Protein 4MV3 (pdb70)

Sequence (439 aa):
MLEKVVIANRGEIALRILRACKELGIKTVAVHSTADRDLKHVLLADETICIGPAPSAKSYLNIPAIIAAAEVTGADAIHPGYGFLSENADFAEQVERSGFTFIGPTADVIRRLMGDKVSAIKAMKKAGVPCVPGSDGPVSNDIAKNKEIAKRIGYPIIIKASGMRVVRSEDALEESIAMTKAEAKAAFNNDMVYMEKYLENPRHVEIQVLADTHGNAVYLAERDCSMQRRHQKVVEEAPAPGITEEVRRDIGSRCANACVEIGYRGAGTFEFLYENGEFYFIEMNTRIQVEHPVTEMITGVDLVKEQLRIAAGLPISFKQEDIKVKGHAMECRINAEDPKTFLPSPGKVNHLHSPGGLGVRWDSHVYGGYTVPPHYDSMIAKLITYGDDTREVAIRRMQNALSETIIDDGIKTNIPLHELILEDENFQKGGTNIHYLEKKLG

B-factor: mean 42.62, std 22.11, range [14.44, 156.37]

InterPro domains:
  IPR004549 Acetyl-CoA carboxylase, biotin carboxylase [TIGR00514] (1-447)
  IPR005479 Carbamoyl phosphate synthase, ATP-binding domain [PF02786] (115-321)
  IPR005479 Carbamoyl phosphate synthase, ATP-binding domain [PS00866] (154-168)
  IPR005479 Carbamoyl phosphate synthase, ATP-binding domain [PS00867] (286-293)
  IPR005481 Biotin carboxylase-like, N-terminal domain [PF00289] (1-110)
  IPR005482 Biotin carboxylase, C-terminal [PF02785] (336-441)
  IPR005482 Biotin carboxylase, C-terminal [SM00878] (336-441)
  IPR011054 Rudiment single hybrid motif [SSF51246] (331-444)
  IPR011761 ATP-grasp fold [PS50975] (120-317)
  IPR011764 Biotin carboxylation domain [PS50979] (1-445)
  IPR013815 ATP-grasp fold, subdomain 1 [G3DSA:3.30.1490.20] (131-203)
  IPR016185 Pre-ATP-grasp domain superfamily [SSF52440] (1-113)
  IPR051602 Acetyl-CoA Carboxylase Biotin Carboxylase Component [PTHR48095] (3-444)

Organism: Haemophilus influenzae (strain ATCC 51907 / DSM 11121 / KW20 / Rd) (NCBI:txid71421)

Structure (mmCIF, N/CA/C/O backbone):
data_4MV3
#
_entry.id   4MV3
#
_cell.length_a   85.434
_cell.length_b   85.434
_cell.length_c   103.890
_cell.angle_alpha   90.00
_cell.angle_beta   90.00
_cell.angle_gamma   120.00
#
_symmetry.space_group_name_H-M   'P 64'
#
loop_
_entity.id
_entity.type
_entity.pdbx_description
1 polymer 'Biotin carboxylase'
2 non-polymer 'PHOSPHOMETHYLPHOSPHONIC ACID ADENYLATE ESTER'
3 non-polymer 1,2-ETHANEDIOL
4 non-polymer 'BICARBONATE ION'
5 water water
#
loop_
_atom_site.group_PDB
_atom_site.id
_atom_site.type_symbol
_atom_site.label_atom_id
_atom_site.label_alt_id
_atom_site.label_comp_id
_atom_site.label_asym_id
_atom_site.label_entity_id
_atom_site.label_seq_id
_atom_site.pdbx_PDB_ins_code
_atom_site.Cartn_x
_atom_site.Cartn_y
_atom_site.Cartn_z
_atom_site.occupancy
_atom_site.B_iso_or_equiv
_atom_site.auth_seq_id
_atom_site.auth_comp_id
_atom_site.auth_asym_id
_atom_site.auth_atom_id
_atom_site.pdbx_PDB_model_num
ATOM 1 N N . MET A 1 21 ? 35.930 -99.110 16.413 1.00 63.56 1 MET A N 1
ATOM 2 C CA . MET A 1 21 ? 37.345 -98.628 16.477 1.00 64.48 1 MET A CA 1
ATOM 3 C C . MET A 1 21 ? 37.883 -98.281 15.084 1.00 63.33 1 MET A C 1
ATOM 4 O O . MET A 1 21 ? 37.184 -97.644 14.290 1.00 66.53 1 MET A O 1
ATOM 18 N N . LEU A 1 22 ? 39.122 -98.675 14.796 1.00 56.29 2 LEU A N 1
ATOM 19 C CA . LEU A 1 22 ? 39.728 -98.421 13.490 1.00 48.60 2 LEU A CA 1
ATOM 20 C C . LEU A 1 22 ? 39.414 -99.565 12.549 1.00 40.19 2 LEU A C 1
ATOM 21 O O . LEU A 1 22 ? 40.002 -100.640 12.646 1.00 40.98 2 LEU A O 1
ATOM 37 N N . GLU A 1 23 ? 38.500 -99.341 11.623 1.00 32.16 3 GLU A N 1
ATOM 38 C CA . GLU A 1 23 ? 38.167 -100.383 10.677 1.00 33.49 3 GLU A CA 1
ATOM 39 C C . GLU A 1 23 ? 38.864 -100.221 9.331 1.00 31.85 3 GLU A C 1
ATOM 40 O O . GLU A 1 23 ? 39.159 -101.221 8.666 1.00 32.22 3 GLU A O 1
ATOM 52 N N . LYS A 1 24 ? 39.162 -98.980 8.946 1.00 30.13 4 LYS A N 1
ATOM 53 C CA . LYS A 1 24 ? 39.699 -98.714 7.621 1.00 27.47 4 LYS A CA 1
ATOM 54 C C . LYS A 1 24 ? 40.594 -97.489 7.685 1.00 26.22 4 LYS A C 1
ATOM 55 O O . LYS A 1 24 ? 40.180 -96.438 8.174 1.00 28.05 4 LYS A O 1
ATOM 74 N N . VAL A 1 25 ? 41.826 -97.641 7.193 1.00 22.94 5 VAL A N 1
ATOM 75 C CA . VAL A 1 25 ? 42.859 -96.615 7.249 1.00 21.64 5 VAL A CA 1
ATOM 76 C C . VAL A 1 25 ? 43.315 -96.207 5.871 1.00 22.77 5 VAL A C 1
ATOM 77 O O . VAL A 1 25 ? 43.671 -97.048 5.042 1.00 23.83 5 VAL A O 1
ATOM 90 N N . VAL A 1 26 ? 43.349 -94.900 5.646 1.00 22.15 6 VAL A N 1
ATOM 91 C CA . VAL A 1 26 ? 43.999 -94.342 4.463 1.00 22.26 6 VAL A CA 1
ATOM 92 C C . VAL A 1 26 ? 45.486 -94.181 4.743 1.00 21.75 6 VAL A C 1
ATOM 93 O O . VAL A 1 26 ? 45.902 -93.531 5.706 1.00 21.32 6 VAL A O 1
ATOM 106 N N . ILE A 1 27 ? 46.283 -94.831 3.911 1.00 20.10 7 ILE A N 1
ATOM 107 C CA . ILE A 1 27 ? 47.729 -94.734 3.988 1.00 19.31 7 ILE A CA 1
ATOM 108 C C . ILE A 1 27 ? 48.187 -93.573 3.132 1.00 21.00 7 ILE A C 1
ATOM 109 O O . ILE A 1 27 ? 48.358 -93.704 1.910 1.00 21.18 7 ILE A O 1
ATOM 125 N N . ALA A 1 28 ? 48.387 -92.423 3.772 1.00 21.91 8 ALA A N 1
ATOM 126 C CA . ALA A 1 28 ? 48.674 -91.191 3.043 1.00 21.95 8 ALA A CA 1
ATOM 127 C C . ALA A 1 28 ? 50.176 -91.040 2.862 1.00 21.18 8 ALA A C 1
ATOM 128 O O . ALA A 1 28 ? 50.828 -90.097 3.334 1.00 21.68 8 ALA A O 1
ATOM 135 N N . ASN A 1 29 ? 50.737 -91.999 2.153 1.00 20.35 9 ASN A N 1
ATOM 136 C CA . ASN A 1 29 ? 52.154 -92.004 1.897 1.00 19.04 9 ASN A CA 1
ATOM 137 C C . ASN A 1 29 ? 52.453 -93.002 0.799 1.00 19.71 9 ASN A C 1
ATOM 138 O O . ASN A 1 29 ? 51.532 -93.453 0.099 1.00 21.29 9 ASN A O 1
ATOM 149 N N . ARG A 1 30 ? 53.730 -93.335 0.634 1.00 19.59 10 ARG A N 1
ATOM 150 C CA . ARG A 1 30 ? 54.168 -94.153 -0.496 1.00 19.63 10 ARG A CA 1
ATOM 151 C C . ARG A 1 30 ? 55.395 -94.968 -0.103 1.00 19.94 10 ARG A C 1
ATOM 152 O O . ARG A 1 30 ? 55.856 -94.923 1.037 1.00 18.66 10 ARG A O 1
ATOM 173 N N . GLY A 1 31 ? 55.928 -95.724 -1.060 1.00 20.75 11 GLY A N 1
ATOM 174 C CA . GLY A 1 31 ? 57.191 -96.395 -0.859 1.00 19.07 11 GLY A CA 1
ATOM 175 C C . GLY A 1 31 ? 57.212 -97.349 0.323 1.00 17.90 11 GLY A C 1
ATOM 176 O O . GLY A 1 31 ? 56.213 -98.040 0.671 1.00 18.10 11 GLY A O 1
ATOM 180 N N . GLU A 1 32 ? 58.380 -97.410 0.952 1.00 17.62 12 GLU A N 1
ATOM 181 C CA . GLU A 1 32 ? 58.573 -98.420 1.969 1.00 17.76 12 GLU A CA 1
ATOM 182 C C . GLU A 1 32 ? 57.678 -98.183 3.171 1.00 16.84 12 GLU A C 1
ATOM 183 O O . GLU A 1 32 ? 57.148 -99.136 3.735 1.00 17.75 12 GLU A O 1
ATOM 195 N N . ILE A 1 33 ? 57.488 -96.942 3.591 1.00 17.26 13 ILE A N 1
ATOM 196 C CA . ILE A 1 33 ? 56.738 -96.730 4.815 1.00 16.40 13 ILE A CA 1
ATOM 197 C C . ILE A 1 33 ? 55.260 -97.068 4.581 1.00 15.50 13 ILE A C 1
ATOM 198 O O . ILE A 1 33 ? 54.568 -97.514 5.501 1.00 16.68 13 ILE A O 1
ATOM 214 N N . ALA A 1 34 ? 54.775 -96.853 3.369 1.00 14.44 14 ALA A N 1
ATOM 215 C CA . ALA A 1 34 ? 53.387 -97.203 3.044 1.00 16.00 14 ALA A CA 1
ATOM 216 C C . ALA A 1 34 ? 53.210 -98.709 3.170 1.00 17.30 14 ALA A C 1
ATOM 217 O O . ALA A 1 34 ? 52.202 -99.194 3.712 1.00 17.67 14 ALA A O 1
ATOM 224 N N . LEU A 1 35 ? 54.191 -99.459 2.686 1.00 17.34 15 LEU A N 1
ATOM 225 C CA . LEU A 1 35 ? 54.158 -100.920 2.847 1.00 16.76 15 LEU A CA 1
ATOM 226 C C . LEU A 1 35 ? 54.243 -101.368 4.316 1.00 16.78 15 LEU A C 1
ATOM 227 O O . LEU A 1 35 ? 53.539 -102.279 4.732 1.00 16.94 15 LEU A O 1
ATOM 243 N N . ARG A 1 36 ? 55.091 -100.709 5.107 1.00 17.68 16 ARG A N 1
ATOM 244 C CA . ARG A 1 36 ? 55.216 -100.983 6.532 1.00 17.64 16 ARG A CA 1
ATOM 245 C C . ARG A 1 36 ? 53.865 -100.778 7.247 1.00 16.87 16 ARG A C 1
ATOM 246 O O . ARG A 1 36 ? 53.449 -101.606 8.078 1.00 17.88 16 ARG A O 1
ATOM 267 N N . ILE A 1 37 ? 53.169 -99.693 6.896 1.00 16.62 17 ILE A N 1
ATOM 268 C CA . ILE A 1 37 ? 51.872 -99.385 7.487 1.00 16.07 17 ILE A CA 1
ATOM 269 C C . ILE A 1 37 ? 50.839 -100.397 7.038 1.00 17.57 17 ILE A C 1
ATOM 270 O O . ILE A 1 37 ? 50.035 -100.858 7.835 1.00 19.46 17 ILE A O 1
ATOM 286 N N . LEU A 1 38 ? 50.872 -100.782 5.767 1.00 17.34 18 LEU A N 1
ATOM 287 C CA . LEU A 1 38 ? 49.948 -101.779 5.251 1.00 18.54 18 LEU A CA 1
ATOM 288 C C . LEU A 1 38 ? 50.116 -103.107 5.983 1.00 19.29 18 LEU A C 1
ATOM 289 O O . LEU A 1 38 ? 49.136 -103.761 6.334 1.00 19.83 18 LEU A O 1
ATOM 305 N N . ARG A 1 39 ? 51.350 -103.508 6.233 1.00 18.40 19 ARG A N 1
ATOM 306 C CA . ARG A 1 39 ? 51.623 -104.760 6.929 1.00 19.56 19 ARG A CA 1
ATOM 307 C C . ARG A 1 39 ? 51.035 -104.707 8.347 1.00 19.63 19 ARG A C 1
ATOM 308 O O . ARG A 1 39 ? 50.388 -105.653 8.774 1.00 20.59 19 ARG A O 1
ATOM 329 N N . ALA A 1 40 ? 51.266 -103.616 9.073 1.00 18.91 20 ALA A N 1
ATOM 330 C CA . ALA A 1 40 ? 50.682 -103.464 10.413 1.00 19.46 20 ALA A CA 1
ATOM 331 C C . ALA A 1 40 ? 49.140 -103.540 10.379 1.00 20.85 20 ALA A C 1
ATOM 332 O O . ALA A 1 40 ? 48.513 -104.244 11.202 1.00 21.08 20 ALA A O 1
ATOM 339 N N . CYS A 1 41 ? 48.534 -102.859 9.405 1.00 20.19 21 CYS A N 1
ATOM 340 C CA . CYS A 1 41 ? 47.083 -102.833 9.284 1.00 20.20 21 CYS A CA 1
ATOM 341 C C . CYS A 1 41 ? 46.553 -104.257 9.077 1.00 21.21 21 CYS A C 1
ATOM 342 O O . CYS A 1 41 ? 45.605 -104.724 9.725 1.00 22.29 21 CYS A O 1
ATOM 350 N N . LYS A 1 42 ? 47.183 -104.967 8.158 1.00 24.23 22 LYS A N 1
ATOM 351 C CA . LYS A 1 42 ? 46.721 -106.297 7.788 1.00 26.85 22 LYS A CA 1
ATOM 352 C C . LYS A 1 42 ? 46.845 -107.240 8.981 1.00 25.71 22 LYS A C 1
ATOM 353 O O . LYS A 1 42 ? 45.982 -108.102 9.193 1.00 26.76 22 LYS A O 1
ATOM 372 N N . GLU A 1 43 ? 47.912 -107.106 9.767 1.00 24.21 23 GLU A N 1
ATOM 373 C CA . GLU A 1 43 ? 48.045 -107.902 10.986 1.00 26.05 23 GLU A CA 1
ATOM 374 C C . GLU A 1 43 ? 46.940 -107.651 11.994 1.00 25.14 23 GLU A C 1
ATOM 375 O O . GLU A 1 43 ? 46.516 -108.585 12.695 1.00 26.51 23 GLU A O 1
ATOM 387 N N . LEU A 1 44 ? 46.498 -106.400 12.084 1.00 24.82 24 LEU A N 1
ATOM 388 C CA . LEU A 1 44 ? 45.400 -106.022 12.975 1.00 25.89 24 LEU A CA 1
ATOM 389 C C . LEU A 1 44 ? 44.000 -106.209 12.376 1.00 27.11 24 LEU A C 1
ATOM 390 O O . LEU A 1 44 ? 43.001 -105.965 13.056 1.00 27.74 24 LEU A O 1
ATOM 406 N N . GLY A 1 45 ? 43.906 -106.639 11.130 1.00 26.88 25 GLY A N 1
ATOM 407 C CA . GLY A 1 45 ? 42.607 -106.831 10.505 1.00 29.94 25 GLY A CA 1
ATOM 408 C C . GLY A 1 45 ? 41.955 -105.525 10.059 1.00 29.97 25 GLY A C 1
ATOM 409 O O . GLY A 1 45 ? 40.734 -105.464 9.852 1.00 31.76 25 GLY A O 1
ATOM 413 N N . ILE A 1 46 ? 42.773 -104.487 9.924 1.00 25.96 26 ILE A N 1
ATOM 414 C CA . ILE A 1 46 ? 42.335 -103.169 9.475 1.00 24.63 26 ILE A CA 1
ATOM 415 C C . ILE A 1 46 ? 42.373 -103.074 7.954 1.00 24.97 26 ILE A C 1
ATOM 416 O O . ILE A 1 46 ? 43.405 -103.337 7.333 1.00 24.55 26 ILE A O 1
ATOM 432 N N . LYS A 1 47 ? 41.241 -102.704 7.349 1.00 26.38 27 LYS A N 1
ATOM 433 C CA . LYS A 1 47 ? 41.161 -102.533 5.900 1.00 26.66 27 LYS A CA 1
ATOM 434 C C . LYS A 1 47 ? 42.029 -101.358 5.457 1.00 25.74 27 LYS A C 1
ATOM 435 O O . LYS A 1 47 ? 42.169 -100.365 6.177 1.00 24.51 27 LYS A O 1
ATOM 454 N N . THR A 1 48 ? 42.630 -101.461 4.275 1.00 25.79 28 THR A N 1
ATOM 455 C CA . THR A 1 48 ? 43.527 -100.429 3.802 1.00 23.95 28 THR A CA 1
ATOM 456 C C . THR A 1 48 ? 43.044 -99.739 2.533 1.00 25.08 28 THR A C 1
ATOM 457 O O . THR A 1 48 ? 42.473 -100.360 1.650 1.00 27.79 28 THR A O 1
ATOM 468 N N . VAL A 1 49 ? 43.310 -98.445 2.467 1.00 24.34 29 VAL A N 1
ATOM 469 C CA . VAL A 1 49 ? 43.066 -97.630 1.283 1.00 23.55 29 VAL A CA 1
ATOM 470 C C . VAL A 1 49 ? 44.411 -97.027 0.881 1.00 23.61 29 VAL A C 1
ATOM 471 O O . VAL A 1 49 ? 44.991 -96.241 1.612 1.00 23.92 29 VAL A O 1
ATOM 484 N N . ALA A 1 50 ? 44.921 -97.409 -0.273 1.00 24.93 30 ALA A N 1
ATOM 485 C CA . ALA A 1 50 ? 46.151 -96.840 -0.782 1.00 24.15 30 ALA A CA 1
ATOM 486 C C . ALA A 1 50 ? 45.848 -95.690 -1.703 1.00 25.70 30 ALA A C 1
ATOM 487 O O . ALA A 1 50 ? 45.317 -95.886 -2.800 1.00 28.45 30 ALA A O 1
ATOM 494 N N . VAL A 1 51 ? 46.171 -94.482 -1.255 1.00 24.76 31 VAL A N 1
ATOM 495 C CA . VAL A 1 51 ? 46.108 -93.327 -2.131 1.00 25.03 31 VAL A CA 1
ATOM 496 C C . VAL A 1 51 ? 47.474 -93.181 -2.805 1.00 25.35 31 VAL A C 1
ATOM 497 O O . VAL A 1 51 ? 48.525 -93.354 -2.182 1.00 25.45 31 VAL A O 1
ATOM 510 N N . HIS A 1 52 ? 47.456 -92.888 -4.095 1.00 26.01 32 HIS A N 1
ATOM 511 C CA . HIS A 1 52 ? 48.692 -92.875 -4.844 1.00 26.33 32 HIS A CA 1
ATOM 512 C C . HIS A 1 52 ? 48.638 -91.916 -6.015 1.00 28.16 32 HIS A C 1
ATOM 513 O O . HIS A 1 52 ? 47.561 -91.580 -6.505 1.00 28.61 32 HIS A O 1
ATOM 528 N N . SER A 1 53 ? 49.807 -91.490 -6.481 1.00 27.92 33 SER A N 1
ATOM 529 C CA . SER A 1 53 ? 49.891 -90.663 -7.676 1.00 28.25 33 SER A CA 1
ATOM 530 C C . SER A 1 53 ? 49.835 -91.560 -8.900 1.00 28.45 33 SER A C 1
ATOM 531 O O . SER A 1 53 ? 49.918 -92.774 -8.779 1.00 27.87 33 SER A O 1
ATOM 539 N N . THR A 1 54 ? 49.725 -90.964 -10.085 1.00 32.53 34 THR A N 1
ATOM 540 C CA . THR A 1 54 ? 49.723 -91.750 -11.312 1.00 38.84 34 THR A CA 1
ATOM 541 C C . THR A 1 54 ? 51.023 -92.541 -11.515 1.00 38.19 34 THR A C 1
ATOM 542 O O . THR A 1 54 ? 51.011 -93.620 -12.108 1.00 41.13 34 THR A O 1
ATOM 553 N N . ALA A 1 55 ? 52.134 -92.041 -10.984 1.00 33.73 35 ALA A N 1
ATOM 554 C CA . ALA A 1 55 ? 53.416 -92.703 -11.177 1.00 32.64 35 ALA A CA 1
ATOM 555 C C . ALA A 1 55 ? 53.626 -93.891 -10.242 1.00 32.14 35 ALA A C 1
ATOM 556 O O . ALA A 1 55 ? 54.578 -94.654 -10.403 1.00 33.92 35 ALA A O 1
ATOM 563 N N . ASP A 1 56 ? 52.738 -94.044 -9.262 1.00 29.99 36 ASP A N 1
ATOM 564 C CA . ASP A 1 56 ? 52.894 -95.041 -8.205 1.00 29.02 36 ASP A CA 1
ATOM 565 C C . ASP A 1 56 ? 51.851 -96.171 -8.257 1.00 29.84 36 ASP A C 1
ATOM 566 O O . ASP A 1 56 ? 51.628 -96.865 -7.261 1.00 28.37 36 ASP A O 1
ATOM 575 N N . ARG A 1 57 ? 51.234 -96.360 -9.423 1.00 35.01 37 ARG A N 1
ATOM 576 C CA . ARG A 1 57 ? 50.242 -97.421 -9.593 1.00 35.40 37 ARG A CA 1
ATOM 577 C C . ARG A 1 57 ? 50.872 -98.789 -9.377 1.00 37.33 37 ARG A C 1
ATOM 578 O O . ARG A 1 57 ? 50.182 -99.760 -9.045 1.00 40.20 37 ARG A O 1
ATOM 599 N N . ASP A 1 58 ? 52.188 -98.846 -9.549 1.00 36.50 38 ASP A N 1
ATOM 600 C CA . ASP A 1 58 ? 52.923 -100.107 -9.513 1.00 40.13 38 ASP A CA 1
ATOM 601 C C . ASP A 1 58 ? 53.619 -100.370 -8.165 1.00 35.66 38 ASP A C 1
ATOM 602 O O . ASP A 1 58 ? 54.359 -101.352 -8.002 1.00 36.13 38 ASP A O 1
ATOM 611 N N . LEU A 1 59 ? 53.382 -99.500 -7.194 1.00 29.69 39 LEU A N 1
ATOM 612 C CA . LEU A 1 59 ? 53.957 -99.701 -5.873 1.00 26.41 39 LEU A CA 1
ATOM 613 C C . LEU A 1 59 ? 53.465 -100.995 -5.244 1.00 26.80 39 LEU A C 1
ATOM 614 O O . LEU A 1 59 ? 52.277 -101.341 -5.320 1.00 26.91 39 LEU A O 1
ATOM 630 N N . LYS A 1 60 ? 54.370 -101.701 -4.576 1.00 25.63 40 LYS A N 1
ATOM 631 C CA . LYS A 1 60 ? 53.991 -102.963 -3.943 1.00 26.52 40 LYS A CA 1
ATOM 632 C C . LYS A 1 60 ? 52.770 -102.793 -2.995 1.00 26.94 40 LYS A C 1
ATOM 633 O O . LYS A 1 60 ? 51.831 -103.570 -3.059 1.00 28.75 40 LYS A O 1
ATOM 652 N N . HIS A 1 61 ? 52.746 -101.795 -2.126 1.00 24.38 41 HIS A N 1
ATOM 653 C CA . HIS A 1 61 ? 51.604 -101.715 -1.191 1.00 22.37 41 HIS A CA 1
ATOM 654 C C . HIS A 1 61 ? 50.293 -101.376 -1.896 1.00 24.55 41 HIS A C 1
ATOM 655 O O . HIS A 1 61 ? 49.221 -101.763 -1.438 1.00 24.67 41 HIS A O 1
ATOM 670 N N . VAL A 1 62 ? 50.381 -100.668 -3.014 1.00 24.66 42 VAL A N 1
ATOM 671 C CA . VAL A 1 62 ? 49.176 -100.341 -3.779 1.00 27.63 42 VAL A CA 1
ATOM 672 C C . VAL A 1 62 ? 48.592 -101.636 -4.318 1.00 31.35 42 VAL A C 1
ATOM 673 O O . VAL A 1 62 ? 47.374 -101.850 -4.311 1.00 30.78 42 VAL A O 1
ATOM 686 N N . LEU A 1 63 ? 49.480 -102.517 -4.766 1.00 33.82 43 LEU A N 1
ATOM 687 C CA . LEU A 1 63 ? 49.058 -103.784 -5.350 1.00 36.76 43 LEU A CA 1
ATOM 688 C C . LEU A 1 63 ? 48.446 -104.715 -4.297 1.00 35.66 43 LEU A C 1
ATOM 689 O O . LEU A 1 63 ? 47.625 -105.578 -4.623 1.00 37.50 43 LEU A O 1
ATOM 705 N N . LEU A 1 64 ? 48.817 -104.508 -3.038 1.00 32.30 44 LEU A N 1
ATOM 706 C CA . LEU A 1 64 ? 48.340 -105.334 -1.936 1.00 31.68 44 LEU A CA 1
ATOM 707 C C . LEU A 1 64 ? 47.158 -104.726 -1.184 1.00 30.53 44 LEU A C 1
ATOM 708 O O . LEU A 1 64 ? 46.547 -105.397 -0.367 1.00 31.45 44 LEU A O 1
ATOM 724 N N . ALA A 1 65 ? 46.871 -103.450 -1.420 1.00 28.64 45 ALA A N 1
ATOM 725 C CA . ALA A 1 65 ? 45.829 -102.752 -0.681 1.00 28.50 45 ALA A CA 1
ATOM 726 C C . ALA A 1 65 ? 44.417 -103.238 -1.024 1.00 30.16 45 ALA A C 1
ATOM 727 O O . ALA A 1 65 ? 44.148 -103.717 -2.119 1.00 33.70 45 ALA A O 1
ATOM 734 N N . ASP A 1 66 ? 43.519 -103.100 -0.062 1.00 29.17 46 ASP A N 1
ATOM 735 C CA . ASP A 1 66 ? 42.139 -103.496 -0.240 1.00 31.69 46 ASP A CA 1
ATOM 736 C C . ASP A 1 66 ? 41.414 -102.608 -1.243 1.00 31.92 46 ASP A C 1
ATOM 737 O O . ASP A 1 66 ? 40.605 -103.095 -2.041 1.00 34.63 46 ASP A O 1
ATOM 746 N N . GLU A 1 67 ? 41.699 -101.312 -1.182 1.00 29.07 47 GLU A N 1
ATOM 747 C CA . GLU A 1 67 ? 41.116 -100.315 -2.072 1.00 29.68 47 GLU A CA 1
ATOM 748 C C . GLU A 1 67 ? 42.211 -99.374 -2.504 1.00 29.88 47 GLU A C 1
ATOM 749 O O . GLU A 1 67 ? 43.168 -99.180 -1.761 1.00 30.18 47 GLU A O 1
ATOM 761 N N . THR A 1 68 ? 42.098 -98.824 -3.708 1.00 32.34 48 THR A N 1
ATOM 762 C CA . THR A 1 68 ? 43.077 -97.849 -4.198 1.00 33.09 48 THR A CA 1
ATOM 763 C C . THR A 1 68 ? 42.375 -96.626 -4.788 1.00 33.69 48 THR A C 1
ATOM 764 O O . THR A 1 68 ? 41.315 -96.735 -5.424 1.00 35.18 48 THR A O 1
ATOM 775 N N . ILE A 1 69 ? 42.983 -95.463 -4.584 1.00 31.58 49 ILE A N 1
ATOM 776 C CA . ILE A 1 69 ? 42.475 -94.228 -5.149 1.00 32.90 49 ILE A CA 1
ATOM 777 C C . ILE A 1 69 ? 43.612 -93.363 -5.675 1.00 31.84 49 ILE A C 1
ATOM 778 O O . ILE A 1 69 ? 44.562 -93.067 -4.944 1.00 29.70 49 ILE A O 1
ATOM 794 N N . CYS A 1 70 ? 43.507 -92.963 -6.941 1.00 34.01 50 CYS A N 1
ATOM 795 C CA . CYS A 1 70 ? 44.487 -92.051 -7.523 1.00 34.53 50 CYS A CA 1
ATOM 796 C C . CYS A 1 70 ? 44.203 -90.632 -7.057 1.00 33.56 50 CYS A C 1
ATOM 797 O O . CYS A 1 70 ? 43.138 -90.101 -7.321 1.00 37.04 50 CYS A O 1
ATOM 805 N N . ILE A 1 71 ? 45.146 -90.014 -6.357 1.00 31.38 51 ILE A N 1
ATOM 806 C CA . ILE A 1 71 ? 44.943 -88.678 -5.828 1.00 33.25 51 ILE A CA 1
ATOM 807 C C . ILE A 1 71 ? 45.634 -87.554 -6.621 1.00 34.28 51 ILE A C 1
ATOM 808 O O . ILE A 1 71 ? 45.556 -86.382 -6.239 1.00 35.76 51 ILE A O 1
ATOM 824 N N . GLY A 1 72 ? 46.282 -87.884 -7.728 1.00 32.10 52 GLY A N 1
ATOM 825 C CA . GLY A 1 72 ? 46.833 -86.841 -8.570 1.00 32.62 52 GLY A CA 1
ATOM 826 C C . GLY A 1 72 ? 47.958 -87.333 -9.442 1.00 32.83 52 GLY A C 1
ATOM 827 O O . GLY A 1 72 ? 48.332 -88.509 -9.348 1.00 32.68 52 GLY A O 1
ATOM 831 N N . PRO A 1 73 ? 48.502 -86.432 -10.275 1.00 35.68 53 PRO A N 1
ATOM 832 C CA . PRO A 1 73 ? 49.642 -86.714 -11.151 1.00 36.96 53 PRO A CA 1
ATOM 833 C C . PRO A 1 73 ? 50.929 -86.862 -10.355 1.00 34.80 53 PRO A C 1
ATOM 834 O O . PRO A 1 73 ? 50.942 -86.717 -9.132 1.00 33.35 53 PRO A O 1
ATOM 845 N N . ALA A 1 74 ? 52.017 -87.140 -11.056 1.00 34.57 54 ALA A N 1
ATOM 846 C CA . ALA A 1 74 ? 53.265 -87.539 -10.403 1.00 33.73 54 ALA A CA 1
ATOM 847 C C . ALA A 1 74 ? 53.813 -86.568 -9.345 1.00 31.42 54 ALA A C 1
ATOM 848 O O . ALA A 1 74 ? 54.210 -87.009 -8.271 1.00 29.30 54 ALA A O 1
ATOM 855 N N . PRO A 1 75 ? 53.877 -85.264 -9.642 1.00 32.71 55 PRO A N 1
ATOM 856 C CA . PRO A 1 75 ? 54.580 -84.395 -8.690 1.00 32.97 55 PRO A CA 1
ATOM 857 C C . PRO A 1 75 ? 53.956 -84.391 -7.305 1.00 32.04 55 PRO A C 1
ATOM 858 O O . PRO A 1 75 ? 52.729 -84.294 -7.176 1.00 32.08 55 PRO A O 1
ATOM 869 N N . SER A 1 76 ? 54.795 -84.459 -6.280 1.00 30.79 56 SER A N 1
ATOM 870 C CA . SER A 1 76 ? 54.322 -84.500 -4.908 1.00 32.18 56 SER A CA 1
ATOM 871 C C . SER A 1 76 ? 53.310 -83.419 -4.597 1.00 30.57 56 SER A C 1
ATOM 872 O O . SER A 1 76 ? 52.299 -83.685 -3.920 1.00 29.81 56 SER A O 1
ATOM 880 N N . ALA A 1 77 ? 53.551 -82.206 -5.087 1.00 31.64 57 ALA A N 1
ATOM 881 C CA . ALA A 1 77 ? 52.649 -81.090 -4.764 1.00 33.59 57 ALA A CA 1
ATOM 882 C C . ALA A 1 77 ? 51.216 -81.362 -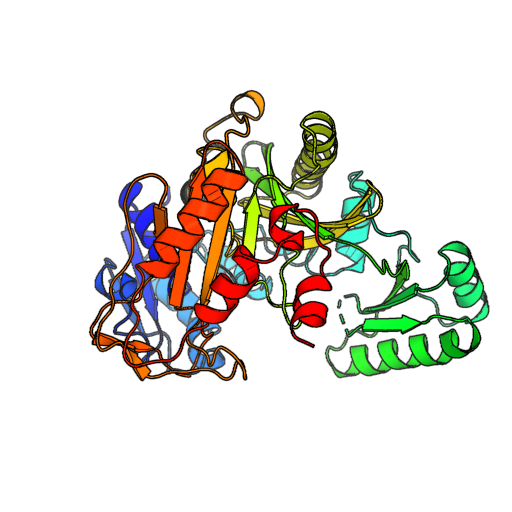5.196 1.00 34.43 57 ALA A C 1
ATOM 883 O O . ALA A 1 77 ? 50.249 -80.821 -4.615 1.00 35.93 57 ALA A O 1
ATOM 890 N N . LYS A 1 78 ? 51.076 -82.163 -6.241 1.00 33.95 58 LYS A N 1
ATOM 891 C CA . LYS A 1 78 ? 49.781 -82.387 -6.867 1.00 37.22 58 LYS A CA 1
ATOM 892 C C . LYS A 1 78 ? 49.126 -83.672 -6.377 1.00 36.47 58 LYS A C 1
ATOM 893 O O . LYS A 1 78 ? 47.992 -83.990 -6.760 1.00 37.65 58 LYS A O 1
ATOM 912 N N . SER A 1 79 ? 49.839 -84.418 -5.542 1.00 33.17 59 SER A N 1
ATOM 913 C CA . SER A 1 79 ? 49.363 -85.722 -5.133 1.00 31.25 59 SER A CA 1
ATOM 914 C C . SER A 1 79 ? 49.529 -85.939 -3.622 1.00 28.76 59 SER A C 1
ATOM 915 O O . SER A 1 79 ? 48.572 -85.752 -2.848 1.00 28.45 59 SER A O 1
ATOM 923 N N . TYR A 1 80 ? 50.722 -86.323 -3.189 1.00 26.73 60 TYR A N 1
ATOM 924 C CA . TYR A 1 80 ? 50.925 -86.701 -1.797 1.00 25.55 60 TYR A CA 1
ATOM 925 C C . TYR A 1 80 ? 50.819 -85.518 -0.823 1.00 26.47 60 TYR A C 1
ATOM 926 O O . TYR A 1 80 ? 50.642 -85.732 0.391 1.00 26.32 60 TYR A O 1
ATOM 944 N N . LEU A 1 81 ? 50.878 -84.298 -1.369 1.00 27.97 61 LEU A N 1
ATOM 945 C CA . LEU A 1 81 ? 50.708 -83.069 -0.581 1.00 29.34 61 LEU A CA 1
ATOM 946 C C . LEU A 1 81 ? 49.361 -82.424 -0.857 1.00 31.05 61 LEU A C 1
ATOM 947 O O . LEU A 1 81 ? 49.101 -81.302 -0.395 1.00 33.94 61 LEU A O 1
ATOM 963 N N . ASN A 1 82 ? 48.501 -83.119 -1.607 1.00 30.68 62 ASN A N 1
ATOM 964 C CA . ASN A 1 82 ? 47.172 -82.606 -1.988 1.00 32.09 62 ASN A CA 1
ATOM 965 C C . ASN A 1 82 ? 46.162 -82.890 -0.874 1.00 31.83 62 ASN A C 1
ATOM 966 O O . ASN A 1 82 ? 45.529 -83.950 -0.839 1.00 30.59 62 ASN A O 1
ATOM 977 N N . ILE A 1 83 ? 46.016 -81.943 0.048 1.00 33.16 63 ILE A N 1
ATOM 978 C CA . ILE A 1 83 ? 45.196 -82.156 1.243 1.00 32.66 63 ILE A CA 1
ATOM 979 C C . ILE A 1 83 ? 43.731 -82.468 0.925 1.00 32.21 63 ILE A C 1
ATOM 980 O O . ILE A 1 83 ? 43.162 -83.409 1.497 1.00 30.88 63 ILE A O 1
ATOM 996 N N . PRO A 1 84 ? 43.107 -81.683 0.027 1.00 33.96 64 PRO A N 1
ATOM 997 C CA . PRO A 1 84 ? 41.711 -81.958 -0.330 1.00 35.53 64 PRO A CA 1
ATOM 998 C C . PRO A 1 84 ? 41.524 -83.332 -0.966 1.00 34.51 64 PRO A C 1
ATOM 999 O O . PRO A 1 84 ? 40.527 -83.995 -0.681 1.00 34.50 64 PRO A O 1
ATOM 1010 N N . ALA A 1 85 ? 42.457 -83.761 -1.806 1.00 32.85 65 ALA A N 1
ATOM 1011 C CA . ALA A 1 85 ? 42.303 -85.060 -2.465 1.00 34.35 65 ALA A CA 1
ATOM 1012 C C . ALA A 1 85 ? 42.400 -86.229 -1.471 1.00 32.81 65 ALA A C 1
ATOM 1013 O O . ALA A 1 85 ? 41.674 -87.216 -1.575 1.00 32.74 65 ALA A O 1
ATOM 1020 N N . ILE A 1 86 ? 43.293 -86.109 -0.501 1.00 29.75 66 ILE A N 1
ATOM 1021 C CA . ILE A 1 86 ? 43.492 -87.166 0.474 1.00 29.29 66 ILE A CA 1
ATOM 1022 C C . ILE A 1 86 ? 42.283 -87.275 1.410 1.00 30.80 66 ILE A C 1
ATOM 1023 O O . ILE A 1 86 ? 41.809 -88.378 1.727 1.00 32.01 66 ILE A O 1
ATOM 1039 N N . ILE A 1 87 ? 41.763 -86.123 1.826 1.00 29.44 67 ILE A N 1
ATOM 1040 C CA . ILE A 1 87 ? 40.613 -86.122 2.699 1.00 29.63 67 ILE A CA 1
ATOM 1041 C C . ILE A 1 87 ? 39.403 -86.658 1.934 1.00 31.47 67 ILE A C 1
ATOM 1042 O O . ILE A 1 87 ? 38.617 -87.411 2.480 1.00 32.69 67 ILE A O 1
ATOM 1058 N N . ALA A 1 88 ? 39.319 -86.323 0.653 1.00 32.51 68 ALA A N 1
ATOM 1059 C CA . ALA A 1 88 ? 38.217 -86.787 -0.183 1.00 35.57 68 ALA A CA 1
ATOM 1060 C C . ALA A 1 88 ? 38.308 -88.294 -0.349 1.00 34.65 68 ALA A C 1
ATOM 1061 O O . ALA A 1 88 ? 37.285 -88.967 -0.438 1.00 36.60 68 ALA A O 1
ATOM 1068 N N . ALA A 1 89 ? 39.531 -88.827 -0.387 1.00 30.50 69 ALA A N 1
ATOM 1069 C CA . ALA A 1 89 ? 39.699 -90.279 -0.442 1.00 30.58 69 ALA A CA 1
ATOM 1070 C C . ALA A 1 89 ? 39.171 -90.949 0.825 1.00 32.31 69 ALA A C 1
ATOM 1071 O O . ALA A 1 89 ? 38.520 -91.990 0.750 1.00 33.12 69 ALA A O 1
ATOM 1078 N N . ALA A 1 90 ? 39.467 -90.375 1.991 1.00 32.66 70 ALA A N 1
ATOM 1079 C CA . ALA A 1 90 ? 38.897 -90.906 3.230 1.00 33.01 70 ALA A CA 1
ATOM 1080 C C . ALA A 1 90 ? 37.368 -90.843 3.239 1.00 34.40 70 ALA A C 1
ATOM 1081 O O . ALA A 1 90 ? 36.699 -91.769 3.706 1.00 34.49 70 ALA A O 1
ATOM 1088 N N . GLU A 1 91 ? 36.818 -89.751 2.716 1.00 33.99 71 GLU A N 1
ATOM 1089 C CA . GLU A 1 91 ? 35.371 -89.560 2.688 1.00 34.89 71 GLU A CA 1
ATOM 1090 C C . GLU A 1 91 ? 34.679 -90.605 1.820 1.00 35.36 71 GLU A C 1
ATOM 1091 O O . GLU A 1 91 ? 33.707 -91.219 2.250 1.00 37.87 71 GLU A O 1
ATOM 1103 N N . VAL A 1 92 ? 35.172 -90.810 0.606 1.00 34.89 72 VAL A N 1
ATOM 1104 C CA . VAL A 1 92 ? 34.481 -91.683 -0.334 1.00 38.16 72 VAL A CA 1
ATOM 1105 C C . VAL A 1 92 ? 34.564 -93.139 0.082 1.00 38.38 72 VAL A C 1
ATOM 1106 O O . VAL A 1 92 ? 33.624 -93.895 -0.158 1.00 39.20 72 VAL A O 1
ATOM 1119 N N . THR A 1 93 ? 35.676 -93.538 0.708 1.00 37.58 73 THR A N 1
ATOM 1120 C CA . THR A 1 93 ? 35.839 -94.928 1.120 1.00 36.96 73 THR A CA 1
ATOM 1121 C C . THR A 1 93 ? 35.237 -95.190 2.495 1.00 36.79 73 THR A C 1
ATOM 1122 O O . THR A 1 93 ? 35.206 -96.334 2.957 1.00 37.87 73 THR A O 1
ATOM 1133 N N . GLY A 1 94 ? 34.745 -94.147 3.154 1.00 34.95 74 GLY A N 1
ATOM 1134 C CA . GLY A 1 94 ? 34.215 -94.300 4.497 1.00 36.21 74 GLY A CA 1
ATOM 1135 C C . GLY A 1 94 ? 35.295 -94.791 5.454 1.00 34.94 74 GLY A C 1
ATOM 1136 O O . GLY A 1 94 ? 35.044 -95.633 6.305 1.00 35.87 74 GLY A O 1
ATOM 1140 N N . ALA A 1 95 ? 36.498 -94.252 5.305 1.00 32.79 75 ALA A N 1
ATOM 1141 C CA . ALA A 1 95 ? 37.620 -94.584 6.162 1.00 31.11 75 ALA A CA 1
ATOM 1142 C C . ALA A 1 95 ? 37.431 -93.944 7.534 1.00 31.97 75 ALA A C 1
ATOM 1143 O O . ALA A 1 95 ? 36.648 -92.994 7.686 1.00 34.34 75 ALA A O 1
ATOM 1150 N N . ASP A 1 96 ? 38.131 -94.475 8.524 1.00 29.64 76 ASP A N 1
ATOM 1151 C CA . ASP A 1 96 ? 38.045 -94.004 9.898 1.00 32.82 76 ASP A CA 1
ATOM 1152 C C . ASP A 1 96 ? 39.235 -93.146 10.266 1.00 28.94 76 ASP A C 1
ATOM 1153 O O . ASP A 1 96 ? 39.138 -92.307 11.158 1.00 28.96 76 ASP A O 1
ATOM 1162 N N . ALA A 1 97 ? 40.370 -93.381 9.606 1.00 27.10 77 ALA A N 1
ATOM 1163 C CA . ALA A 1 97 ? 41.632 -92.817 10.046 1.00 25.75 77 ALA A CA 1
ATOM 1164 C C . ALA A 1 97 ? 42.589 -92.676 8.880 1.00 25.55 77 ALA A C 1
ATOM 1165 O O . ALA A 1 97 ? 42.456 -93.364 7.875 1.00 24.64 77 ALA A O 1
ATOM 1172 N N . ILE A 1 98 ? 43.550 -91.773 9.036 1.00 25.99 78 ILE A N 1
ATOM 1173 C CA . ILE A 1 98 ? 44.561 -91.511 8.020 1.00 24.33 78 ILE A CA 1
ATOM 1174 C C . ILE A 1 98 ? 45.934 -91.587 8.668 1.00 22.04 78 ILE A C 1
ATOM 1175 O O . ILE A 1 98 ? 46.184 -90.912 9.665 1.00 22.12 78 ILE A O 1
ATOM 1191 N N . HIS A 1 99 ? 46.820 -92.398 8.095 1.00 18.97 79 HIS A N 1
ATOM 1192 C CA . HIS A 1 99 ? 48.178 -92.523 8.580 1.00 18.08 79 HIS A CA 1
ATOM 1193 C C . HIS A 1 99 ? 49.096 -91.752 7.635 1.00 19.42 79 HIS A C 1
ATOM 1194 O O . HIS A 1 99 ? 49.205 -92.118 6.473 1.00 20.51 79 HIS A O 1
ATOM 1209 N N . PRO A 1 100 ? 49.755 -90.683 8.130 1.00 20.05 80 PRO A N 1
ATOM 1210 C CA . PRO A 1 100 ? 50.582 -89.831 7.264 1.00 20.18 80 PRO A CA 1
ATOM 1211 C C . PRO A 1 100 ? 52.017 -90.335 7.016 1.00 20.70 80 PRO A C 1
ATOM 1212 O O . PRO A 1 100 ? 52.774 -89.702 6.294 1.00 20.86 80 PRO A O 1
ATOM 1223 N N . GLY A 1 101 ? 52.426 -91.423 7.653 1.00 20.33 81 GLY A N 1
ATOM 1224 C CA . GLY A 1 101 ? 53.790 -91.904 7.544 1.00 19.99 81 GLY A CA 1
ATOM 1225 C C . GLY A 1 101 ? 54.786 -90.877 8.052 1.00 19.90 81 GLY A C 1
ATOM 1226 O O . GLY A 1 101 ? 54.569 -90.246 9.080 1.00 20.34 81 GLY A O 1
ATOM 1230 N N . TYR A 1 102 ? 55.889 -90.737 7.326 1.00 18.59 82 TYR A N 1
ATOM 1231 C CA . TYR A 1 102 ? 56.881 -89.697 7.605 1.00 20.00 82 TYR A CA 1
ATOM 1232 C C . TYR A 1 102 ? 57.056 -88.858 6.342 1.00 21.35 82 TYR A C 1
ATOM 1233 O O . TYR A 1 102 ? 56.684 -89.277 5.242 1.00 20.05 82 TYR A O 1
ATOM 1251 N N . GLY A 1 103 ? 57.625 -87.666 6.498 1.00 22.44 83 GLY A N 1
ATOM 1252 C CA . GLY A 1 103 ? 57.730 -86.731 5.394 1.00 21.95 83 GLY A CA 1
ATOM 1253 C C . GLY A 1 103 ? 56.355 -86.276 4.962 1.00 22.21 83 GLY A C 1
ATOM 1254 O O . GLY A 1 103 ? 55.399 -86.310 5.739 1.00 23.18 83 GLY A O 1
ATOM 1258 N N . PHE A 1 104 ? 56.254 -85.855 3.706 1.00 23.92 84 PHE A N 1
ATOM 1259 C CA . PHE A 1 104 ? 54.992 -85.349 3.157 1.00 26.81 84 PHE A CA 1
ATOM 1260 C C . PHE A 1 104 ? 54.179 -84.473 4.138 1.00 27.05 84 PHE A C 1
ATOM 1261 O O . PHE A 1 104 ? 54.647 -83.380 4.519 1.00 28.52 84 PHE A O 1
ATOM 1278 N N . LEU A 1 105 ? 52.970 -84.899 4.515 1.00 24.35 85 LEU A N 1
ATOM 1279 C CA . LEU A 1 105 ? 52.110 -84.069 5.358 1.00 24.93 85 LEU A CA 1
ATOM 1280 C C . LEU A 1 105 ? 52.140 -84.435 6.846 1.00 25.58 85 LEU A C 1
ATOM 1281 O O . LEU A 1 105 ? 51.342 -83.908 7.632 1.00 27.21 85 LEU A O 1
ATOM 1297 N N . SER A 1 106 ? 53.058 -85.318 7.242 1.00 24.13 86 SER A N 1
ATOM 1298 C CA . SER A 1 106 ? 53.026 -85.906 8.583 1.00 23.93 86 SER A CA 1
ATOM 1299 C C . SER A 1 106 ? 53.238 -84.905 9.693 1.00 26.91 86 SER A C 1
ATOM 1300 O O . SER A 1 106 ? 52.745 -85.115 10.799 1.00 29.88 86 SER A O 1
ATOM 1308 N N . GLU A 1 107 ? 53.911 -83.792 9.397 1.00 27.66 87 GLU A N 1
ATOM 1309 C CA . GLU A 1 107 ? 54.070 -82.756 10.404 1.00 29.64 87 GLU A CA 1
ATOM 1310 C C . GLU A 1 107 ? 53.494 -81.439 9.933 1.00 29.14 87 GLU A C 1
ATOM 1311 O O . GLU A 1 107 ? 53.949 -80.365 10.333 1.00 31.40 87 GLU A O 1
ATOM 1323 N N . ASN A 1 108 ? 52.486 -81.554 9.079 1.00 26.74 88 ASN A N 1
ATOM 1324 C CA . ASN A 1 108 ? 51.727 -80.413 8.616 1.00 27.76 88 ASN A CA 1
ATOM 1325 C C . ASN A 1 108 ? 50.490 -80.276 9.519 1.00 29.28 88 ASN A C 1
ATOM 1326 O O . ASN A 1 108 ? 49.543 -81.071 9.466 1.00 29.37 88 ASN A O 1
ATOM 1337 N N . ALA A 1 109 ? 50.511 -79.256 10.366 1.00 31.74 89 ALA A N 1
ATOM 1338 C CA . ALA A 1 109 ? 49.434 -79.056 11.325 1.00 32.39 89 ALA A CA 1
ATOM 1339 C C . ALA A 1 109 ? 48.138 -78.675 10.632 1.00 34.13 89 ALA A C 1
ATOM 1340 O O . ALA A 1 109 ? 47.059 -79.006 11.128 1.00 34.02 89 ALA A O 1
ATOM 1347 N N . ASP A 1 110 ? 48.229 -77.966 9.498 1.00 34.78 90 ASP A N 1
ATOM 1348 C CA . ASP A 1 110 ? 47.025 -77.614 8.756 1.00 36.26 90 ASP A CA 1
ATOM 1349 C C . ASP A 1 110 ? 46.310 -78.890 8.302 1.00 34.43 90 ASP A C 1
ATOM 1350 O O . ASP A 1 110 ? 45.074 -78.976 8.380 1.00 35.67 90 ASP A O 1
ATOM 1359 N N . PHE A 1 111 ? 47.083 -79.866 7.827 1.00 32.31 91 PHE A N 1
ATOM 1360 C CA . PHE A 1 111 ? 46.550 -81.169 7.419 1.00 32.36 91 PHE A CA 1
ATOM 1361 C C . PHE A 1 111 ? 45.900 -81.894 8.594 1.00 31.57 91 PHE A C 1
ATOM 1362 O O . PHE A 1 111 ? 44.755 -82.318 8.504 1.00 30.98 91 PHE A O 1
ATOM 1379 N N . ALA A 1 112 ? 46.619 -82.018 9.701 1.00 31.85 92 ALA A N 1
ATOM 1380 C CA . ALA A 1 112 ? 46.099 -82.733 10.868 1.00 31.39 92 ALA A CA 1
ATOM 1381 C C . ALA A 1 112 ? 44.773 -82.126 11.324 1.00 32.29 92 ALA A C 1
ATOM 1382 O O . ALA A 1 112 ? 43.812 -82.816 11.680 1.00 32.06 92 ALA A O 1
ATOM 1389 N N . GLU A 1 113 ? 44.724 -80.805 11.274 1.00 32.71 93 GLU A N 1
ATOM 1390 C CA . GLU A 1 113 ? 43.592 -80.043 11.718 1.00 35.67 93 GLU A CA 1
ATOM 1391 C C . GLU A 1 113 ? 42.425 -80.334 10.802 1.00 34.73 93 GLU A C 1
ATOM 1392 O O . GLU A 1 113 ? 41.314 -80.530 11.260 1.00 35.97 93 GLU A O 1
ATOM 1404 N N . GLN A 1 114 ? 42.685 -80.354 9.499 1.00 33.49 94 GLN A N 1
ATOM 1405 C CA . GLN A 1 114 ? 41.612 -80.553 8.532 1.00 35.64 94 GLN A CA 1
ATOM 1406 C C . GLN A 1 114 ? 41.081 -81.993 8.584 1.00 33.49 94 GLN A C 1
ATOM 1407 O O . GLN A 1 114 ? 39.880 -82.230 8.364 1.00 33.99 94 GLN A O 1
ATOM 1421 N N . VAL A 1 115 ? 41.963 -82.927 8.920 1.00 32.34 95 VAL A N 1
ATOM 1422 C CA . VAL A 1 115 ? 41.615 -84.341 8.994 1.00 31.92 95 VAL A CA 1
ATOM 1423 C C . VAL A 1 115 ? 40.653 -84.517 10.169 1.00 32.29 95 VAL A C 1
ATOM 1424 O O . VAL A 1 115 ? 39.594 -85.122 10.024 1.00 31.81 95 VAL A O 1
ATOM 1437 N N . GLU A 1 116 ? 41.002 -83.970 11.331 1.00 32.58 96 GLU A N 1
ATOM 1438 C CA . GLU A 1 116 ? 40.123 -84.094 12.503 1.00 35.46 96 GLU A CA 1
ATOM 1439 C C . GLU A 1 116 ? 38.796 -83.350 12.335 1.00 37.23 96 GLU A C 1
ATOM 1440 O O . GLU A 1 116 ? 37.737 -83.858 12.700 1.00 36.40 96 GLU A O 1
ATOM 1452 N N . ARG A 1 117 ? 38.851 -82.143 11.788 1.00 39.14 97 ARG A N 1
ATOM 1453 C CA . ARG A 1 117 ? 37.648 -81.356 11.586 1.00 40.05 97 ARG A CA 1
ATOM 1454 C C . ARG A 1 117 ? 36.719 -82.060 10.595 1.00 40.24 97 ARG A C 1
ATOM 1455 O O . ARG A 1 117 ? 35.499 -81.880 10.646 1.00 44.14 97 ARG A O 1
ATOM 1476 N N . SER A 1 118 ? 37.288 -82.880 9.715 1.00 37.06 98 SER A N 1
ATOM 1477 C CA . SER A 1 118 ? 36.500 -83.589 8.716 1.00 39.12 98 SER A CA 1
ATOM 1478 C C . SER A 1 118 ? 35.948 -84.916 9.258 1.00 38.44 98 SER A C 1
ATOM 1479 O O . SER A 1 118 ? 35.241 -85.625 8.554 1.00 40.61 98 SER A O 1
ATOM 1487 N N . GLY A 1 119 ? 36.254 -85.236 10.509 1.00 35.80 99 GLY A N 1
ATOM 1488 C CA . GLY A 1 119 ? 35.639 -86.382 11.171 1.00 34.96 99 GLY A CA 1
ATOM 1489 C C . GLY A 1 119 ? 36.453 -87.666 11.121 1.00 34.98 99 GLY A C 1
ATOM 1490 O O . GLY A 1 119 ? 35.941 -88.746 11.436 1.00 36.34 99 GLY A O 1
ATOM 1494 N N . PHE A 1 120 ? 37.721 -87.555 10.749 1.00 33.23 100 PHE A N 1
ATOM 1495 C CA . PHE A 1 120 ? 38.617 -88.716 10.703 1.00 32.00 100 PHE A CA 1
ATOM 1496 C C . PHE A 1 120 ? 39.648 -88.622 11.810 1.00 31.90 100 PHE A C 1
ATOM 1497 O O . PHE A 1 120 ? 39.967 -87.529 12.284 1.00 33.73 100 PHE A O 1
ATOM 1514 N N . THR A 1 121 ? 40.188 -89.767 12.217 1.00 29.82 101 THR A N 1
ATOM 1515 C CA . THR A 1 121 ? 41.261 -89.785 13.190 1.00 29.23 101 THR A CA 1
ATOM 1516 C C . THR A 1 121 ? 42.580 -89.605 12.480 1.00 27.88 101 THR A C 1
ATOM 1517 O O . THR A 1 121 ? 42.899 -90.353 11.551 1.00 27.71 101 THR A O 1
ATOM 1528 N N . PHE A 1 122 ? 43.352 -88.614 12.910 1.00 26.68 102 PHE A N 1
ATOM 1529 C CA . PHE A 1 122 ? 44.703 -88.440 12.416 1.00 25.88 102 PHE A CA 1
ATOM 1530 C C . PHE A 1 122 ? 45.612 -89.329 13.250 1.00 26.39 102 PHE A C 1
ATOM 1531 O O . PHE A 1 122 ? 45.613 -89.228 14.476 1.00 27.91 102 PHE A O 1
ATOM 1548 N N . ILE A 1 123 ? 46.371 -90.212 12.592 1.00 23.62 103 ILE A N 1
ATOM 1549 C CA . ILE A 1 123 ? 47.247 -91.110 13.320 1.00 23.15 103 ILE A CA 1
ATOM 1550 C C . ILE A 1 123 ? 48.551 -90.362 13.552 1.00 24.66 103 ILE A C 1
ATOM 1551 O O . ILE A 1 123 ? 49.497 -90.445 12.757 1.00 23.98 103 ILE A O 1
ATOM 1567 N N . GLY A 1 124 ? 48.556 -89.619 14.653 1.00 25.09 104 GLY A N 1
ATOM 1568 C CA . GLY A 1 124 ? 49.604 -88.687 15.004 1.00 26.29 104 GLY A CA 1
ATOM 1569 C C . GLY A 1 124 ? 49.093 -87.836 16.148 1.00 27.59 104 GLY A C 1
ATOM 1570 O O . GLY A 1 124 ? 48.016 -88.086 16.706 1.00 28.88 104 GLY A O 1
ATOM 1574 N N . PRO A 1 125 ? 49.874 -86.827 16.527 1.00 26.97 105 PRO A N 1
ATOM 1575 C CA . PRO A 1 125 ? 49.429 -85.925 17.583 1.00 29.40 105 PRO A CA 1
ATOM 1576 C C . PRO A 1 125 ? 48.374 -84.959 17.085 1.00 32.51 105 PRO A C 1
ATOM 1577 O O . PRO A 1 125 ? 48.113 -84.885 15.892 1.00 33.07 105 PRO A O 1
ATOM 1588 N N . THR A 1 126 ? 47.778 -84.226 18.011 1.00 35.78 106 THR A N 1
ATOM 1589 C CA . THR A 1 126 ? 46.840 -83.180 17.675 1.00 38.05 106 THR A CA 1
ATOM 1590 C C . THR A 1 126 ? 47.561 -82.050 16.930 1.00 38.28 106 THR A C 1
ATOM 1591 O O . THR A 1 126 ? 48.771 -81.843 17.094 1.00 37.16 106 THR A O 1
ATOM 1602 N N . ALA A 1 127 ? 46.814 -81.327 16.101 1.00 39.34 107 ALA A N 1
ATOM 1603 C CA . ALA A 1 127 ? 47.371 -80.221 15.344 1.00 38.21 107 ALA A CA 1
ATOM 1604 C C . ALA A 1 127 ? 48.031 -79.203 16.265 1.00 38.44 107 ALA A C 1
ATOM 1605 O O . ALA A 1 127 ? 49.078 -78.672 15.940 1.00 39.95 107 ALA A O 1
ATOM 1612 N N . ASP A 1 128 ? 47.418 -78.907 17.405 1.00 38.25 108 ASP A N 1
ATOM 1613 C CA . ASP A 1 128 ? 47.990 -77.904 18.296 1.00 41.00 108 ASP A CA 1
ATOM 1614 C C . ASP A 1 128 ? 49.388 -78.310 18.761 1.00 39.93 108 ASP A C 1
ATOM 1615 O O . ASP A 1 128 ? 50.282 -77.469 18.883 1.00 40.15 108 ASP A O 1
ATOM 1624 N N . VAL A 1 129 ? 49.578 -79.605 18.991 1.00 39.99 109 VAL A N 1
ATOM 1625 C CA . VAL A 1 129 ? 50.855 -80.114 19.471 1.00 39.26 109 VAL A CA 1
ATOM 1626 C C . VAL A 1 129 ? 51.895 -80.128 18.347 1.00 36.64 109 VAL A C 1
ATOM 1627 O O . VAL A 1 129 ? 53.059 -79.802 18.566 1.00 36.97 109 VAL A O 1
ATOM 1640 N N . ILE A 1 130 ? 51.466 -80.479 17.141 1.00 35.42 110 ILE A N 1
ATOM 1641 C CA . ILE A 1 130 ? 52.320 -80.349 15.962 1.00 36.14 110 ILE A CA 1
ATOM 1642 C C . ILE A 1 130 ? 52.861 -78.909 15.789 1.00 38.12 110 ILE A C 1
ATOM 1643 O O . ILE A 1 130 ? 54.063 -78.704 15.598 1.00 41.62 110 ILE A O 1
ATOM 1659 N N A ARG A 1 131 ? 51.972 -77.920 15.862 0.51 38.28 111 ARG A N 1
ATOM 1660 N N B ARG A 1 131 ? 51.976 -77.922 15.860 0.49 38.27 111 ARG A N 1
ATOM 1661 C CA A ARG A 1 131 ? 52.355 -76.518 15.717 0.51 40.26 111 ARG A CA 1
ATOM 1662 C CA B ARG A 1 131 ? 52.383 -76.535 15.720 0.49 40.18 111 ARG A CA 1
ATOM 1663 C C A ARG A 1 131 ? 53.266 -76.079 16.858 0.51 42.33 111 ARG A C 1
ATOM 1664 C C B ARG A 1 131 ? 53.329 -76.153 16.843 0.49 42.17 111 ARG A C 1
ATOM 1665 O O A ARG A 1 131 ? 54.182 -75.277 16.656 0.51 43.74 111 ARG A O 1
ATOM 1666 O O B ARG A 1 131 ? 54.334 -75.476 16.613 0.49 43.21 111 ARG A O 1
ATOM 1707 N N . LEU A 1 132 ? 53.008 -76.593 18.057 1.00 43.79 112 LEU A N 1
ATOM 1708 C CA . LEU A 1 132 ? 53.816 -76.257 19.225 1.00 47.76 112 LEU A CA 1
ATOM 1709 C C . LEU A 1 132 ? 55.276 -76.685 19.043 1.00 47.61 112 LEU A C 1
ATOM 1710 O O . LEU A 1 132 ? 56.204 -75.898 19.270 1.00 51.58 112 LEU A O 1
ATOM 1727 N N . MET A 1 133 ? 55.473 -77.938 18.652 1.00 42.38 113 MET A N 1
ATOM 1728 C CA . MET A 1 133 ? 56.825 -78.457 18.463 1.00 43.20 113 MET A CA 1
ATOM 1729 C C . MET A 1 133 ? 57.380 -78.128 17.075 1.00 46.65 113 MET A C 1
ATOM 1730 O O . MET A 1 133 ? 58.560 -78.359 16.810 1.00 49.25 113 MET A O 1
ATOM 1744 N N . GLY A 1 134 ? 56.533 -77.600 16.192 1.00 47.18 114 GLY A N 1
ATOM 1745 C CA . GLY A 1 134 ? 56.972 -77.133 14.886 1.00 48.29 114 GLY A CA 1
ATOM 1746 C C . GLY A 1 134 ? 57.645 -75.767 14.934 1.00 54.21 114 GLY A C 1
ATOM 1747 O O . GLY A 1 134 ? 58.238 -75.318 13.955 1.00 58.54 114 GLY A O 1
ATOM 1751 N N . ASP A 1 135 ? 57.547 -75.088 16.070 1.00 55.50 115 ASP A N 1
ATOM 1752 C CA . ASP A 1 135 ? 58.215 -73.809 16.245 1.00 58.10 115 ASP A CA 1
ATOM 1753 C C . ASP A 1 135 ? 59.318 -73.997 17.264 1.00 61.96 115 ASP A C 1
ATOM 1754 O O . ASP A 1 135 ? 59.070 -74.476 18.366 1.00 60.17 115 ASP A O 1
ATOM 1763 N N . LYS A 1 136 ? 60.538 -73.623 16.896 1.00 69.31 116 LYS A N 1
ATOM 1764 C CA . LYS A 1 136 ? 61.700 -73.953 17.712 1.00 69.77 116 LYS A CA 1
ATOM 1765 C C . LYS A 1 136 ? 61.734 -73.179 19.018 1.00 66.31 116 LYS A C 1
ATOM 1766 O O . LYS A 1 136 ? 62.134 -73.719 20.037 1.00 66.59 116 LYS A O 1
ATOM 1785 N N . VAL A 1 137 ? 61.332 -71.916 19.003 1.00 52.46 117 VAL A N 1
ATOM 1786 C CA . VAL A 1 137 ? 61.337 -71.155 20.243 1.00 48.59 117 VAL A CA 1
ATOM 1787 C C . VAL A 1 137 ? 60.299 -71.717 21.212 1.00 46.54 117 VAL A C 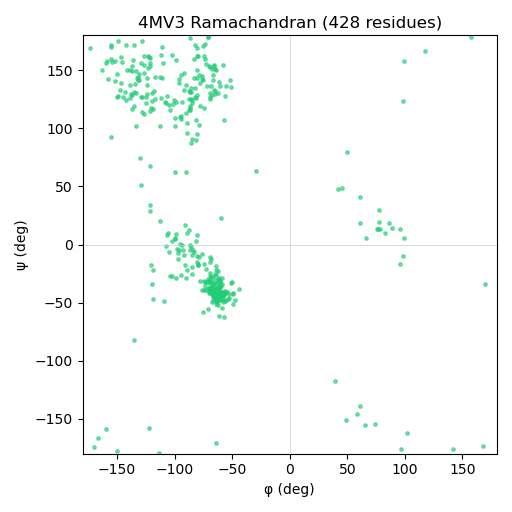1
ATOM 1788 O O . VAL A 1 137 ? 60.580 -71.870 22.408 1.00 46.96 117 VAL A O 1
ATOM 1801 N N . SER A 1 138 ? 59.104 -72.024 20.716 1.00 45.20 118 SER A N 1
ATOM 1802 C CA . SER A 1 138 ? 58.061 -72.560 21.596 1.00 46.29 118 SER A CA 1
ATOM 1803 C C . SER A 1 138 ? 58.333 -74.020 21.994 1.00 43.82 118 SER A C 1
ATOM 1804 O O . SER A 1 138 ? 58.030 -74.427 23.116 1.00 43.57 118 SER A O 1
ATOM 1812 N N . ALA A 1 139 ? 58.891 -74.802 21.079 1.00 46.48 119 ALA A N 1
ATOM 1813 C CA . ALA A 1 139 ? 59.278 -76.172 21.401 1.00 45.31 119 ALA A CA 1
ATOM 1814 C C . ALA A 1 139 ? 60.263 -76.156 22.563 1.00 44.76 119 ALA A C 1
ATOM 1815 O O . ALA A 1 139 ? 60.083 -76.848 23.558 1.00 42.72 119 ALA A O 1
ATOM 1822 N N . ILE A 1 140 ? 61.286 -75.320 22.443 1.00 47.03 120 ILE A N 1
ATOM 1823 C CA . ILE A 1 140 ? 62.320 -75.219 23.461 1.00 46.78 120 ILE A CA 1
ATOM 1824 C C . ILE A 1 140 ? 61.735 -74.733 24.770 1.00 46.55 120 ILE A C 1
ATOM 1825 O O . ILE A 1 140 ? 62.110 -75.211 25.832 1.00 44.30 120 ILE A O 1
ATOM 1841 N N . LYS A 1 141 ? 60.824 -73.769 24.704 1.00 48.94 121 LYS A N 1
ATOM 1842 C CA . LYS A 1 141 ? 60.181 -73.276 25.907 1.00 49.43 121 LYS A CA 1
ATOM 1843 C C . LYS A 1 141 ? 59.465 -74.409 26.642 1.00 47.14 121 LYS A C 1
ATOM 1844 O O . LYS A 1 141 ? 59.541 -74.519 27.869 1.00 46.01 121 LYS A O 1
ATOM 1863 N N . ALA A 1 142 ? 58.759 -75.247 25.893 1.00 46.03 122 ALA A N 1
ATOM 1864 C CA . ALA A 1 142 ? 57.988 -76.331 26.497 1.00 45.92 122 ALA A CA 1
ATOM 1865 C C . ALA A 1 142 ? 58.910 -77.395 27.101 1.00 43.02 122 ALA A C 1
ATOM 1866 O O . ALA A 1 142 ? 58.639 -77.929 28.180 1.00 43.18 122 ALA A O 1
ATOM 1873 N N . MET A 1 143 ? 60.013 -77.680 26.417 1.00 41.54 123 MET A N 1
ATOM 1874 C CA . MET A 1 143 ? 60.977 -78.655 26.901 1.00 41.14 123 MET A CA 1
ATOM 1875 C C . MET A 1 143 ? 61.625 -78.172 28.190 1.00 41.71 123 MET A C 1
ATOM 1876 O O . MET A 1 143 ? 61.824 -78.940 29.128 1.00 42.22 123 MET A O 1
ATOM 1890 N N . LYS A 1 144 ? 61.939 -76.884 28.234 1.00 44.90 124 LYS A N 1
ATOM 1891 C CA . LYS A 1 144 ? 62.553 -76.292 29.407 1.00 47.18 124 LYS A CA 1
ATOM 1892 C C . LYS A 1 144 ? 61.576 -76.460 30.555 1.00 46.68 124 LYS A C 1
ATOM 1893 O O . LYS A 1 144 ? 61.943 -76.915 31.635 1.00 48.30 124 LYS A O 1
ATOM 1912 N N . LYS A 1 145 ? 60.318 -76.121 30.296 1.00 48.38 125 LYS A N 1
ATOM 1913 C CA . LYS A 1 145 ? 59.281 -76.193 31.323 1.00 51.83 125 LYS A CA 1
ATOM 1914 C C . LYS A 1 145 ? 59.123 -77.624 31.818 1.00 50.03 125 LYS A C 1
ATOM 1915 O O . LYS A 1 145 ? 58.867 -77.851 32.998 1.00 50.40 125 LYS A O 1
ATOM 1934 N N . ALA A 1 146 ? 59.283 -78.583 30.908 1.00 48.18 126 ALA A N 1
ATOM 1935 C CA . ALA A 1 146 ? 59.101 -80.001 31.215 1.00 47.77 126 ALA A CA 1
ATOM 1936 C C . ALA A 1 146 ? 60.339 -80.658 31.837 1.00 47.51 126 ALA A C 1
ATOM 1937 O O . ALA A 1 146 ? 60.297 -81.825 32.220 1.00 48.54 126 ALA A O 1
ATOM 1944 N N . GLY A 1 147 ? 61.450 -79.935 31.903 1.00 45.69 127 GLY A N 1
ATOM 1945 C CA . GLY A 1 147 ? 62.654 -80.484 32.499 1.00 46.52 127 GLY A CA 1
ATOM 1946 C C . GLY A 1 147 ? 63.560 -81.234 31.530 1.00 44.42 127 GLY A C 1
ATOM 1947 O O . GLY A 1 147 ? 64.465 -81.957 31.942 1.00 44.92 127 GLY A O 1
ATOM 1951 N N . VAL A 1 148 ? 63.325 -81.066 30.236 1.00 42.96 128 VAL A N 1
ATOM 1952 C CA . VAL A 1 148 ? 64.206 -81.659 29.235 1.00 42.09 128 VAL A CA 1
ATOM 1953 C C . VAL A 1 148 ? 65.382 -80.716 28.961 1.00 41.58 128 VAL A C 1
ATOM 1954 O O . VAL A 1 148 ? 65.192 -79.517 28.738 1.00 41.24 128 VAL A O 1
ATOM 1967 N N . PRO A 1 149 ? 66.606 -81.253 28.977 1.00 41.76 129 PRO A N 1
ATOM 1968 C CA . PRO A 1 149 ? 67.750 -80.354 28.834 1.00 41.55 129 PRO A CA 1
ATOM 1969 C C . PRO A 1 149 ? 67.888 -79.796 27.425 1.00 40.45 129 PRO A C 1
ATOM 1970 O O . PRO A 1 149 ? 67.766 -80.525 26.422 1.00 40.03 129 PRO A O 1
ATOM 1981 N N . CYS A 1 150 ? 68.168 -78.496 27.368 1.00 40.37 130 CYS A N 1
ATOM 1982 C CA . CYS A 1 150 ? 68.207 -77.752 26.125 1.00 39.90 130 CYS A CA 1
ATOM 1983 C C . CYS A 1 150 ? 69.589 -77.109 25.937 1.00 40.13 130 CYS A C 1
ATOM 1984 O O . CYS A 1 150 ? 70.365 -76.991 26.886 1.00 40.39 130 CYS A O 1
ATOM 1992 N N . VAL A 1 151 ? 69.898 -76.733 24.701 1.00 39.38 131 VAL A N 1
ATOM 1993 C CA . VAL A 1 151 ? 71.134 -76.029 24.409 1.00 39.65 131 VAL A CA 1
ATOM 1994 C C . VAL A 1 151 ? 71.064 -74.682 25.116 1.00 40.07 131 VAL A C 1
ATOM 1995 O O . VAL A 1 151 ? 70.072 -73.978 24.980 1.00 40.04 131 VAL A O 1
ATOM 2008 N N . PRO A 1 152 ? 72.108 -74.329 25.885 1.00 41.65 132 PRO A N 1
ATOM 2009 C CA . PRO A 1 152 ? 72.176 -72.978 26.448 1.00 42.40 132 PRO A CA 1
ATOM 2010 C C . PRO A 1 152 ? 71.971 -71.936 25.350 1.00 44.63 132 PRO A C 1
ATOM 2011 O O . PRO A 1 152 ? 72.553 -72.047 24.268 1.00 43.65 132 PRO A O 1
ATOM 2022 N N . GLY A 1 153 ? 71.155 -70.927 25.623 1.00 48.85 133 GLY A N 1
ATOM 2023 C CA . GLY A 1 153 ? 70.787 -69.990 24.585 1.00 50.45 133 GLY A CA 1
ATOM 2024 C C . GLY A 1 153 ? 70.064 -68.778 25.111 1.00 54.19 133 GLY A C 1
ATOM 2025 O O . GLY A 1 153 ? 69.925 -68.591 26.320 1.00 58.46 133 GLY A O 1
ATOM 2029 N N . SER A 1 154 ? 69.607 -67.946 24.183 1.00 53.06 134 SER A N 1
ATOM 2030 C CA . SER A 1 154 ? 68.926 -66.713 24.528 1.00 54.58 134 SER A CA 1
ATOM 2031 C C . SER A 1 154 ? 67.622 -67.009 25.260 1.00 59.75 134 SER A C 1
ATOM 2032 O O . SER A 1 154 ? 67.111 -66.165 25.997 1.00 60.30 134 SER A O 1
ATOM 2040 N N . ASP A 1 155 ? 67.098 -68.216 25.065 1.00 68.60 135 ASP A N 1
ATOM 2041 C CA . ASP A 1 155 ? 65.819 -68.610 25.656 1.00 72.61 135 ASP A CA 1
ATOM 2042 C C . ASP A 1 155 ? 64.768 -67.534 25.376 1.00 72.67 135 ASP A C 1
ATOM 2043 O O . ASP A 1 155 ? 64.452 -66.695 26.226 1.00 74.63 135 ASP A O 1
ATOM 2052 N N . GLY A 1 156 ? 64.238 -67.586 24.158 1.00 66.69 136 GLY A N 1
ATOM 2053 C CA . GLY A 1 156 ? 63.387 -66.542 23.627 1.00 65.48 136 GLY A CA 1
ATOM 2054 C C . GLY A 1 156 ? 64.056 -65.941 22.405 1.00 65.83 136 GLY A C 1
ATOM 2055 O O . GLY A 1 156 ? 65.237 -66.190 22.152 1.00 65.50 136 GLY A O 1
ATOM 2059 N N . PRO A 1 157 ? 63.302 -65.158 21.624 1.00 66.85 137 PRO A N 1
ATOM 2060 C CA . PRO A 1 157 ? 63.850 -64.402 20.490 1.00 68.16 137 PRO A CA 1
ATOM 2061 C C . PRO A 1 157 ? 64.846 -63.315 20.913 1.00 70.19 137 PRO A C 1
ATOM 2062 O O . PRO A 1 157 ? 64.744 -62.760 22.011 1.00 68.72 137 PRO A O 1
ATOM 2073 N N . VAL A 1 158 ? 65.790 -63.012 20.027 1.00 75.31 138 VAL A N 1
ATOM 2074 C CA . VAL A 1 158 ? 66.834 -62.032 20.310 1.00 78.12 138 VAL A CA 1
ATOM 2075 C C . VAL A 1 158 ? 66.365 -60.609 20.046 1.00 80.04 138 VAL A C 1
ATOM 2076 O O . VAL A 1 158 ? 65.631 -60.350 19.091 1.00 82.33 138 VAL A O 1
ATOM 2089 N N . SER A 1 159 ? 66.807 -59.686 20.891 1.00 76.80 139 SER A N 1
ATOM 2090 C CA . SER A 1 159 ? 66.486 -58.277 20.724 1.00 79.77 139 SER A CA 1
ATOM 2091 C C . SER A 1 159 ? 67.076 -57.723 19.432 1.00 85.17 139 SER A C 1
ATOM 2092 O O . SER A 1 159 ? 67.570 -58.466 18.585 1.00 83.97 139 SER A O 1
ATOM 2100 N N . ASN A 1 160 ? 67.002 -56.406 19.282 1.00 95.80 140 ASN A N 1
ATOM 2101 C CA . ASN A 1 160 ? 67.751 -55.710 18.248 1.00 99.74 140 ASN A CA 1
ATOM 2102 C C . ASN A 1 160 ? 68.934 -55.010 18.890 1.00 99.73 140 ASN A C 1
ATOM 2103 O O . ASN A 1 160 ? 69.953 -54.774 18.246 1.00 99.78 140 ASN A O 1
ATOM 2114 N N . ASP A 1 161 ? 68.786 -54.677 20.170 1.00 100.59 141 ASP A N 1
ATOM 2115 C CA . ASP A 1 161 ? 69.867 -54.074 20.935 1.00 100.21 141 ASP A CA 1
ATOM 2116 C C . ASP A 1 161 ? 71.074 -54.999 20.896 1.00 95.32 141 ASP A C 1
ATOM 2117 O O . ASP A 1 161 ? 71.090 -56.053 21.535 1.00 93.63 141 ASP A O 1
ATOM 2126 N N . ILE A 1 162 ? 72.081 -54.601 20.133 1.00 90.98 142 ILE A N 1
ATOM 2127 C CA . ILE A 1 162 ? 73.266 -55.420 19.973 1.00 87.47 142 ILE A CA 1
ATOM 2128 C C . ILE A 1 162 ? 74.024 -55.512 21.284 1.00 82.03 142 ILE A C 1
ATOM 2129 O O . ILE A 1 162 ? 74.701 -56.500 21.531 1.00 80.01 142 ILE A O 1
ATOM 2145 N N . ALA A 1 163 ? 73.907 -54.488 22.127 1.00 77.70 143 ALA A N 1
ATOM 2146 C CA . ALA A 1 163 ? 74.523 -54.526 23.450 1.00 75.07 143 ALA A CA 1
ATOM 2147 C C . ALA A 1 163 ? 73.992 -55.717 24.243 1.00 72.14 143 ALA A C 1
ATOM 2148 O O . ALA A 1 163 ? 74.767 -56.544 24.732 1.00 72.22 143 ALA A O 1
ATOM 2155 N N . LYS A 1 164 ? 72.671 -55.817 24.364 1.00 72.25 144 LYS A N 1
ATOM 2156 C CA . LYS A 1 164 ? 72.088 -56.944 25.077 1.00 72.27 144 LYS A CA 1
ATOM 2157 C C . LYS A 1 164 ? 72.491 -58.245 24.394 1.00 68.91 144 LYS A C 1
ATOM 2158 O O . LYS A 1 164 ? 72.715 -59.252 25.060 1.00 68.89 144 LYS A O 1
ATOM 2177 N N . ASN A 1 165 ? 72.582 -58.223 23.068 1.00 64.91 145 ASN A N 1
ATOM 2178 C CA . ASN A 1 165 ? 72.916 -59.436 22.317 1.00 62.35 145 ASN A CA 1
ATOM 2179 C C . ASN A 1 165 ? 74.370 -59.877 22.495 1.00 60.06 145 ASN A C 1
ATOM 2180 O O . ASN A 1 165 ? 74.664 -61.066 22.437 1.00 56.65 145 ASN A O 1
ATOM 2191 N N . LYS A 1 166 ? 75.270 -58.928 22.728 1.00 61.47 146 LYS A N 1
ATOM 2192 C CA . LYS A 1 166 ? 76.677 -59.250 22.905 1.00 61.63 146 LYS A CA 1
ATOM 2193 C C . LYS A 1 166 ? 76.826 -59.783 24.316 1.00 61.31 146 LYS A C 1
ATOM 2194 O O . LYS A 1 166 ? 77.670 -60.641 24.583 1.00 56.94 146 LYS A O 1
ATOM 2213 N N . GLU A 1 167 ? 75.984 -59.266 25.209 1.00 68.33 147 GLU A N 1
ATOM 2214 C CA . GLU A 1 167 ? 75.926 -59.726 26.589 1.00 70.41 147 GLU A CA 1
ATOM 2215 C C . GLU A 1 167 ? 75.464 -61.177 26.661 1.00 66.30 147 GLU A C 1
ATOM 2216 O O . GLU A 1 167 ? 76.048 -61.997 27.368 1.00 66.33 147 GLU A O 1
ATOM 2228 N N . ILE A 1 168 ? 74.415 -61.490 25.913 1.00 61.94 148 ILE A N 1
ATOM 2229 C CA . ILE A 1 168 ? 73.855 -62.826 25.913 1.00 59.33 148 ILE A CA 1
ATOM 2230 C C . ILE A 1 168 ? 74.819 -63.798 25.248 1.00 56.01 148 ILE A C 1
ATOM 2231 O O . ILE A 1 168 ? 75.014 -64.902 25.725 1.00 53.64 148 ILE A O 1
ATOM 2247 N N . ALA A 1 169 ? 75.428 -63.376 24.148 1.00 53.19 149 ALA A N 1
ATOM 2248 C CA . ALA A 1 169 ? 76.317 -64.251 23.400 1.00 51.49 149 ALA A CA 1
ATOM 2249 C C . ALA A 1 169 ? 77.549 -64.538 24.244 1.00 53.46 149 ALA A C 1
ATOM 2250 O O . ALA A 1 169 ? 78.089 -65.640 24.226 1.00 51.61 149 ALA A O 1
ATOM 2257 N N . LYS A 1 170 ? 77.986 -63.534 24.994 1.00 60.29 150 LYS A N 1
ATOM 2258 C CA . LYS A 1 170 ? 79.142 -63.693 25.863 1.00 62.93 150 LYS A CA 1
ATOM 2259 C C . LYS A 1 170 ? 78.806 -64.665 26.993 1.00 63.49 150 LYS A C 1
ATOM 2260 O O . LYS A 1 170 ? 79.634 -65.485 27.378 1.00 64.50 150 LYS A O 1
ATOM 2279 N N . ARG A 1 171 ? 77.589 -64.564 27.515 1.00 64.18 151 ARG A N 1
ATOM 2280 C CA . ARG A 1 171 ? 77.106 -65.483 28.542 1.00 65.59 151 ARG A CA 1
ATOM 2281 C C . ARG A 1 171 ? 77.190 -66.932 28.037 1.00 61.49 151 ARG A C 1
ATOM 2282 O O . ARG A 1 171 ? 77.908 -67.768 28.586 1.00 61.63 151 ARG A O 1
ATOM 2303 N N . ILE A 1 172 ? 76.442 -67.204 26.977 1.00 57.75 152 ILE A N 1
ATOM 2304 C CA . ILE A 1 172 ? 76.454 -68.485 26.283 1.00 57.53 152 ILE A CA 1
ATOM 2305 C C . ILE A 1 172 ? 77.871 -68.957 25.958 1.00 58.82 152 ILE A C 1
ATOM 2306 O O . ILE A 1 172 ? 78.231 -70.101 26.251 1.00 62.21 152 ILE A O 1
ATOM 2322 N N . GLY A 1 173 ? 78.661 -68.079 25.338 1.00 54.41 153 GLY A N 1
ATOM 2323 C CA . GLY A 1 173 ? 80.031 -68.391 24.954 1.00 52.58 153 GLY A CA 1
ATOM 2324 C C . GLY A 1 173 ? 80.175 -68.786 23.491 1.00 51.24 153 GLY A C 1
ATOM 2325 O O . GLY A 1 173 ? 79.526 -69.725 23.033 1.00 51.83 153 GLY A O 1
ATOM 2329 N N . TYR A 1 174 ? 81.025 -68.074 22.751 1.00 50.95 154 TYR A N 1
ATOM 2330 C CA . TYR A 1 174 ? 81.244 -68.393 21.338 1.00 50.49 154 TYR A CA 1
ATOM 2331 C C . TYR A 1 174 ? 81.942 -69.752 21.180 1.00 50.65 154 TYR A C 1
ATOM 2332 O O . TYR A 1 174 ? 82.704 -70.166 22.047 1.00 53.52 154 TYR A O 1
ATOM 2350 N N . PRO A 1 175 ? 81.690 -70.449 20.066 1.00 49.68 155 PRO A N 1
ATOM 2351 C CA . PRO A 1 175 ? 80.815 -70.015 18.979 1.00 48.38 155 PRO A CA 1
ATOM 2352 C C . PRO A 1 175 ? 79.347 -70.157 19.340 1.00 45.56 155 PRO A C 1
ATOM 2353 O O . PRO A 1 175 ? 78.969 -71.077 20.061 1.00 44.65 155 PRO A O 1
ATOM 2364 N N . ILE A 1 176 ? 78.533 -69.227 18.855 1.00 45.70 156 ILE A N 1
ATOM 2365 C CA . ILE A 1 176 ? 77.090 -69.346 18.966 1.00 44.79 156 ILE A CA 1
ATOM 2366 C C . ILE A 1 176 ? 76.533 -69.585 17.572 1.00 45.13 156 ILE A C 1
ATOM 2367 O O . ILE A 1 176 ? 77.248 -69.488 16.573 1.00 46.21 156 ILE A O 1
ATOM 2383 N N . ILE A 1 177 ? 75.253 -69.923 17.508 1.00 44.46 157 ILE A N 1
ATOM 2384 C CA . ILE A 1 177 ? 74.561 -70.040 16.244 1.00 45.09 157 ILE A CA 1
ATOM 2385 C C . ILE A 1 177 ? 73.225 -69.318 16.362 1.00 45.28 157 ILE A C 1
ATOM 2386 O O . ILE A 1 177 ? 72.497 -69.469 17.354 1.00 45.31 157 ILE A O 1
ATOM 2402 N N . ILE A 1 178 ? 72.967 -68.467 15.378 1.00 47.23 158 ILE A N 1
ATOM 2403 C CA . ILE A 1 178 ? 71.693 -67.794 15.200 1.00 51.63 158 ILE A CA 1
ATOM 2404 C C . ILE A 1 178 ? 70.779 -68.721 14.405 1.00 53.97 158 ILE A C 1
ATOM 2405 O O . ILE A 1 178 ? 71.209 -69.315 13.420 1.00 54.63 158 ILE A O 1
ATOM 2421 N N . LYS A 1 179 ? 69.528 -68.854 14.837 1.00 56.74 159 LYS A N 1
ATOM 2422 C CA . LYS A 1 179 ? 68.592 -69.798 14.228 1.00 59.55 159 LYS A CA 1
ATOM 2423 C C . LYS A 1 179 ? 67.184 -69.214 14.181 1.00 63.93 159 LYS A C 1
ATOM 2424 O O . LYS A 1 179 ? 66.689 -68.712 15.183 1.00 61.35 159 LYS A O 1
ATOM 2443 N N . ALA A 1 180 ? 66.538 -69.290 13.022 1.00 71.22 160 ALA A N 1
ATOM 2444 C CA . ALA A 1 180 ? 65.147 -68.855 12.900 1.00 75.92 160 ALA A CA 1
ATOM 2445 C C . ALA A 1 180 ? 64.200 -69.900 13.501 1.00 73.65 160 ALA A C 1
ATOM 2446 O O . ALA A 1 180 ? 64.426 -71.102 13.371 1.00 71.29 160 ALA A O 1
ATOM 2453 N N . SER A 1 181 ? 63.139 -69.434 14.154 1.00 73.17 161 SER A N 1
ATOM 2454 C CA . SER A 1 181 ? 62.249 -70.322 14.905 1.00 70.17 161 SER A CA 1
ATOM 2455 C C . SER A 1 181 ? 61.607 -71.390 14.016 1.00 68.60 161 SER A C 1
ATOM 2456 O O . SER A 1 181 ? 61.219 -71.116 12.881 1.00 69.38 161 SER A O 1
ATOM 2464 N N . GLY A 1 188 ? 69.133 -70.770 6.868 1.00 74.45 168 GLY A N 1
ATOM 2465 C CA . GLY A 1 188 ? 68.278 -70.760 8.041 1.00 73.86 168 GLY A CA 1
ATOM 2466 C C . GLY A 1 188 ? 69.052 -70.514 9.327 1.00 74.88 168 GLY A C 1
ATOM 2467 O O . GLY A 1 188 ? 68.548 -69.883 10.257 1.00 72.44 168 GLY A O 1
ATOM 2470 N N . MET A 1 189 ? 70.279 -71.022 9.379 1.00 81.91 169 MET A N 1
ATOM 2471 C CA . MET A 1 189 ? 71.134 -70.860 10.549 1.00 81.94 169 MET A CA 1
ATOM 2472 C C . MET A 1 189 ? 72.430 -70.160 10.145 1.00 81.22 169 MET A C 1
ATOM 2473 O O . MET A 1 189 ? 72.865 -70.259 9.000 1.00 85.32 169 MET A O 1
ATOM 2487 N N . ARG A 1 190 ? 73.049 -69.462 11.092 1.00 71.95 170 ARG A N 1
ATOM 2488 C CA . ARG A 1 190 ? 74.298 -68.750 10.835 1.00 67.76 170 ARG A CA 1
ATOM 2489 C C . ARG A 1 190 ? 75.218 -68.849 12.046 1.00 57.13 170 ARG A C 1
ATOM 2490 O O . ARG A 1 190 ? 74.833 -68.469 13.138 1.00 55.00 170 ARG A O 1
ATOM 2511 N N . VAL A 1 191 ? 76.435 -69.347 11.859 1.00 51.04 171 VAL A N 1
ATOM 2512 C CA . VAL A 1 191 ? 77.363 -69.506 12.976 1.00 49.82 171 VAL A CA 1
ATOM 2513 C C . VAL A 1 191 ? 78.260 -68.271 13.164 1.00 50.84 171 VAL A C 1
ATOM 2514 O O . VAL A 1 191 ? 78.833 -67.748 12.200 1.00 52.71 171 VAL A O 1
ATOM 2527 N N . VAL A 1 192 ? 78.368 -67.816 14.412 1.00 49.81 172 VAL A N 1
ATOM 2528 C CA . VAL A 1 192 ? 79.185 -66.654 14.759 1.00 50.80 172 VAL A CA 1
ATOM 2529 C C . VAL A 1 192 ? 80.271 -67.061 15.753 1.00 50.22 172 VAL A C 1
ATOM 2530 O O . VAL A 1 192 ? 79.974 -67.591 16.819 1.00 48.82 172 VAL A O 1
ATOM 2543 N N . ARG A 1 193 ? 81.533 -66.810 15.409 1.00 51.57 173 ARG A N 1
ATOM 2544 C CA . ARG A 1 193 ? 82.638 -67.253 16.256 1.00 51.45 173 ARG A CA 1
ATOM 2545 C C . ARG A 1 193 ? 83.321 -66.108 16.998 1.00 52.34 173 ARG A C 1
ATOM 2546 O O . ARG A 1 193 ? 84.255 -66.334 17.762 1.00 52.57 173 ARG A O 1
ATOM 2567 N N . SER A 1 194 ? 82.860 -64.884 16.769 1.00 53.12 174 SER A N 1
ATOM 2568 C CA . SER A 1 194 ? 83.365 -63.739 17.519 1.00 54.14 174 SER A CA 1
ATOM 2569 C C . SER A 1 194 ? 82.339 -62.616 17.551 1.00 54.51 174 SER A C 1
ATOM 2570 O O . SER A 1 194 ? 81.432 -62.555 16.718 1.00 54.51 174 SER A O 1
ATOM 2578 N N . GLU A 1 195 ? 82.500 -61.728 18.524 1.00 55.15 175 GLU A N 1
ATOM 2579 C CA . GLU A 1 195 ? 81.630 -60.578 18.671 1.00 56.37 175 GLU A CA 1
ATOM 2580 C C . GLU A 1 195 ? 81.740 -59.678 17.445 1.00 57.91 175 GLU A C 1
ATOM 2581 O O . GLU A 1 195 ? 80.785 -58.999 17.074 1.00 58.60 175 GLU A O 1
ATOM 2593 N N . ASP A 1 196 ? 82.913 -59.681 16.818 1.00 59.06 176 ASP A N 1
ATOM 2594 C CA . ASP A 1 196 ? 83.152 -58.858 15.636 1.00 61.29 176 ASP A CA 1
ATOM 2595 C C . ASP A 1 196 ? 81.971 -58.937 14.664 1.00 61.45 176 ASP A C 1
ATOM 2596 O O . ASP A 1 196 ? 81.581 -57.937 14.061 1.00 63.29 176 ASP A O 1
ATOM 2605 N N . ALA A 1 197 ? 81.397 -60.130 14.535 1.00 72.53 177 ALA A N 1
ATOM 2606 C CA . ALA A 1 197 ? 80.453 -60.419 13.462 1.00 76.69 177 ALA A CA 1
ATOM 2607 C C . ALA A 1 197 ? 79.004 -60.461 13.924 1.00 74.16 177 ALA A C 1
ATOM 2608 O O . ALA A 1 197 ? 78.089 -60.568 13.107 1.00 77.15 177 ALA A O 1
ATOM 2615 N N . LEU A 1 198 ? 78.789 -60.376 15.230 1.00 65.91 178 LEU A N 1
ATOM 2616 C CA . LEU A 1 198 ? 77.480 -60.692 15.790 1.00 60.51 178 LEU A CA 1
ATOM 2617 C C . LEU A 1 198 ? 76.339 -59.830 15.248 1.00 65.66 178 LEU A C 1
ATOM 2618 O O . LEU A 1 198 ? 75.252 -60.337 14.969 1.00 62.34 178 LEU A O 1
ATOM 2634 N N . GLU A 1 199 ? 76.575 -58.531 15.115 1.00 77.39 179 GLU A N 1
ATOM 2635 C CA . GLU A 1 199 ? 75.504 -57.609 14.759 1.00 85.27 179 GLU A CA 1
ATOM 2636 C C . GLU A 1 199 ? 74.920 -57.904 13.378 1.00 89.76 179 GLU A C 1
ATOM 2637 O O . GLU A 1 199 ? 73.699 -57.991 13.225 1.00 89.01 179 GLU A O 1
ATOM 2649 N N . GLU A 1 200 ? 75.785 -58.057 12.378 1.00 94.93 180 GLU A N 1
ATOM 2650 C CA . GLU A 1 200 ? 75.335 -58.381 11.027 1.00 98.48 180 GLU A CA 1
ATOM 2651 C C . GLU A 1 200 ? 74.677 -59.752 11.001 1.00 95.74 180 GLU A C 1
ATOM 2652 O O . GLU A 1 200 ? 73.562 -59.905 10.507 1.00 97.96 180 GLU A O 1
ATOM 2664 N N . SER A 1 201 ? 75.377 -60.742 11.544 1.00 89.38 181 SER A N 1
ATOM 2665 C CA . SER A 1 201 ? 74.904 -62.120 11.541 1.00 85.42 181 SER A CA 1
ATOM 2666 C C . SER A 1 201 ? 73.465 -62.221 12.030 1.00 85.20 181 SER A C 1
ATOM 2667 O O . SER A 1 201 ? 72.662 -62.959 11.463 1.00 85.04 181 SER A O 1
ATOM 2675 N N . ILE A 1 202 ? 73.143 -61.480 13.086 1.00 85.88 182 ILE A N 1
ATOM 2676 C CA . ILE A 1 202 ? 71.785 -61.472 13.617 1.00 86.94 182 ILE A CA 1
ATOM 2677 C C . ILE A 1 202 ? 70.857 -60.705 12.681 1.00 91.91 182 ILE A C 1
ATOM 2678 O O . ILE A 1 202 ? 69.680 -61.038 12.552 1.00 90.54 182 ILE A O 1
ATOM 2694 N N . ALA A 1 203 ? 71.400 -59.684 12.022 1.00 100.32 183 ALA A N 1
ATOM 2695 C CA . ALA A 1 203 ? 70.612 -58.834 11.137 1.00 104.34 183 ALA A CA 1
ATOM 2696 C C . ALA A 1 203 ? 70.196 -59.592 9.880 1.00 104.23 183 ALA A C 1
ATOM 2697 O O . ALA A 1 203 ? 69.070 -59.448 9.399 1.00 107.40 183 ALA A O 1
ATOM 2704 N N . MET A 1 204 ? 71.110 -60.403 9.358 1.00 95.89 184 MET A N 1
ATOM 2705 C CA . MET A 1 204 ? 70.883 -61.126 8.115 1.00 94.39 184 MET A CA 1
ATOM 2706 C C . MET A 1 204 ? 69.950 -62.313 8.317 1.00 93.99 184 MET A C 1
ATOM 2707 O O . MET A 1 204 ? 68.905 -62.401 7.679 1.00 94.21 184 MET A O 1
ATOM 2721 N N . THR A 1 205 ? 70.333 -63.220 9.209 1.00 96.67 185 THR A N 1
ATOM 2722 C CA . THR A 1 205 ? 69.538 -64.415 9.470 1.00 97.34 185 THR A CA 1
ATOM 2723 C C . THR A 1 205 ? 68.092 -64.006 9.741 1.00 99.91 185 THR A C 1
ATOM 2724 O O . THR A 1 205 ? 67.152 -64.724 9.398 1.00 99.65 185 THR A O 1
ATOM 2735 N N . LYS A 1 206 ? 67.932 -62.835 10.349 1.00 103.53 186 LYS A N 1
ATOM 2736 C CA . LYS A 1 206 ? 66.620 -62.280 10.663 1.00 105.85 186 LYS A CA 1
ATOM 2737 C C . LYS A 1 206 ? 65.908 -61.778 9.405 1.00 110.46 186 LYS A C 1
ATOM 2738 O O . LYS A 1 206 ? 64.695 -61.946 9.260 1.00 111.13 186 LYS A O 1
ATOM 2757 N N . ALA A 1 207 ? 66.669 -61.170 8.498 1.00 113.89 187 ALA A N 1
ATOM 2758 C CA . ALA A 1 207 ? 66.107 -60.582 7.284 1.00 117.20 187 ALA A CA 1
ATOM 2759 C C . ALA A 1 207 ? 65.935 -61.611 6.162 1.00 118.07 187 ALA A C 1
ATOM 2760 O O . ALA A 1 207 ? 65.092 -61.437 5.280 1.00 121.91 187 ALA A O 1
ATOM 2767 N N . GLU A 1 208 ? 66.728 -62.679 6.197 1.00 113.14 188 GLU A N 1
ATOM 2768 C CA . GLU A 1 208 ? 66.638 -63.730 5.187 1.00 112.85 188 GLU A CA 1
ATOM 2769 C C . GLU A 1 208 ? 65.668 -64.827 5.624 1.00 113.51 188 GLU A C 1
ATOM 2770 O O . GLU A 1 208 ? 65.201 -65.618 4.802 1.00 113.74 188 GLU A O 1
ATOM 2782 N N . ALA A 1 209 ? 65.367 -64.868 6.920 1.00 116.53 189 ALA A N 1
ATOM 2783 C CA . ALA A 1 209 ? 64.401 -65.823 7.458 1.00 116.96 189 ALA A CA 1
ATOM 2784 C C . ALA A 1 209 ? 62.997 -65.224 7.494 1.00 119.35 189 ALA A C 1
ATOM 2785 O O . ALA A 1 209 ? 62.023 -65.926 7.760 1.00 118.97 189 ALA A O 1
ATOM 2792 N N . LYS A 1 210 ? 62.901 -63.923 7.228 1.00 120.38 190 LYS A N 1
ATOM 2793 C CA . LYS A 1 210 ? 61.620 -63.224 7.235 1.00 121.75 190 LYS A CA 1
ATOM 2794 C C . LYS A 1 210 ? 61.024 -63.152 5.832 1.00 124.72 190 LYS A C 1
ATOM 2795 O O . LYS A 1 210 ? 59.807 -63.057 5.669 1.00 125.89 190 LYS A O 1
ATOM 2801 N N . ALA A 1 211 ? 61.889 -63.192 4.824 1.00 125.48 191 ALA A N 1
ATOM 2802 C CA . ALA A 1 211 ? 61.453 -63.160 3.435 1.00 128.08 191 ALA A CA 1
ATOM 2803 C C . ALA A 1 211 ? 61.218 -64.577 2.922 1.00 125.94 191 ALA A C 1
ATOM 2804 O O . ALA A 1 211 ? 60.397 -64.794 2.031 1.00 129.19 191 ALA A O 1
ATOM 2811 N N . ALA A 1 212 ? 61.944 -65.536 3.489 1.00 119.66 192 ALA A N 1
ATOM 2812 C CA . ALA A 1 212 ? 61.778 -66.937 3.126 1.00 118.24 192 ALA A CA 1
ATOM 2813 C C . ALA A 1 212 ? 60.447 -67.456 3.658 1.00 117.66 192 ALA A C 1
ATOM 2814 O O . ALA A 1 212 ? 59.623 -67.971 2.902 1.00 119.80 192 ALA A O 1
ATOM 2821 N N . PHE A 1 213 ? 60.245 -67.316 4.964 1.00 115.20 193 PHE A N 1
ATOM 2822 C CA . PHE A 1 213 ? 58.973 -67.660 5.595 1.00 115.25 193 PHE A CA 1
ATOM 2823 C C . PHE A 1 213 ? 58.554 -66.544 6.547 1.00 116.86 193 PHE A C 1
ATOM 2824 O O . PHE A 1 213 ? 59.077 -66.449 7.655 1.00 115.51 193 PHE A O 1
ATOM 2841 N N . ASN A 1 214 ? 57.615 -65.708 6.105 1.00 120.39 194 ASN A N 1
ATOM 2842 C CA . ASN A 1 214 ? 57.175 -64.531 6.862 1.00 120.72 194 ASN A CA 1
ATOM 2843 C C . ASN A 1 214 ? 57.302 -64.728 8.369 1.00 116.27 194 ASN A C 1
ATOM 2844 O O . ASN A 1 214 ? 56.309 -64.714 9.096 1.00 116.64 194 ASN A O 1
ATOM 2850 N N . ASN A 1 215 ? 58.540 -64.901 8.823 1.00 111.22 195 ASN A N 1
ATOM 2851 C CA . ASN A 1 215 ? 58.838 -65.152 10.226 1.00 106.04 195 ASN A CA 1
ATOM 2852 C C . ASN A 1 215 ? 60.268 -64.710 10.531 1.00 104.02 195 ASN A C 1
ATOM 2853 O O . ASN A 1 215 ? 61.220 -65.476 10.359 1.00 102.00 195 ASN A O 1
ATOM 2864 N N . ASP A 1 216 ? 60.414 -63.466 10.975 1.00 103.18 196 ASP A N 1
ATOM 2865 C CA . ASP A 1 216 ? 61.731 -62.897 11.230 1.00 100.46 196 ASP A CA 1
ATOM 2866 C C . ASP A 1 216 ? 62.272 -63.322 12.592 1.00 97.60 196 ASP A C 1
ATOM 2867 O O . ASP A 1 216 ? 63.354 -62.896 12.991 1.00 96.25 196 ASP A O 1
ATOM 2876 N N . MET A 1 217 ? 61.526 -64.164 13.305 1.00 97.18 197 MET A N 1
ATOM 2877 C CA . MET A 1 217 ? 61.930 -64.568 14.647 1.00 93.37 197 MET A CA 1
ATOM 2878 C C . MET A 1 217 ? 63.159 -65.468 14.629 1.00 88.29 197 MET A C 1
ATOM 2879 O O . MET A 1 217 ? 63.187 -66.502 13.956 1.00 87.19 197 MET A O 1
ATOM 2893 N N . VAL A 1 218 ? 64.172 -65.053 15.382 1.00 84.26 198 VAL A N 1
ATOM 2894 C CA . VAL A 1 218 ? 65.410 -65.806 15.516 1.00 78.72 198 VAL A CA 1
ATOM 2895 C C . VAL A 1 218 ? 65.903 -65.725 16.959 1.00 71.57 198 VAL A C 1
ATOM 2896 O O . VAL A 1 218 ? 65.654 -64.744 17.660 1.00 71.78 198 VAL A O 1
ATOM 2909 N N . TYR A 1 219 ? 66.599 -66.766 17.397 1.00 64.42 199 TYR A N 1
ATOM 2910 C CA . TYR A 1 219 ? 67.208 -66.791 18.715 1.00 58.13 199 TYR A CA 1
ATOM 2911 C C . TYR A 1 219 ? 68.669 -67.177 18.529 1.00 55.80 199 TYR A C 1
ATOM 2912 O O . TYR A 1 219 ? 69.101 -67.458 17.414 1.00 55.71 199 TYR A O 1
ATOM 2930 N N . MET A 1 220 ? 69.443 -67.166 19.604 1.00 53.47 200 MET A N 1
ATOM 2931 C CA . MET A 1 220 ? 70.789 -67.712 19.540 1.00 50.65 200 MET A CA 1
ATOM 2932 C C . MET A 1 220 ? 70.954 -68.800 20.586 1.00 45.96 200 MET A C 1
ATOM 2933 O O . MET A 1 220 ? 70.274 -68.806 21.608 1.00 44.27 200 MET A O 1
ATOM 2947 N N . GLU A 1 221 ? 71.837 -69.745 20.308 1.00 45.40 201 GLU A N 1
ATOM 2948 C CA . GLU A 1 221 ? 72.178 -70.760 21.299 1.00 46.11 201 GLU A CA 1
ATOM 2949 C C . GLU A 1 221 ? 73.622 -71.180 21.084 1.00 45.16 201 GLU A C 1
ATOM 2950 O O . GLU A 1 221 ? 74.256 -70.726 20.141 1.00 43.55 201 GLU A O 1
ATOM 2962 N N . LYS A 1 222 ? 74.144 -72.026 21.964 1.00 45.12 202 LYS A N 1
ATOM 2963 C CA . LYS A 1 222 ? 75.532 -72.457 21.864 1.00 45.38 202 LYS A CA 1
ATOM 2964 C C . LYS A 1 222 ? 75.692 -73.332 20.620 1.00 43.21 202 LYS A C 1
ATOM 2965 O O . LYS A 1 222 ? 74.844 -74.178 20.333 1.00 42.28 202 LYS A O 1
ATOM 2984 N N . TYR A 1 223 ? 76.765 -73.109 19.866 1.00 42.66 203 TYR A N 1
ATOM 2985 C CA . TYR A 1 223 ? 77.084 -73.985 18.750 1.00 43.09 203 TYR A CA 1
ATOM 2986 C C . TYR A 1 223 ? 77.979 -75.106 19.255 1.00 43.35 203 TYR A C 1
ATOM 2987 O O . TYR A 1 223 ? 79.110 -74.875 19.675 1.00 44.05 203 TYR A O 1
ATOM 3005 N N . LEU A 1 224 ? 77.457 -76.327 19.232 1.00 43.00 204 LEU A N 1
ATOM 3006 C CA . LEU A 1 224 ? 78.206 -77.499 19.653 1.00 43.56 204 LEU A CA 1
ATOM 3007 C C . LEU A 1 224 ? 78.996 -78.013 18.462 1.00 44.78 204 LEU A C 1
ATOM 3008 O O . LEU A 1 224 ? 78.428 -78.363 17.438 1.00 44.96 204 LEU A O 1
ATOM 3024 N N . GLU A 1 225 ? 80.313 -78.036 18.586 1.00 46.09 205 GLU A N 1
ATOM 3025 C CA . GLU A 1 225 ? 81.150 -78.305 17.427 1.00 50.84 205 GLU A CA 1
ATOM 3026 C C . GLU A 1 225 ? 81.416 -79.786 17.240 1.00 52.04 205 GLU A C 1
ATOM 3027 O O . GLU A 1 225 ? 81.738 -80.215 16.141 1.00 57.17 205 GLU A O 1
ATOM 3039 N N . ASN A 1 226 ? 81.275 -80.563 18.308 1.00 48.35 206 ASN A N 1
ATOM 3040 C CA . ASN A 1 226 ? 81.675 -81.972 18.278 1.00 49.45 206 ASN A CA 1
ATOM 3041 C C . ASN A 1 226 ? 80.574 -82.915 18.787 1.00 48.66 206 ASN A C 1
ATOM 3042 O O . ASN A 1 226 ? 80.833 -83.751 19.649 1.00 49.33 206 ASN A O 1
ATOM 3053 N N . PRO A 1 227 ? 79.341 -82.795 18.261 1.00 35.77 207 PRO A N 1
ATOM 3054 C CA . PRO A 1 227 ? 78.328 -83.640 18.896 1.00 33.95 207 PRO A CA 1
ATOM 3055 C C . PRO A 1 227 ? 77.962 -84.890 18.103 1.00 32.14 207 PRO A C 1
ATOM 3056 O O . PRO A 1 227 ? 78.247 -85.005 16.914 1.00 32.21 207 PRO A O 1
ATOM 3067 N N . ARG A 1 228 ? 77.326 -85.816 18.802 1.00 30.26 208 ARG A N 1
ATOM 3068 C CA . ARG A 1 228 ? 76.611 -86.941 18.196 1.00 29.13 208 ARG A CA 1
ATOM 3069 C C . ARG A 1 228 ? 75.125 -86.636 18.130 1.00 28.71 208 ARG A C 1
ATOM 3070 O O . ARG A 1 228 ? 74.617 -85.791 18.864 1.00 30.87 208 ARG A O 1
ATOM 3091 N N . HIS A 1 229 ? 74.433 -87.333 17.244 1.00 25.41 209 HIS A N 1
ATOM 3092 C CA . HIS A 1 229 ? 72.991 -87.237 17.151 1.00 25.90 209 HIS A CA 1
ATOM 3093 C C . HIS A 1 229 ? 72.413 -88.442 17.882 1.00 24.97 209 HIS A C 1
ATOM 3094 O O . HIS A 1 229 ? 72.521 -89.584 17.421 1.00 23.52 209 HIS A O 1
ATOM 3109 N N . VAL A 1 230 ? 71.822 -88.181 19.040 1.00 26.22 210 VAL A N 1
ATOM 3110 C CA . VAL A 1 230 ? 71.212 -89.233 19.842 1.00 24.78 210 VAL A CA 1
ATOM 3111 C C . VAL A 1 230 ? 69.746 -88.872 20.119 1.00 24.58 210 VAL A C 1
ATOM 3112 O O . VAL A 1 230 ? 69.444 -87.788 20.616 1.00 26.11 210 VAL A O 1
ATOM 3125 N N . GLU A 1 231 ? 68.837 -89.783 19.800 1.00 23.53 211 GLU A N 1
ATOM 3126 C CA . GLU A 1 231 ? 67.416 -89.464 19.825 1.00 22.94 211 GLU A CA 1
ATOM 3127 C C . GLU A 1 231 ? 66.634 -90.521 20.583 1.00 22.66 211 GLU A C 1
ATOM 3128 O O . GLU A 1 231 ? 66.919 -91.708 20.500 1.00 22.93 211 GLU A O 1
ATOM 3140 N N . ILE A 1 232 ? 65.638 -90.076 21.338 1.00 21.71 212 ILE A N 1
ATOM 3141 C CA . ILE A 1 232 ? 64.875 -90.940 22.232 1.00 23.53 212 ILE A CA 1
ATOM 3142 C C . ILE A 1 232 ? 63.498 -91.177 21.625 1.00 24.68 212 ILE A C 1
ATOM 3143 O O . ILE A 1 232 ? 62.812 -90.226 21.226 1.00 24.93 212 ILE A O 1
ATOM 3159 N N . GLN A 1 233 ? 63.121 -92.448 21.521 1.00 23.45 213 GLN A N 1
ATOM 3160 C CA . GLN A 1 233 ? 61.804 -92.847 21.019 1.00 23.12 213 GLN A CA 1
ATOM 3161 C C . GLN A 1 233 ? 60.792 -92.875 22.155 1.00 23.36 213 GLN A C 1
ATOM 3162 O O . GLN A 1 233 ? 61.056 -93.422 23.213 1.00 23.52 213 GLN A O 1
ATOM 3176 N N . VAL A 1 234 ? 59.644 -92.249 21.940 1.00 21.55 214 VAL A N 1
ATOM 3177 C CA . VAL A 1 234 ? 58.538 -92.343 22.884 1.00 21.75 214 VAL A CA 1
ATOM 3178 C C . VAL A 1 234 ? 57.233 -92.795 22.222 1.00 22.94 214 VAL A C 1
ATOM 3179 O O . VAL A 1 234 ? 57.072 -92.755 20.995 1.00 22.24 214 VAL A O 1
ATOM 3192 N N . LEU A 1 235 ? 56.330 -93.248 23.091 1.00 24.65 215 LEU A N 1
ATOM 3193 C CA . LEU A 1 235 ? 54.918 -93.460 22.783 1.00 23.75 215 LEU A CA 1
ATOM 3194 C C . LEU A 1 235 ? 54.106 -92.816 23.893 1.00 24.07 215 LEU A C 1
ATOM 3195 O O . LEU A 1 235 ? 54.483 -92.894 25.055 1.00 25.60 215 LEU A O 1
ATOM 3211 N N . ALA A 1 236 ? 52.985 -92.186 23.551 1.00 23.74 216 ALA A N 1
ATOM 3212 C CA . ALA A 1 236 ? 52.068 -91.667 24.568 1.00 26.66 216 ALA A CA 1
ATOM 3213 C C . ALA A 1 236 ? 50.651 -91.965 24.123 1.00 28.21 216 ALA A C 1
ATOM 3214 O O . ALA A 1 236 ? 50.327 -91.809 22.933 1.00 27.94 216 ALA A O 1
ATOM 3221 N N . ASP A 1 237 ? 49.806 -92.405 25.055 1.00 30.90 217 ASP A N 1
ATOM 3222 C CA . ASP A 1 237 ? 48.442 -92.785 24.702 1.00 28.69 217 ASP A CA 1
ATOM 3223 C C . ASP A 1 237 ? 47.376 -91.861 25.300 1.00 28.97 217 ASP A C 1
ATOM 3224 O O . ASP A 1 237 ? 47.678 -90.881 25.998 1.00 29.69 217 ASP A O 1
ATOM 3233 N N . THR A 1 238 ? 46.117 -92.174 25.016 1.00 28.08 218 THR A N 1
ATOM 3234 C CA . THR A 1 238 ? 45.020 -91.336 25.464 1.00 29.46 218 THR A CA 1
ATOM 3235 C C . THR A 1 238 ? 44.552 -91.789 26.840 1.00 31.03 218 THR A C 1
ATOM 3236 O O . THR A 1 238 ? 43.516 -91.352 27.333 1.00 32.03 218 THR A O 1
ATOM 3247 N N . HIS A 1 239 ? 45.332 -92.679 27.452 1.00 32.55 219 HIS A N 1
ATOM 3248 C CA . HIS A 1 239 ? 45.058 -93.167 28.795 1.00 35.06 219 HIS A CA 1
ATOM 3249 C C . HIS A 1 239 ? 46.038 -92.537 29.771 1.00 36.52 219 HIS A C 1
ATOM 3250 O O . HIS A 1 239 ? 46.126 -92.959 30.914 1.00 36.02 219 HIS A O 1
ATOM 3265 N N . GLY A 1 240 ? 46.798 -91.548 29.303 1.00 38.51 220 GLY A N 1
ATOM 3266 C CA . GLY A 1 240 ? 47.697 -90.813 30.173 1.00 41.96 220 GLY A CA 1
ATOM 3267 C C . GLY A 1 240 ? 49.040 -91.489 30.404 1.00 40.05 220 GLY A C 1
ATOM 3268 O O . GLY A 1 240 ? 49.816 -91.068 31.263 1.00 42.17 220 GLY A O 1
ATOM 3272 N N . ASN A 1 241 ? 49.315 -92.543 29.650 1.00 33.92 221 ASN A N 1
ATOM 3273 C CA . ASN A 1 241 ? 50.599 -93.216 29.753 1.00 31.18 221 ASN A CA 1
ATOM 3274 C C . ASN A 1 241 ? 51.592 -92.648 28.756 1.00 30.83 221 ASN A C 1
ATOM 3275 O O . ASN A 1 241 ? 51.213 -92.251 27.648 1.00 31.13 221 ASN A O 1
ATOM 3286 N N . ALA A 1 242 ? 52.865 -92.645 29.133 1.00 30.58 222 ALA A N 1
ATOM 3287 C CA . ALA A 1 242 ? 53.929 -92.323 28.178 1.00 29.98 222 ALA A CA 1
ATOM 3288 C C . ALA A 1 242 ? 55.179 -93.118 28.528 1.00 30.21 222 ALA A C 1
ATOM 3289 O O . ALA A 1 242 ? 55.562 -93.184 29.702 1.00 33.00 222 ALA A O 1
ATOM 3296 N N . VAL A 1 243 ? 55.788 -93.736 27.518 1.00 27.71 223 VAL A N 1
ATOM 3297 C CA . VAL A 1 243 ? 56.960 -94.571 27.700 1.00 28.22 223 VAL A CA 1
ATOM 3298 C C . VAL A 1 243 ? 58.104 -94.150 26.788 1.00 27.79 223 VAL A C 1
ATOM 3299 O O . VAL A 1 243 ? 57.904 -93.577 25.715 1.00 25.38 223 VAL A O 1
ATOM 3312 N N . TYR A 1 244 ? 59.309 -94.460 27.232 1.00 28.62 224 TYR A N 1
ATOM 3313 C CA . TYR A 1 244 ? 60.476 -94.275 26.397 1.00 25.64 224 TYR A CA 1
ATOM 3314 C C . TYR A 1 244 ? 61.031 -95.635 26.002 1.00 26.19 224 TYR A C 1
ATOM 3315 O O . TYR A 1 244 ? 61.024 -96.598 26.786 1.00 28.38 224 TYR A O 1
ATOM 3333 N N . LEU A 1 245 ? 61.507 -95.695 24.767 1.00 24.79 225 LEU A N 1
ATOM 3334 C CA . LEU A 1 245 ? 62.039 -96.919 24.181 1.00 23.82 225 LEU A CA 1
ATOM 3335 C C . LEU A 1 245 ? 63.486 -96.706 23.746 1.00 24.86 225 LEU A C 1
ATOM 3336 O O . LEU A 1 245 ? 63.819 -96.727 22.553 1.00 24.32 225 LEU A O 1
ATOM 3352 N N . ALA A 1 246 ? 64.332 -96.532 24.751 1.00 26.00 226 ALA A N 1
ATOM 3353 C CA . ALA A 1 246 ? 65.750 -96.323 24.583 1.00 26.61 226 ALA A CA 1
ATOM 3354 C C . ALA A 1 246 ? 66.016 -95.241 23.533 1.00 27.99 226 ALA A C 1
ATOM 3355 O O . ALA A 1 246 ? 65.222 -94.302 23.373 1.00 29.83 226 ALA A O 1
ATOM 3362 N N . GLU A 1 247 ? 67.142 -95.341 22.853 1.00 24.58 227 GLU A N 1
ATOM 3363 C CA . GLU A 1 247 ? 67.562 -94.257 21.985 1.00 23.57 227 GLU A CA 1
ATOM 3364 C C . GLU A 1 247 ? 68.199 -94.830 20.748 1.00 21.77 227 GLU A C 1
ATOM 3365 O O . GLU A 1 247 ? 68.444 -96.038 20.679 1.00 21.02 227 GLU A O 1
ATOM 3377 N N . ARG A 1 248 ? 68.481 -93.961 19.782 1.00 21.98 228 ARG A N 1
ATOM 3378 C CA . ARG A 1 248 ? 69.175 -94.329 18.566 1.00 22.48 228 ARG A CA 1
ATOM 3379 C C . ARG A 1 248 ? 70.301 -93.322 18.337 1.00 22.20 228 ARG A C 1
ATOM 3380 O O . ARG A 1 248 ? 70.178 -92.158 18.676 1.00 23.66 228 ARG A O 1
ATOM 3401 N N . ASP A 1 249 ? 71.403 -93.780 17.757 1.00 19.70 229 ASP A N 1
ATOM 3402 C CA . ASP A 1 249 ? 72.471 -92.897 17.330 1.00 21.24 229 ASP A CA 1
ATOM 3403 C C . ASP A 1 249 ? 72.393 -92.788 15.822 1.00 21.48 229 ASP A C 1
ATOM 3404 O O . ASP A 1 249 ? 72.460 -93.791 15.112 1.00 21.16 229 ASP A O 1
ATOM 3413 N N . CYS A 1 250 ? 72.195 -91.567 15.348 1.00 22.83 230 CYS A N 1
ATOM 3414 C CA . CYS A 1 250 ? 72.019 -91.285 13.925 1.00 22.26 230 CYS A CA 1
ATOM 3415 C C . CYS A 1 250 ? 73.072 -90.318 13.413 1.00 23.49 230 CYS A C 1
ATOM 3416 O O . CYS A 1 250 ? 72.799 -89.503 12.531 1.00 23.82 230 CYS A O 1
ATOM 3424 N N . SER A 1 251 ? 74.277 -90.417 13.966 1.00 22.69 231 SER A N 1
ATOM 3425 C CA . SER A 1 251 ? 75.352 -89.474 13.676 1.00 23.60 231 SER A CA 1
ATOM 3426 C C . SER A 1 251 ? 75.970 -89.612 12.298 1.00 23.44 231 SER A C 1
ATOM 3427 O O . SER A 1 251 ? 76.591 -88.674 11.794 1.00 24.60 231 SER A O 1
ATOM 3435 N N . MET A 1 252 ? 75.799 -90.785 11.693 1.00 23.61 232 MET A N 1
ATOM 3436 C CA . MET A 1 252 ? 76.386 -91.070 10.397 1.00 26.92 232 MET A CA 1
ATOM 3437 C C . MET A 1 252 ? 75.497 -90.437 9.329 1.00 27.13 232 MET A C 1
ATOM 3438 O O . MET A 1 252 ? 74.491 -91.026 8.894 1.00 26.72 232 MET A O 1
ATOM 3452 N N . GLN A 1 253 ? 75.887 -89.231 8.926 1.00 29.05 233 GLN A N 1
ATOM 3453 C CA . GLN A 1 253 ? 75.086 -88.382 8.054 1.00 30.99 233 GLN A CA 1
ATOM 3454 C C . GLN A 1 253 ? 75.941 -87.716 6.982 1.00 32.08 233 GLN A C 1
ATOM 3455 O O . GLN A 1 253 ? 77.126 -87.449 7.186 1.00 31.73 233 GLN A O 1
ATOM 3469 N N . ARG A 1 254 ? 75.304 -87.401 5.862 1.00 35.72 234 ARG A N 1
ATOM 3470 C CA . ARG A 1 254 ? 75.927 -86.610 4.806 1.00 42.69 234 ARG A CA 1
ATOM 3471 C C . ARG A 1 254 ? 74.982 -85.472 4.449 1.00 46.47 234 ARG A C 1
ATOM 3472 O O . ARG A 1 254 ? 73.809 -85.705 4.176 1.00 45.74 234 ARG A O 1
ATOM 3493 N N . ARG A 1 255 ? 75.479 -84.237 4.466 1.00 52.39 235 ARG A N 1
ATOM 3494 C CA . ARG A 1 255 ? 74.632 -83.077 4.194 1.00 55.15 235 ARG A CA 1
ATOM 3495 C C . ARG A 1 255 ? 73.319 -83.172 4.944 1.00 52.97 235 ARG A C 1
ATOM 3496 O O . ARG A 1 255 ? 72.246 -83.000 4.366 1.00 52.30 235 ARG A O 1
ATOM 3517 N N . HIS A 1 256 ? 73.414 -83.474 6.235 1.00 53.63 236 HIS A N 1
ATOM 3518 C CA . HIS A 1 256 ? 72.258 -83.563 7.124 1.00 55.10 236 HIS A CA 1
ATOM 3519 C C . HIS A 1 256 ? 71.288 -84.711 6.799 1.00 52.24 236 HIS A C 1
ATOM 3520 O O . HIS A 1 256 ? 70.235 -84.819 7.421 1.00 54.23 236 HIS A O 1
ATOM 3535 N N . GLN A 1 257 ? 71.647 -85.564 5.841 1.00 46.97 237 GLN A N 1
ATOM 3536 C CA . GLN A 1 257 ? 70.819 -86.729 5.496 1.00 44.71 237 GLN A CA 1
ATOM 3537 C C . GLN A 1 257 ? 71.398 -87.989 6.147 1.00 40.15 237 GLN A C 1
ATOM 3538 O O . GLN A 1 257 ? 72.563 -88.312 5.920 1.00 38.58 237 GLN A O 1
ATOM 3552 N N . LYS A 1 258 ? 70.580 -88.689 6.931 1.00 37.73 238 LYS A N 1
ATOM 3553 C CA . LYS A 1 258 ? 71.022 -89.900 7.636 1.00 36.11 238 LYS A CA 1
ATOM 3554 C C . LYS A 1 258 ? 71.355 -91.032 6.649 1.00 32.50 238 LYS A C 1
ATOM 3555 O O . LYS A 1 258 ? 70.697 -91.184 5.622 1.00 31.81 238 LYS A O 1
ATOM 3574 N N . VAL A 1 259 ? 72.408 -91.800 6.949 1.00 27.91 239 VAL A N 1
ATOM 3575 C CA . VAL A 1 259 ? 72.866 -92.880 6.076 1.00 24.54 239 VAL A CA 1
ATOM 3576 C C . VAL A 1 259 ? 72.769 -94.213 6.845 1.00 21.87 239 VAL A C 1
ATOM 3577 O O . VAL A 1 259 ? 72.232 -95.193 6.330 1.00 20.25 239 VAL A O 1
ATOM 3590 N N . VAL A 1 260 ? 73.262 -94.209 8.085 1.00 21.16 240 VAL A N 1
ATOM 3591 C CA . VAL A 1 260 ? 73.254 -95.403 8.936 1.00 20.63 240 VAL A CA 1
ATOM 3592 C C . VAL A 1 260 ? 72.769 -94.986 10.295 1.00 20.53 240 VAL A C 1
ATOM 3593 O O . VAL A 1 260 ? 73.166 -93.908 10.772 1.00 21.66 240 VAL A O 1
ATOM 3606 N N . GLU A 1 261 ? 71.909 -95.802 10.910 1.00 18.91 241 GLU A N 1
ATOM 3607 C CA . GLU A 1 261 ? 71.438 -95.574 12.267 1.00 19.68 241 GLU A CA 1
ATOM 3608 C C . GLU A 1 261 ? 71.625 -96.845 13.095 1.00 20.94 241 GLU A C 1
ATOM 3609 O O . GLU A 1 261 ? 71.675 -97.972 12.545 1.00 20.57 241 GLU A O 1
ATOM 3621 N N . GLU A 1 262 ? 71.719 -96.666 14.406 1.00 20.91 242 GLU A N 1
ATOM 3622 C CA . GLU A 1 262 ? 71.885 -97.800 15.304 1.00 20.14 242 GLU A CA 1
ATOM 3623 C C . GLU A 1 262 ? 71.186 -97.569 16.638 1.00 21.24 242 GLU A C 1
ATOM 3624 O O . GLU A 1 262 ? 70.862 -96.420 17.028 1.00 21.28 242 GLU A O 1
ATOM 3636 N N . ALA A 1 263 ? 70.969 -98.670 17.338 1.00 21.56 243 ALA A N 1
ATOM 3637 C CA . ALA A 1 263 ? 70.377 -98.652 18.669 1.00 21.84 243 ALA A CA 1
ATOM 3638 C C . ALA A 1 263 ? 70.893 -99.860 19.435 1.00 21.98 243 ALA A C 1
ATOM 3639 O O . ALA A 1 263 ? 71.068 -100.928 18.864 1.00 21.33 243 ALA A O 1
ATOM 3646 N N . PRO A 1 264 ? 71.186 -99.696 20.715 1.00 22.28 244 PRO A N 1
ATOM 3647 C CA . PRO A 1 264 ? 71.201 -98.454 21.474 1.00 22.52 244 PRO A CA 1
ATOM 3648 C C . PRO A 1 264 ? 72.383 -97.581 21.040 1.00 23.64 244 PRO A C 1
ATOM 3649 O O . PRO A 1 264 ? 73.161 -97.991 20.167 1.00 24.57 244 PRO A O 1
ATOM 3660 N N . ALA A 1 265 ? 72.512 -96.391 21.624 1.00 24.87 245 ALA A N 1
ATOM 3661 C CA . ALA A 1 265 ? 73.640 -95.533 21.308 1.00 26.12 245 ALA A CA 1
ATOM 3662 C C . ALA A 1 265 ? 74.851 -95.962 22.129 1.00 27.32 245 ALA A C 1
ATOM 3663 O O . ALA A 1 265 ? 74.781 -96.077 23.356 1.00 28.06 245 ALA A O 1
ATOM 3670 N N . PRO A 1 266 ? 75.974 -96.202 21.451 1.00 28.08 246 PRO A N 1
ATOM 3671 C CA . PRO A 1 266 ? 77.180 -96.588 22.181 1.00 31.61 246 PRO A CA 1
ATOM 3672 C C . PRO A 1 266 ? 77.530 -95.565 23.265 1.00 33.44 246 PRO A C 1
ATOM 3673 O O . PRO A 1 266 ? 77.437 -94.350 23.045 1.00 34.40 246 PRO A O 1
ATOM 3684 N N . GLY A 1 267 ? 77.893 -96.056 24.444 1.00 32.87 247 GLY A N 1
ATOM 3685 C CA . GLY A 1 267 ? 78.316 -95.192 25.525 1.00 35.66 247 GLY A CA 1
ATOM 3686 C C . GLY A 1 267 ? 77.209 -94.858 26.500 1.00 37.42 247 GLY A C 1
ATOM 3687 O O . GLY A 1 267 ? 77.478 -94.408 27.609 1.00 40.41 247 GLY A O 1
ATOM 3691 N N . ILE A 1 268 ? 75.964 -95.081 26.095 1.00 35.77 248 ILE A N 1
ATOM 3692 C CA . ILE A 1 268 ? 74.822 -94.719 26.930 1.00 35.79 248 ILE A CA 1
ATOM 3693 C C . ILE A 1 268 ? 74.487 -95.841 27.896 1.00 35.47 248 ILE A C 1
ATOM 3694 O O . ILE A 1 268 ? 74.131 -96.937 27.479 1.00 34.64 248 ILE A O 1
ATOM 3710 N N . THR A 1 269 ? 74.628 -95.557 29.185 1.00 38.60 249 THR A N 1
ATOM 3711 C CA . THR A 1 269 ? 74.313 -96.531 30.227 1.00 40.31 249 THR A CA 1
ATOM 3712 C C . THR A 1 269 ? 72.819 -96.574 30.477 1.00 39.75 249 THR A C 1
ATOM 3713 O O . THR A 1 269 ? 72.088 -95.644 30.108 1.00 38.46 249 THR A O 1
ATOM 3724 N N . GLU A 1 270 ? 72.360 -97.644 31.119 1.00 38.96 250 GLU A N 1
ATOM 3725 C CA . GLU A 1 270 ? 70.960 -97.731 31.493 1.00 40.05 250 GLU A CA 1
ATOM 3726 C C . GLU A 1 270 ? 70.581 -96.606 32.467 1.00 41.46 250 GLU A C 1
ATOM 3727 O O . GLU A 1 270 ? 69.454 -96.131 32.441 1.00 41.45 250 GLU A O 1
ATOM 3739 N N . GLU A 1 271 ? 71.504 -96.169 33.318 1.00 45.63 251 GLU A N 1
ATOM 3740 C CA . GLU A 1 271 ? 71.192 -95.082 34.258 1.00 47.23 251 GLU A CA 1
ATOM 3741 C C . GLU A 1 271 ? 70.882 -93.780 33.504 1.00 43.90 251 GLU A C 1
ATOM 3742 O O . GLU A 1 271 ? 69.873 -93.100 33.756 1.00 44.93 251 GLU A O 1
ATOM 3754 N N . VAL A 1 272 ? 71.760 -93.441 32.571 1.00 40.59 252 VAL A N 1
ATOM 3755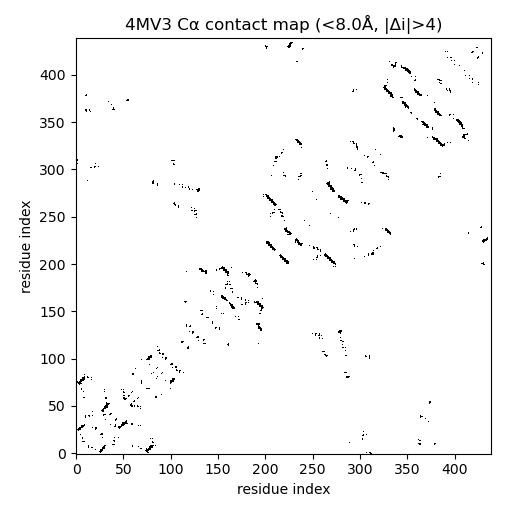 C CA . VAL A 1 272 ? 71.580 -92.254 31.741 1.00 39.55 252 VAL A CA 1
ATOM 3756 C C . VAL A 1 272 ? 70.309 -92.382 30.907 1.00 36.63 252 VAL A C 1
ATOM 3757 O O . VAL A 1 272 ? 69.514 -91.448 30.834 1.00 36.21 252 VAL A O 1
ATOM 3770 N N . ARG A 1 273 ? 70.105 -93.556 30.314 1.00 34.20 253 ARG A N 1
ATOM 3771 C CA . ARG A 1 273 ? 68.891 -93.855 29.559 1.00 34.50 253 ARG A CA 1
ATOM 3772 C C . ARG A 1 273 ? 67.620 -93.580 30.371 1.00 36.36 253 ARG A C 1
ATOM 3773 O O . ARG A 1 273 ? 66.671 -92.979 29.883 1.00 36.96 253 ARG A O 1
ATOM 3794 N N . ARG A 1 274 ? 67.584 -94.027 31.614 1.00 38.22 254 ARG A N 1
ATOM 3795 C CA . ARG A 1 274 ? 66.383 -93.847 32.415 1.00 40.06 254 ARG A CA 1
ATOM 3796 C C . ARG A 1 274 ? 66.176 -92.372 32.721 1.00 39.65 254 ARG A C 1
ATOM 3797 O O . ARG A 1 274 ? 65.046 -91.895 32.743 1.00 39.53 254 ARG A O 1
ATOM 3818 N N . ASP A 1 275 ? 67.264 -91.654 32.988 1.00 40.20 255 ASP A N 1
ATOM 3819 C CA . ASP A 1 275 ? 67.160 -90.229 33.294 1.00 41.99 255 ASP A CA 1
ATOM 3820 C C . ASP A 1 275 ? 66.554 -89.452 32.116 1.00 40.19 255 ASP A C 1
ATOM 3821 O O . ASP A 1 275 ? 65.468 -88.876 32.228 1.00 40.82 255 ASP A O 1
ATOM 3830 N N . ILE A 1 276 ? 67.232 -89.469 30.975 1.00 37.64 256 ILE A N 1
ATOM 3831 C CA . ILE A 1 276 ? 66.786 -88.693 29.820 1.00 36.03 256 ILE A CA 1
ATOM 3832 C C . ILE A 1 276 ? 65.452 -89.207 29.278 1.00 34.57 256 ILE A C 1
ATOM 3833 O O . ILE A 1 276 ? 64.583 -88.435 28.897 1.00 35.59 256 ILE A O 1
ATOM 3849 N N . GLY A 1 277 ? 65.309 -90.524 29.235 1.00 32.90 257 GLY A N 1
ATOM 3850 C CA . GLY A 1 277 ? 64.086 -91.166 28.789 1.00 31.66 257 GLY A CA 1
ATOM 3851 C C . GLY A 1 277 ? 62.884 -90.746 29.602 1.00 34.46 257 GLY A C 1
ATOM 3852 O O . GLY A 1 277 ? 61.839 -90.400 29.063 1.00 36.28 257 GLY A O 1
ATOM 3856 N N . SER A 1 278 ? 63.036 -90.764 30.916 1.00 34.32 258 SER A N 1
ATOM 3857 C CA . SER A 1 278 ? 61.936 -90.421 31.797 1.00 35.90 258 SER A CA 1
ATOM 3858 C C . SER A 1 278 ? 61.606 -88.953 31.637 1.00 37.41 258 SER A C 1
ATOM 3859 O O . SER A 1 278 ? 60.442 -88.563 31.730 1.00 39.95 258 SER A O 1
ATOM 3867 N N . ARG A 1 279 ? 62.612 -88.116 31.399 1.00 38.01 259 ARG A N 1
ATOM 3868 C CA . ARG A 1 279 ? 62.310 -86.702 31.171 1.00 38.68 259 ARG A CA 1
ATOM 3869 C C . ARG A 1 279 ? 61.492 -86.494 29.886 1.00 35.62 259 ARG A C 1
ATOM 3870 O O . ARG A 1 279 ? 60.587 -85.659 29.851 1.00 36.81 259 ARG A O 1
ATOM 3891 N N . CYS A 1 280 ? 61.810 -87.248 28.842 1.00 33.68 260 CYS A N 1
ATOM 3892 C CA . CYS A 1 280 ? 61.049 -87.190 27.594 1.00 34.19 260 CYS A CA 1
ATOM 3893 C C . CYS A 1 280 ? 59.602 -87.687 27.780 1.00 34.48 260 CYS A C 1
ATOM 3894 O O . CYS A 1 280 ? 58.648 -87.090 27.259 1.00 32.71 260 CYS A O 1
ATOM 3902 N N . ALA A 1 281 ? 59.436 -88.761 28.543 1.00 35.61 261 ALA A N 1
ATOM 3903 C CA . ALA A 1 281 ? 58.106 -89.280 28.806 1.00 37.84 261 ALA A CA 1
ATOM 3904 C C . ALA A 1 281 ? 57.273 -88.237 29.554 1.00 40.14 261 ALA A C 1
ATOM 3905 O O . ALA A 1 281 ? 56.124 -87.994 29.191 1.00 41.50 261 ALA A O 1
ATOM 3912 N N . ASN A 1 282 ? 57.851 -87.587 30.567 1.00 41.56 262 ASN A N 1
ATOM 3913 C CA . ASN A 1 282 ? 57.117 -86.561 31.298 1.00 43.28 262 ASN A CA 1
ATOM 3914 C C . ASN A 1 282 ? 56.740 -85.413 30.373 1.00 41.41 262 ASN A C 1
ATOM 3915 O O . ASN A 1 282 ? 55.641 -84.879 30.467 1.00 43.47 262 ASN A O 1
ATOM 3926 N N . ALA A 1 283 ? 57.661 -85.022 29.496 1.00 37.26 263 ALA A N 1
ATOM 3927 C CA . ALA A 1 283 ? 57.386 -83.961 28.535 1.00 37.39 263 ALA A CA 1
ATOM 3928 C C . ALA A 1 283 ? 56.161 -84.300 27.704 1.00 35.06 263 ALA A C 1
ATOM 3929 O O . ALA A 1 283 ? 55.344 -83.441 27.410 1.00 37.58 263 ALA A O 1
ATOM 3936 N N . CYS A 1 284 ? 56.046 -85.555 27.293 1.00 32.40 264 CYS A N 1
ATOM 3937 C CA . CYS A 1 284 ? 54.892 -85.968 26.511 1.00 32.98 264 CYS A CA 1
ATOM 3938 C C . CYS A 1 284 ? 53.602 -85.648 27.251 1.00 34.81 264 CYS A C 1
ATOM 3939 O O . CYS A 1 284 ? 52.667 -85.058 26.692 1.00 36.39 264 CYS A O 1
ATOM 3947 N N . VAL A 1 285 ? 53.546 -86.034 28.519 1.00 34.98 265 VAL A N 1
ATOM 3948 C CA . VAL A 1 285 ? 52.336 -85.811 29.300 1.00 37.55 265 VAL A CA 1
ATOM 3949 C C . VAL A 1 285 ? 52.100 -84.319 29.531 1.00 39.89 265 VAL A C 1
ATOM 3950 O O . VAL A 1 285 ? 50.968 -83.850 29.501 1.00 41.27 265 VAL A O 1
ATOM 3963 N N . GLU A 1 286 ? 53.163 -83.554 29.725 1.00 41.40 266 GLU A N 1
ATOM 3964 C CA . GLU A 1 286 ? 52.996 -82.138 30.007 1.00 44.85 266 GLU A CA 1
ATOM 3965 C C . GLU A 1 286 ? 52.405 -81.443 28.784 1.00 43.63 266 GLU A C 1
ATOM 3966 O O . GLU A 1 286 ? 51.557 -80.572 28.923 1.00 45.91 266 GLU A O 1
ATOM 3978 N N . ILE A 1 287 ? 52.829 -81.844 27.587 1.00 42.32 267 ILE A N 1
ATOM 3979 C CA . ILE A 1 287 ? 52.383 -81.163 26.374 1.00 43.54 267 ILE A CA 1
ATOM 3980 C C . ILE A 1 287 ? 51.154 -81.790 25.713 1.00 42.85 267 ILE A C 1
ATOM 3981 O O . ILE A 1 287 ? 50.680 -81.296 24.689 1.00 44.02 267 ILE A O 1
ATOM 3997 N N . GLY A 1 288 ? 50.637 -82.870 26.283 1.00 40.21 268 GLY A N 1
ATOM 3998 C CA . GLY A 1 288 ? 49.450 -83.504 25.735 1.00 37.86 268 GLY A CA 1
ATOM 3999 C C . GLY A 1 288 ? 49.751 -84.351 24.512 1.00 35.62 268 GLY A C 1
ATOM 4000 O O . GLY A 1 288 ? 48.917 -84.489 23.624 1.00 37.01 268 GLY A O 1
ATOM 4004 N N . TYR A 1 289 ? 50.953 -84.900 24.459 1.00 31.75 269 TYR A N 1
ATOM 4005 C CA . TYR A 1 289 ? 51.363 -85.697 23.303 1.00 29.93 269 TYR A CA 1
ATOM 4006 C C . TYR A 1 289 ? 50.544 -86.972 23.119 1.00 29.91 269 TYR A C 1
ATOM 4007 O O . TYR A 1 289 ? 50.099 -87.589 24.078 1.00 31.00 269 TYR A O 1
ATOM 4025 N N . ARG A 1 290 ? 50.406 -87.393 21.864 1.00 29.29 270 ARG A N 1
ATOM 4026 C CA . ARG A 1 290 ? 49.636 -88.575 21.517 1.00 30.13 270 ARG A CA 1
ATOM 4027 C C . ARG A 1 290 ? 50.322 -89.262 20.338 1.00 28.54 270 ARG A C 1
ATOM 4028 O O . ARG A 1 290 ? 50.580 -88.632 19.326 1.00 28.96 270 ARG A O 1
ATOM 4049 N N . GLY A 1 291 ? 50.612 -90.548 20.486 1.00 25.87 271 GLY A N 1
ATOM 4050 C CA . GLY A 1 291 ? 51.189 -91.338 19.414 1.00 24.25 271 GLY A CA 1
ATOM 4051 C C . GLY A 1 291 ? 52.675 -91.570 19.566 1.00 24.06 271 GLY A C 1
ATOM 4052 O O . GLY A 1 291 ? 53.241 -91.434 20.644 1.00 25.66 271 GLY A O 1
ATOM 4056 N N . ALA A 1 292 ? 53.312 -91.945 18.468 1.00 23.12 272 ALA A N 1
ATOM 4057 C CA . ALA A 1 292 ? 54.759 -92.093 18.425 1.00 22.73 272 ALA A CA 1
ATOM 4058 C C . ALA A 1 292 ? 55.408 -90.730 18.240 1.00 22.91 272 ALA A C 1
ATOM 4059 O O . ALA A 1 292 ? 54.905 -89.886 17.506 1.00 23.39 272 ALA A O 1
ATOM 4066 N N . GLY A 1 293 ? 56.544 -90.523 18.879 1.00 22.83 273 GLY A N 1
ATOM 4067 C CA . GLY A 1 293 ? 57.349 -89.349 18.601 1.00 23.34 273 GLY A CA 1
ATOM 4068 C C . GLY A 1 293 ? 58.803 -89.565 18.937 1.00 22.25 273 GLY A C 1
ATOM 4069 O O . GLY A 1 293 ? 59.138 -90.554 19.548 1.00 22.45 273 GLY A O 1
ATOM 4073 N N . THR A 1 294 ? 59.659 -88.641 18.536 1.00 23.27 274 THR A N 1
ATOM 4074 C CA . THR A 1 294 ? 61.076 -88.741 18.817 1.00 23.23 274 THR A CA 1
ATOM 4075 C C . THR A 1 294 ? 61.633 -87.413 19.306 1.00 24.65 274 THR A C 1
ATOM 4076 O O . THR A 1 294 ? 61.401 -86.367 18.705 1.00 26.79 274 THR A O 1
ATOM 4087 N N . PHE A 1 295 ? 62.370 -87.461 20.405 1.00 24.62 275 PHE A N 1
ATOM 4088 C CA . PHE A 1 295 ? 63.128 -86.313 20.873 1.00 25.13 275 PHE A CA 1
ATOM 4089 C C . PHE A 1 295 ? 64.577 -86.412 20.353 1.00 25.27 275 PHE A C 1
ATOM 4090 O O . PHE A 1 295 ? 65.334 -87.277 20.760 1.00 25.12 275 PHE A O 1
ATOM 4107 N N . GLU A 1 296 ? 64.955 -85.551 19.418 1.00 27.08 276 GLU A N 1
ATOM 4108 C CA . GLU A 1 296 ? 66.354 -85.459 18.983 1.00 29.03 276 GLU A CA 1
ATOM 4109 C C . GLU A 1 296 ? 67.226 -84.602 19.882 1.00 29.79 276 GLU A C 1
ATOM 4110 O O . GLU A 1 296 ? 66.870 -83.471 20.233 1.00 31.01 276 GLU A O 1
ATOM 4122 N N . PHE A 1 297 ? 68.405 -85.121 20.196 1.00 26.71 277 PHE A N 1
ATOM 4123 C CA . PHE A 1 297 ? 69.382 -84.378 20.983 1.00 28.96 277 PHE A CA 1
ATOM 4124 C C . PHE A 1 297 ? 70.728 -84.338 20.271 1.00 28.66 277 PHE A C 1
ATOM 4125 O O . PHE A 1 297 ? 71.114 -85.275 19.567 1.00 29.30 277 PHE A O 1
ATOM 4142 N N . LEU A 1 298 ? 71.448 -83.248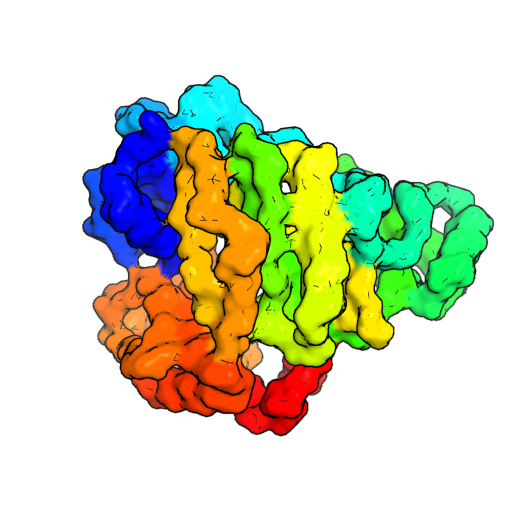 20.474 1.00 30.32 278 LEU A N 1
ATOM 4143 C CA . LEU A 1 298 ? 72.873 -83.253 20.285 1.00 31.88 278 LEU A CA 1
ATOM 4144 C C . LEU A 1 298 ? 73.472 -83.697 21.617 1.00 33.23 278 LEU A C 1
ATOM 4145 O O . LEU A 1 298 ? 73.097 -83.204 22.685 1.00 34.95 278 LEU A O 1
ATOM 4161 N N . TYR A 1 299 ? 74.394 -84.645 21.539 1.00 32.89 279 TYR A N 1
ATOM 4162 C CA . TYR A 1 299 ? 74.990 -85.263 22.700 1.00 33.64 279 TYR A CA 1
ATOM 4163 C C . TYR A 1 299 ? 76.492 -84.983 22.659 1.00 34.87 279 TYR A C 1
ATOM 4164 O O . TYR A 1 299 ? 77.184 -85.396 21.733 1.00 36.02 279 TYR A O 1
ATOM 4182 N N . GLU A 1 300 ? 77.007 -84.252 23.633 1.00 37.43 280 GLU A N 1
ATOM 4183 C CA . GLU A 1 300 ? 78.407 -83.892 23.587 1.00 40.31 280 GLU A CA 1
ATOM 4184 C C . GLU A 1 300 ? 78.972 -83.832 24.989 1.00 45.39 280 GLU A C 1
ATOM 4185 O O . GLU A 1 300 ? 78.316 -83.355 25.916 1.00 45.87 280 GLU A O 1
ATOM 4197 N N . ASN A 1 301 ? 80.193 -84.339 25.124 1.00 49.80 281 ASN A N 1
ATOM 4198 C CA . ASN A 1 301 ? 80.853 -84.463 26.412 1.00 53.68 281 ASN A CA 1
ATOM 4199 C C . ASN A 1 301 ? 79.902 -84.952 27.497 1.00 53.47 281 ASN A C 1
ATOM 4200 O O . ASN A 1 301 ? 79.839 -84.382 28.591 1.00 55.06 281 ASN A O 1
ATOM 4211 N N . GLY A 1 302 ? 79.160 -86.002 27.171 1.00 50.24 282 GLY A N 1
ATOM 4212 C CA . GLY A 1 302 ? 78.318 -86.693 28.132 1.00 48.91 282 GLY A CA 1
ATOM 4213 C C . GLY A 1 302 ? 77.036 -85.981 28.506 1.00 48.37 282 GLY A C 1
ATOM 4214 O O . GLY A 1 302 ? 76.385 -86.361 29.473 1.00 50.85 282 GLY A O 1
ATOM 4218 N N . GLU A 1 303 ? 76.668 -84.955 27.748 1.00 45.30 283 GLU A N 1
ATOM 4219 C CA . GLU A 1 303 ? 75.479 -84.171 28.062 1.00 46.07 283 GLU A CA 1
ATOM 4220 C C . GLU A 1 303 ? 74.515 -84.127 26.887 1.00 42.07 283 GLU A C 1
ATOM 4221 O O . GLU A 1 303 ? 74.939 -84.059 25.729 1.00 39.65 283 GLU A O 1
ATOM 4233 N N . PHE A 1 304 ? 73.219 -84.159 27.195 1.00 41.46 284 PHE A N 1
ATOM 4234 C CA . PHE A 1 304 ? 72.173 -84.109 26.172 1.00 38.86 284 PHE A CA 1
ATOM 4235 C C . PHE A 1 304 ? 71.660 -82.686 25.996 1.00 38.71 284 PHE A C 1
ATOM 4236 O O . PHE A 1 304 ? 71.463 -81.967 26.973 1.00 40.31 284 PHE A O 1
ATOM 4253 N N . TYR A 1 305 ? 71.432 -82.282 24.752 1.00 36.52 285 TYR A N 1
ATOM 4254 C CA . TYR A 1 305 ? 70.881 -80.952 24.474 1.00 37.47 285 TYR A CA 1
ATOM 4255 C C . TYR A 1 305 ? 69.807 -81.055 23.388 1.00 36.36 285 TYR A C 1
ATOM 4256 O O . TYR A 1 305 ? 70.094 -81.444 22.255 1.00 35.21 285 TYR A O 1
ATOM 4274 N N . PHE A 1 306 ? 68.572 -80.713 23.740 1.00 37.53 286 PHE A N 1
ATOM 4275 C CA . PHE A 1 306 ? 67.427 -80.875 22.854 1.00 37.04 286 PHE A CA 1
ATOM 4276 C C . PHE A 1 306 ? 67.531 -79.973 21.623 1.00 37.27 286 PHE A C 1
ATOM 4277 O O . PHE A 1 306 ? 67.847 -78.789 21.740 1.00 39.50 286 PHE A O 1
ATOM 4294 N N . ILE A 1 307 ? 67.285 -80.538 20.440 1.00 35.76 287 ILE A N 1
ATOM 4295 C CA . ILE A 1 307 ? 67.206 -79.715 19.239 1.00 38.93 287 ILE A CA 1
ATOM 4296 C C . 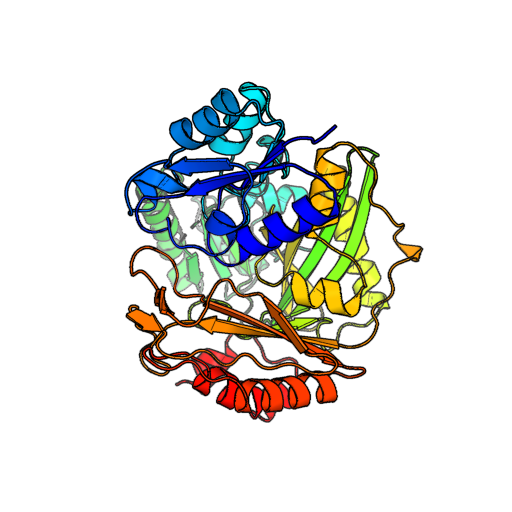ILE A 1 307 ? 65.854 -79.783 18.530 1.00 38.11 287 ILE A C 1
ATOM 4297 O O . ILE A 1 307 ? 65.401 -78.780 17.990 1.00 41.04 287 ILE A O 1
ATOM 4313 N N . GLU A 1 308 ? 65.180 -80.926 18.548 1.00 36.69 288 GLU A N 1
ATOM 4314 C CA . GLU A 1 308 ? 63.885 -80.999 17.870 1.00 39.29 288 GLU A CA 1
ATOM 4315 C C . GLU A 1 308 ? 63.064 -82.191 18.318 1.00 32.82 288 GLU A C 1
ATOM 4316 O O . GLU A 1 308 ? 63.622 -83.219 18.658 1.00 30.97 288 GLU A O 1
ATOM 4328 N N . MET A 1 309 ? 61.741 -82.065 18.282 1.00 29.58 289 MET A N 1
ATOM 4329 C CA . MET A 1 309 ? 60.876 -83.244 18.405 1.00 27.63 289 MET A CA 1
ATOM 4330 C C . MET A 1 309 ? 60.234 -83.558 17.067 1.00 27.19 289 MET A C 1
ATOM 4331 O O . MET A 1 309 ? 59.566 -82.692 16.489 1.00 29.82 289 MET A O 1
ATOM 4345 N N . ASN A 1 310 ? 60.448 -84.768 16.559 1.00 25.94 290 ASN A N 1
ATOM 4346 C CA . ASN A 1 310 ? 59.755 -85.227 15.365 1.00 26.98 290 ASN A CA 1
ATOM 4347 C C . ASN A 1 310 ? 58.442 -85.831 15.797 1.00 25.95 290 ASN A C 1
ATOM 4348 O O . ASN A 1 310 ? 58.408 -86.789 16.566 1.00 24.68 290 ASN A O 1
ATOM 4359 N N . THR A 1 311 ? 57.348 -85.246 15.348 1.00 27.10 291 THR A N 1
ATOM 4360 C CA . THR A 1 311 ? 56.069 -85.645 15.895 1.00 27.00 291 THR A CA 1
ATOM 4361 C C . THR A 1 311 ? 55.392 -86.616 14.955 1.00 27.32 291 THR A C 1
ATOM 4362 O O . THR A 1 311 ? 54.321 -86.333 14.412 1.00 30.56 291 THR A O 1
ATOM 4373 N N . ARG A 1 312 ? 56.040 -87.757 14.764 1.00 25.63 292 ARG A N 1
ATOM 4374 C CA . ARG A 1 312 ? 55.653 -88.742 13.758 1.00 23.76 292 ARG A CA 1
ATOM 4375 C C . ARG A 1 312 ? 56.526 -89.980 13.932 1.00 23.84 292 ARG A C 1
ATOM 4376 O O . ARG A 1 312 ? 57.524 -89.945 14.666 1.00 26.24 292 ARG A O 1
ATOM 4397 N N . ILE A 1 313 ? 56.168 -91.068 13.255 1.00 21.11 293 ILE A N 1
ATOM 4398 C CA . ILE A 1 313 ? 57.074 -92.204 13.105 1.00 21.91 293 ILE A CA 1
ATOM 4399 C C . ILE A 1 313 ? 58.266 -91.756 12.270 1.00 22.16 293 ILE A C 1
ATOM 4400 O O . ILE A 1 313 ? 58.146 -90.830 11.473 1.00 22.14 293 ILE A O 1
ATOM 4416 N N . GLN A 1 314 ? 59.414 -92.418 12.440 1.00 22.01 294 GLN A N 1
ATOM 4417 C CA . GLN A 1 314 ? 60.598 -92.081 11.628 1.00 22.96 294 GLN A CA 1
ATOM 4418 C C . GLN A 1 314 ? 61.114 -93.244 10.824 1.00 19.85 294 GLN A C 1
ATOM 4419 O O . GLN A 1 314 ? 60.804 -94.402 11.115 1.00 18.87 294 GLN A O 1
ATOM 4433 N N . VAL A 1 315 ? 61.896 -92.899 9.804 1.00 19.44 295 VAL A N 1
ATOM 4434 C CA . VAL A 1 315 ? 62.528 -93.868 8.934 1.00 18.12 295 VAL A CA 1
ATOM 4435 C C . VAL A 1 315 ? 63.187 -94.952 9.758 1.00 17.51 295 VAL A C 1
ATOM 4436 O O . VAL A 1 315 ? 63.032 -96.154 9.466 1.00 17.03 295 VAL A O 1
ATOM 4449 N N . GLU A 1 316 ? 63.953 -94.539 10.771 1.00 18.46 296 GLU A N 1
ATOM 4450 C CA . GLU A 1 316 ? 64.832 -95.473 11.491 1.00 18.62 296 GLU A CA 1
ATOM 4451 C C . GLU A 1 316 ? 64.176 -96.213 12.674 1.00 17.50 296 GLU A C 1
ATOM 4452 O O . GLU A 1 316 ? 64.856 -96.894 13.448 1.00 17.33 296 GLU A O 1
ATOM 4464 N N . HIS A 1 317 ? 62.858 -96.145 12.779 1.00 16.57 297 HIS A N 1
ATOM 4465 C CA . HIS A 1 317 ? 62.148 -96.855 13.820 1.00 16.71 297 HIS A CA 1
ATOM 4466 C C . HIS A 1 317 ? 62.519 -98.346 13.937 1.00 16.71 297 HIS A C 1
ATOM 4467 O O . HIS A 1 317 ? 62.527 -98.871 15.043 1.00 18.03 297 HIS A O 1
ATOM 4482 N N . PRO A 1 318 ? 62.872 -99.014 12.818 1.00 16.56 298 PRO A N 1
ATOM 4483 C CA . PRO A 1 318 ? 63.115 -100.450 13.003 1.00 16.43 298 PRO A CA 1
ATOM 4484 C C . PRO A 1 318 ? 64.240 -100.837 13.964 1.00 17.74 298 PRO A C 1
ATOM 4485 O O . PRO A 1 318 ? 64.142 -101.893 14.592 1.00 16.98 298 PRO A O 1
ATOM 4496 N N . VAL A 1 319 ? 65.299 -100.040 14.084 1.00 17.76 299 VAL A N 1
ATOM 4497 C CA . VAL A 1 319 ? 66.364 -100.453 14.976 1.00 17.80 299 VAL A CA 1
ATOM 4498 C C . VAL A 1 319 ? 65.871 -100.479 16.423 1.00 19.43 299 VAL A C 1
ATOM 4499 O O . VAL A 1 319 ? 66.296 -101.321 17.209 1.00 18.53 299 VAL A O 1
ATOM 4512 N N . THR A 1 320 ? 64.954 -99.585 16.770 1.00 20.53 300 THR A N 1
ATOM 4513 C CA . THR A 1 320 ? 64.350 -99.600 18.100 1.00 20.79 300 THR A CA 1
ATOM 4514 C C . THR A 1 320 ? 63.473 -100.826 18.280 1.00 19.76 300 THR A C 1
ATOM 4515 O O . THR A 1 320 ? 63.499 -101.445 19.326 1.00 18.71 300 THR A O 1
ATOM 4526 N N . GLU A 1 321 ? 62.728 -101.202 17.243 1.00 19.06 301 GLU A N 1
ATOM 4527 C CA . GLU A 1 321 ? 61.905 -102.408 17.320 1.00 18.58 301 GLU A CA 1
ATOM 4528 C C . GLU A 1 321 ? 62.754 -103.633 17.618 1.00 19.76 301 GLU A C 1
ATOM 4529 O O . GLU A 1 321 ? 62.369 -104.505 18.401 1.00 20.22 301 GLU A O 1
ATOM 4541 N N . MET A 1 322 ? 63.924 -103.710 16.995 1.00 19.05 302 MET A N 1
ATOM 4542 C CA . MET A 1 322 ? 64.743 -104.894 17.125 1.00 20.19 302 MET A CA 1
ATOM 4543 C C . MET A 1 322 ? 65.331 -105.042 18.534 1.00 21.12 302 MET A C 1
ATOM 4544 O O . MET A 1 322 ? 65.524 -106.167 18.994 1.00 24.20 302 MET A O 1
ATOM 4558 N N . ILE A 1 323 ? 65.604 -103.936 19.235 1.00 19.36 303 ILE A N 1
ATOM 4559 C CA . ILE A 1 323 ? 66.238 -104.053 20.544 1.00 20.74 303 ILE A CA 1
ATOM 4560 C C . ILE A 1 323 ? 65.257 -104.009 21.701 1.00 21.34 303 ILE A C 1
ATOM 4561 O O . ILE A 1 323 ? 65.640 -104.257 22.840 1.00 22.49 303 ILE A O 1
ATOM 4577 N N . THR A 1 324 ? 63.986 -103.717 21.416 1.00 21.56 304 THR A N 1
ATOM 4578 C CA . THR A 1 324 ? 62.999 -103.640 22.488 1.00 22.38 304 THR A CA 1
ATOM 4579 C C . THR A 1 324 ? 61.846 -104.624 22.334 1.00 24.63 304 THR A C 1
ATOM 4580 O O . THR A 1 324 ? 61.126 -104.846 23.299 1.00 26.27 304 THR A O 1
ATOM 4591 N N . GLY A 1 325 ? 61.645 -105.168 21.132 1.00 24.37 305 GLY A N 1
ATOM 4592 C CA . GLY A 1 325 ? 60.527 -106.061 20.882 1.00 24.89 305 GLY A CA 1
ATOM 4593 C C . GLY A 1 325 ? 59.172 -105.372 20.693 1.00 24.70 305 GLY A C 1
ATOM 4594 O O . GLY A 1 325 ? 58.120 -106.021 20.759 1.00 27.67 305 GLY A O 1
ATOM 4598 N N . VAL A 1 326 ? 59.179 -104.058 20.503 1.00 20.97 306 VAL A N 1
ATOM 4599 C CA . VAL A 1 326 ? 57.945 -103.302 20.314 1.00 19.96 306 VAL A CA 1
ATOM 4600 C C . VAL A 1 326 ? 57.705 -103.125 18.814 1.00 19.70 306 VAL A C 1
ATOM 4601 O O . VAL A 1 326 ? 58.662 -102.951 18.032 1.00 21.68 306 VAL A O 1
ATOM 4614 N N . ASP A 1 327 ? 56.435 -103.196 18.408 1.00 19.04 307 ASP A N 1
ATOM 4615 C CA . ASP A 1 327 ? 56.016 -102.931 17.026 1.00 19.81 307 ASP A CA 1
ATOM 4616 C C . ASP A 1 327 ? 55.476 -101.507 17.031 1.00 19.55 307 ASP A C 1
ATOM 4617 O O . ASP A 1 327 ? 54.373 -101.256 17.517 1.00 19.97 307 ASP A O 1
ATOM 4626 N N . LEU A 1 328 ? 56.268 -100.562 16.552 1.00 18.30 308 LEU A N 1
ATOM 4627 C CA . LEU A 1 328 ? 55.962 -99.176 16.804 1.00 18.46 308 LEU A CA 1
ATOM 4628 C C . LEU A 1 328 ? 54.767 -98.716 15.965 1.00 18.74 308 LEU A C 1
ATOM 4629 O O . LEU A 1 328 ? 53.976 -97.877 16.407 1.00 19.08 308 LEU A O 1
ATOM 4645 N N . VAL A 1 329 ? 54.605 -99.280 14.772 1.00 17.58 309 VAL A N 1
ATOM 4646 C CA . VAL A 1 329 ? 53.509 -98.856 13.893 1.00 17.95 309 VAL A CA 1
ATOM 4647 C C . VAL A 1 329 ? 52.194 -99.458 14.416 1.00 18.97 309 VAL A C 1
ATOM 4648 O O . VAL A 1 329 ? 51.166 -98.801 14.438 1.00 20.13 309 VAL A O 1
ATOM 4661 N N . LYS A 1 330 ? 52.241 -100.706 14.881 1.00 18.05 310 LYS A N 1
ATOM 4662 C CA . LYS A 1 330 ? 51.068 -101.280 15.533 1.00 18.21 310 LYS A CA 1
ATOM 4663 C C . LYS A 1 330 ? 50.661 -100.455 16.741 1.00 18.81 310 LYS A C 1
ATOM 4664 O O . LYS A 1 330 ? 49.474 -100.204 16.943 1.00 19.76 310 LYS A O 1
ATOM 4683 N N . GLU A 1 331 ? 51.626 -100.003 17.542 1.00 19.94 311 GLU A N 1
ATOM 4684 C CA . GLU A 1 331 ? 51.258 -99.173 18.684 1.00 21.12 311 GLU A CA 1
ATOM 4685 C C . GLU A 1 331 ? 50.624 -97.880 18.202 1.00 20.61 311 GLU A C 1
ATOM 4686 O O . GLU A 1 331 ? 49.725 -97.355 18.840 1.00 20.37 311 GLU A O 1
ATOM 4698 N N . GLN A 1 332 ? 51.124 -97.316 17.103 1.00 19.58 312 GLN A N 1
ATOM 4699 C CA . GLN A 1 332 ? 50.501 -96.085 16.598 1.00 19.79 312 GLN A CA 1
ATOM 4700 C C . GLN A 1 332 ? 49.035 -96.296 16.312 1.00 19.25 312 GLN A C 1
ATOM 4701 O O . GLN A 1 332 ? 48.197 -95.433 16.593 1.00 20.66 312 GLN A O 1
ATOM 4715 N N . LEU A 1 333 ? 48.734 -97.432 15.687 1.00 19.33 313 LEU A N 1
ATOM 4716 C CA . LEU A 1 333 ? 47.357 -97.734 15.307 1.00 20.79 313 LEU A CA 1
ATOM 4717 C C . LEU A 1 333 ? 46.492 -97.980 16.526 1.00 22.44 313 LEU A C 1
ATOM 4718 O O . LEU A 1 333 ? 45.354 -97.514 16.592 1.00 22.18 313 LEU A O 1
ATOM 4734 N N . ARG A 1 334 ? 47.038 -98.686 17.512 1.00 22.06 314 ARG A N 1
ATOM 4735 C CA . ARG A 1 334 ? 46.279 -98.981 18.717 1.00 21.96 314 ARG A CA 1
ATOM 4736 C C . ARG A 1 334 ? 45.992 -97.670 19.461 1.00 22.19 314 ARG A C 1
ATOM 4737 O O . ARG A 1 334 ? 44.888 -97.435 19.926 1.00 23.87 314 ARG A O 1
ATOM 4758 N N . ILE A 1 335 ? 46.967 -96.778 19.500 1.00 21.83 315 ILE A N 1
ATOM 4759 C CA . ILE A 1 335 ? 46.824 -95.534 20.236 1.00 25.00 315 ILE A CA 1
ATOM 4760 C C . ILE A 1 335 ? 45.771 -94.685 19.570 1.00 25.36 315 ILE A C 1
ATOM 4761 O O . ILE A 1 335 ? 44.926 -94.079 20.228 1.00 26.37 315 ILE A O 1
ATOM 4777 N N . ALA A 1 336 ? 45.817 -94.643 18.243 1.00 23.18 316 ALA A N 1
ATOM 4778 C CA . ALA A 1 336 ? 44.860 -93.848 17.472 1.00 23.72 316 ALA A CA 1
ATOM 4779 C C . ALA A 1 336 ? 43.413 -94.364 17.632 1.00 24.46 316 ALA A C 1
ATOM 4780 O O . ALA A 1 336 ? 42.453 -93.571 17.619 1.00 26.21 316 ALA A O 1
ATOM 4787 N N . ALA A 1 337 ? 43.267 -95.672 17.842 1.00 25.34 317 ALA A N 1
ATOM 4788 C CA . ALA A 1 337 ? 41.974 -96.309 18.066 1.00 27.29 317 ALA A CA 1
ATOM 4789 C C . ALA A 1 337 ? 41.465 -96.060 19.475 1.00 27.01 317 ALA A C 1
ATOM 4790 O O . ALA A 1 337 ? 40.325 -96.387 19.788 1.00 28.38 317 ALA A O 1
ATOM 4797 N N . GLY A 1 338 ? 42.306 -95.472 20.319 1.00 24.57 318 GLY A N 1
ATOM 4798 C CA . GLY A 1 338 ? 41.931 -95.140 21.683 1.00 25.84 318 GLY A CA 1
ATOM 4799 C C . GLY A 1 338 ? 42.414 -96.135 22.742 1.00 25.81 318 GLY A C 1
ATOM 4800 O O . GLY A 1 338 ? 42.053 -96.007 23.912 1.00 27.12 318 GLY A O 1
ATOM 4804 N N . LEU A 1 339 ? 43.201 -97.123 22.340 1.00 26.13 319 LEU A N 1
ATOM 4805 C CA . LEU A 1 339 ? 43.679 -98.139 23.280 1.00 27.69 319 LEU A CA 1
ATOM 4806 C C . LEU A 1 339 ? 44.906 -97.649 24.028 1.00 26.46 319 LEU A C 1
ATOM 4807 O O . LEU A 1 339 ? 45.605 -96.724 23.579 1.00 26.21 319 LEU A O 1
ATOM 4823 N N . PRO A 1 340 ? 45.181 -98.266 25.184 1.00 26.10 320 PRO A N 1
ATOM 4824 C CA . PRO A 1 340 ? 46.434 -97.995 25.881 1.00 26.81 320 PRO A CA 1
ATOM 4825 C C . PRO A 1 340 ? 47.611 -98.633 25.174 1.00 27.20 320 PRO A C 1
ATOM 4826 O O . PRO A 1 340 ? 47.455 -99.625 24.438 1.00 27.62 320 PRO A O 1
ATOM 4837 N N . ILE A 1 341 ? 48.792 -98.067 25.395 1.00 25.84 321 ILE A N 1
ATOM 4838 C CA . ILE A 1 341 ? 50.033 -98.717 24.978 1.00 24.44 321 ILE A CA 1
ATOM 4839 C C . ILE A 1 341 ? 50.007 -100.150 25.531 1.00 24.40 321 ILE A C 1
ATOM 4840 O O . ILE A 1 341 ? 49.536 -100.384 26.657 1.00 26.23 321 ILE A O 1
ATOM 4856 N N . SER A 1 342 ? 50.496 -101.105 24.734 1.00 25.26 322 SER A N 1
ATOM 4857 C CA . SER A 1 342 ? 50.286 -102.520 25.089 1.00 27.80 322 SER A CA 1
ATOM 4858 C C . SER A 1 342 ? 51.240 -103.072 26.130 1.00 29.83 322 SER A C 1
ATOM 4859 O O . SER A 1 342 ? 51.207 -104.263 26.416 1.00 32.19 322 SER A O 1
ATOM 4867 N N . PHE A 1 343 ? 52.054 -102.221 26.738 1.00 29.94 323 PHE A N 1
ATOM 4868 C CA . PHE A 1 343 ? 53.026 -102.670 27.737 1.00 30.63 323 PHE A CA 1
ATOM 4869 C C . PHE A 1 343 ? 53.340 -101.503 28.667 1.00 30.42 323 PHE A C 1
ATOM 4870 O O . PHE A 1 343 ? 52.933 -100.371 28.397 1.00 30.04 323 PHE A O 1
ATOM 4887 N N . LYS A 1 344 ? 54.070 -101.778 29.740 1.00 30.23 324 LYS A N 1
ATOM 4888 C CA . LYS A 1 344 ? 54.451 -100.764 30.717 1.00 33.32 324 LYS A CA 1
ATOM 4889 C C . LYS A 1 344 ? 55.955 -100.525 30.658 1.00 33.27 324 LYS A C 1
ATOM 4890 O O . LYS A 1 344 ? 56.692 -101.348 30.116 1.00 32.40 324 LYS A O 1
ATOM 4909 N N . GLN A 1 345 ? 56.415 -99.409 31.218 1.00 33.69 325 GLN A N 1
ATOM 4910 C CA . GLN A 1 345 ? 57.830 -99.040 31.104 1.00 33.01 325 GLN A CA 1
ATOM 4911 C C . GLN A 1 345 ? 58.715 -100.181 31.608 1.00 33.63 325 GLN A C 1
ATOM 4912 O O . GLN A 1 345 ? 59.730 -100.532 31.003 1.00 33.00 325 GLN A O 1
ATOM 4926 N N . GLU A 1 346 ? 58.276 -100.788 32.709 1.00 37.14 326 GLU A N 1
ATOM 4927 C CA . GLU A 1 346 ? 59.036 -101.836 33.380 1.00 40.53 326 GLU A CA 1
ATOM 4928 C C . GLU A 1 346 ? 59.182 -103.066 32.486 1.00 39.21 326 GLU A C 1
ATOM 4929 O O . GLU A 1 346 ? 60.055 -103.894 32.711 1.00 40.23 326 GLU A O 1
ATOM 4941 N N . ASP A 1 347 ? 58.335 -103.184 31.469 1.00 36.74 327 ASP A N 1
ATOM 4942 C CA . ASP A 1 347 ? 58.389 -104.328 30.555 1.00 37.49 327 ASP A CA 1
ATOM 4943 C C . ASP A 1 347 ? 59.490 -104.193 29.504 1.00 37.65 327 ASP A C 1
ATOM 4944 O O . ASP A 1 347 ? 59.842 -105.173 28.855 1.00 38.32 327 ASP A O 1
ATOM 4953 N N . ILE A 1 348 ? 60.008 -102.979 29.320 1.00 37.02 328 ILE A N 1
ATOM 4954 C CA . ILE A 1 348 ? 60.982 -102.711 28.250 1.00 36.00 328 ILE A CA 1
ATOM 4955 C C . ILE A 1 348 ? 62.390 -102.851 28.783 1.00 36.93 328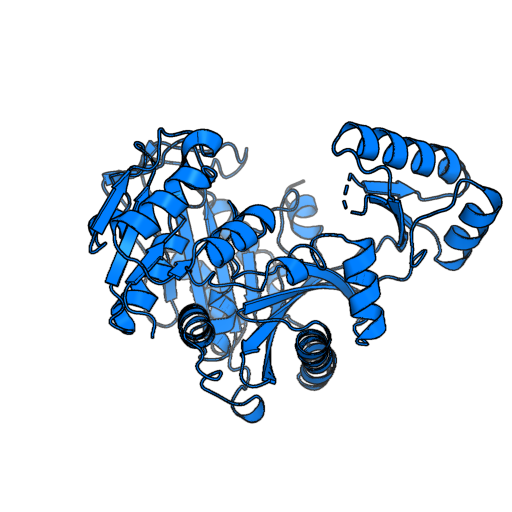 ILE A C 1
ATOM 4956 O O . ILE A 1 348 ? 62.756 -102.185 29.753 1.00 36.52 328 ILE A O 1
ATOM 4972 N N . LYS A 1 349 ? 63.176 -103.727 28.166 1.00 36.43 329 LYS A N 1
ATOM 4973 C CA . LYS A 1 349 ? 64.597 -103.806 28.478 1.00 38.38 329 LYS A CA 1
ATOM 4974 C C . LYS A 1 349 ? 65.376 -103.962 27.183 1.00 34.28 329 LYS A C 1
ATOM 4975 O O . LYS A 1 349 ? 65.056 -104.799 26.348 1.00 35.12 329 LYS A O 1
ATOM 4994 N N . VAL A 1 350 ? 66.387 -103.127 27.011 1.00 31.37 330 VAL A N 1
ATOM 4995 C CA . VAL A 1 350 ? 67.225 -103.180 25.819 1.00 28.49 330 VAL A CA 1
ATOM 4996 C C . VAL A 1 350 ? 67.926 -104.529 25.767 1.00 26.17 330 VAL A C 1
ATOM 4997 O O . VAL A 1 350 ? 68.512 -104.979 26.757 1.00 26.35 330 VAL A O 1
ATOM 5010 N N . LYS A 1 351 ? 67.855 -105.183 24.615 1.00 25.03 331 LYS A N 1
ATOM 5011 C CA . LYS A 1 351 ? 68.506 -106.458 24.440 1.00 27.43 331 LYS A CA 1
ATOM 5012 C C . LYS A 1 351 ? 69.205 -106.430 23.100 1.00 26.47 331 LYS A C 1
ATOM 5013 O O . LYS A 1 351 ? 68.579 -106.263 22.052 1.00 25.03 331 LYS A O 1
ATOM 5032 N N . GLY A 1 352 ? 70.519 -106.588 23.143 1.00 26.42 332 GLY A N 1
ATOM 5033 C CA . GLY A 1 352 ? 71.297 -106.629 21.925 1.00 24.16 332 GLY A CA 1
ATOM 5034 C C . GLY A 1 352 ? 71.464 -105.277 21.271 1.00 22.77 332 GLY A C 1
ATOM 5035 O O . GLY A 1 352 ? 71.433 -104.244 21.937 1.00 24.70 332 GLY A O 1
ATOM 5039 N N . HIS A 1 353 ? 71.685 -105.304 19.966 1.00 20.67 333 HIS A N 1
ATOM 5040 C CA . HIS A 1 353 ? 72.092 -104.140 19.217 1.00 21.65 333 HIS A CA 1
ATOM 5041 C C . HIS A 1 353 ? 71.570 -104.273 17.808 1.00 21.05 333 HIS A C 1
ATOM 5042 O O . HIS A 1 353 ? 71.541 -105.374 17.257 1.00 22.17 333 HIS A O 1
ATOM 5057 N N . ALA A 1 354 ? 71.228 -103.156 17.186 1.00 18.99 334 ALA A N 1
ATOM 5058 C CA . ALA A 1 354 ? 70.682 -103.183 15.833 1.00 18.64 334 ALA A CA 1
ATOM 5059 C C . ALA A 1 354 ? 71.266 -102.051 14.994 1.00 19.49 334 ALA A C 1
ATOM 5060 O O . ALA A 1 354 ? 71.620 -100.971 15.513 1.00 20.71 334 ALA A O 1
ATOM 5067 N N . MET A 1 355 ? 71.351 -102.304 13.695 1.00 18.99 335 MET A N 1
ATOM 5068 C CA . MET A 1 355 ? 71.897 -101.362 12.718 1.00 19.66 335 MET A CA 1
ATOM 5069 C C . MET A 1 355 ? 70.949 -101.295 11.537 1.00 18.06 335 MET A C 1
ATOM 5070 O O . MET A 1 355 ? 70.296 -102.268 11.197 1.00 17.28 335 MET A O 1
ATOM 5084 N N . GLU A 1 356 ? 70.901 -100.132 10.890 1.00 16.49 336 GLU A N 1
ATOM 5085 C CA . GLU A 1 356 ? 70.094 -99.929 9.700 1.00 16.98 336 GLU A CA 1
ATOM 5086 C C . GLU A 1 356 ? 70.915 -99.145 8.679 1.00 16.27 336 GLU A C 1
ATOM 5087 O O . GLU A 1 356 ? 71.525 -98.113 9.018 1.00 17.65 336 GLU A O 1
ATOM 5099 N N . CYS A 1 357 ? 70.966 -99.683 7.468 1.00 16.94 337 CYS A N 1
ATOM 5100 C CA . CYS A 1 357 ? 71.490 -99.008 6.295 1.00 17.97 337 CYS A CA 1
ATOM 5101 C C . CYS A 1 357 ? 70.389 -98.604 5.349 1.00 18.73 337 CYS A C 1
ATOM 5102 O O . CYS A 1 357 ? 69.614 -99.453 4.885 1.00 18.18 337 CYS A O 1
ATOM 5110 N N . ARG A 1 358 ? 70.319 -97.296 5.066 1.00 18.42 338 ARG A N 1
ATOM 5111 C CA . ARG A 1 358 ? 69.365 -96.769 4.087 1.00 19.45 338 ARG A CA 1
ATOM 5112 C C . ARG A 1 358 ? 69.917 -96.955 2.690 1.00 18.60 338 ARG A C 1
ATOM 5113 O O . ARG A 1 358 ? 70.863 -96.289 2.300 1.00 18.30 338 ARG A O 1
ATOM 5134 N N . ILE A 1 359 ? 69.338 -97.896 1.960 1.00 18.57 339 ILE A N 1
ATOM 5135 C CA . ILE A 1 359 ? 69.735 -98.179 0.598 1.00 19.29 339 ILE A CA 1
ATOM 5136 C C . ILE A 1 359 ? 68.968 -97.293 -0.380 1.00 21.16 339 ILE A C 1
ATOM 5137 O O . ILE A 1 359 ? 67.731 -97.365 -0.495 1.00 21.57 339 ILE A O 1
ATOM 5153 N N . ASN A 1 360 ? 69.740 -96.448 -1.058 1.00 21.24 340 ASN A N 1
ATOM 5154 C CA . ASN A 1 360 ? 69.216 -95.436 -1.965 1.00 21.61 340 ASN A CA 1
ATOM 5155 C C . ASN A 1 360 ? 69.597 -95.752 -3.390 1.00 22.77 340 ASN A C 1
ATOM 5156 O O . ASN A 1 360 ? 70.672 -96.271 -3.648 1.00 22.78 340 ASN A O 1
ATOM 5167 N N . ALA A 1 361 ? 68.693 -95.453 -4.317 1.00 23.40 341 ALA A N 1
ATOM 5168 C CA . ALA A 1 361 ? 69.009 -95.497 -5.726 1.00 23.37 341 ALA A CA 1
ATOM 5169 C C 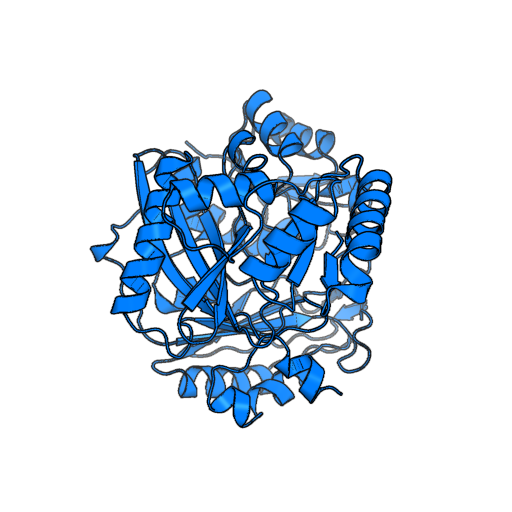. ALA A 1 361 ? 69.710 -94.210 -6.090 1.00 24.44 341 ALA A C 1
ATOM 5170 O O . ALA A 1 361 ? 69.068 -93.219 -6.439 1.00 24.93 341 ALA A O 1
ATOM 5177 N N . GLU A 1 362 ? 71.033 -94.220 -5.981 1.00 23.70 342 GLU A N 1
ATOM 5178 C CA . GLU A 1 362 ? 71.827 -93.041 -6.270 1.00 25.78 342 GLU A CA 1
ATOM 5179 C C . GLU A 1 362 ? 73.241 -93.476 -6.572 1.00 26.80 342 GLU A C 1
ATOM 5180 O O . GLU A 1 362 ? 73.645 -94.585 -6.180 1.00 26.62 342 GLU A O 1
ATOM 5192 N N . ASP A 1 363 ? 73.965 -92.617 -7.277 1.00 28.25 343 ASP A N 1
ATOM 5193 C CA . ASP A 1 363 ? 75.380 -92.874 -7.566 1.00 30.18 343 ASP A CA 1
ATOM 5194 C C . ASP A 1 363 ? 76.164 -92.812 -6.245 1.00 32.63 343 ASP A C 1
ATOM 5195 O O . ASP A 1 363 ? 76.028 -91.863 -5.484 1.00 36.28 343 ASP A O 1
ATOM 5204 N N . PRO A 1 364 ? 76.969 -93.849 -5.949 1.00 31.88 344 PRO A N 1
ATOM 5205 C CA . PRO A 1 364 ? 77.612 -93.947 -4.631 1.00 34.71 344 PRO A CA 1
ATOM 5206 C C . PRO A 1 364 ? 78.690 -92.888 -4.381 1.00 42.48 344 PRO A C 1
ATOM 5207 O O . PRO A 1 364 ? 79.136 -92.739 -3.232 1.00 47.27 344 PRO A O 1
ATOM 5218 N N . LYS A 1 365 ? 79.095 -92.185 -5.434 1.00 43.52 345 LYS A N 1
ATOM 5219 C CA . LYS A 1 365 ? 80.095 -91.135 -5.331 1.00 48.50 345 LYS A CA 1
ATOM 5220 C C . LYS A 1 365 ? 79.515 -89.716 -5.519 1.00 51.12 345 LYS A C 1
ATOM 5221 O O . LYS A 1 365 ? 79.788 -88.841 -4.696 1.00 55.64 345 LYS A O 1
ATOM 5240 N N . THR A 1 366 ? 78.710 -89.491 -6.566 1.00 45.39 346 THR A N 1
ATOM 5241 C CA . THR A 1 366 ? 78.103 -88.166 -6.806 1.00 40.48 346 THR A CA 1
ATOM 5242 C C . THR A 1 366 ? 76.804 -87.953 -6.031 1.00 39.14 346 THR A C 1
ATOM 5243 O O . THR A 1 366 ? 76.350 -86.811 -5.857 1.00 39.30 346 THR A O 1
ATOM 5254 N N . PHE A 1 367 ? 76.193 -89.050 -5.600 1.00 37.36 347 PHE A N 1
ATOM 5255 C CA . PHE A 1 367 ? 74.930 -89.006 -4.857 1.00 35.76 347 PHE A CA 1
ATOM 5256 C C . PHE A 1 367 ? 73.800 -88.382 -5.662 1.00 33.37 347 PHE A C 1
ATOM 5257 O O . PHE A 1 367 ? 72.772 -87.983 -5.102 1.00 34.41 347 PHE A O 1
ATOM 5274 N N . LEU A 1 368 ? 73.976 -88.334 -6.973 1.00 32.04 348 LEU A N 1
ATOM 5275 C CA . LEU A 1 368 ? 72.880 -87.960 -7.860 1.00 33.37 348 LEU A CA 1
ATOM 5276 C C . LEU A 1 368 ? 71.923 -89.147 -7.969 1.00 30.68 348 LEU A C 1
ATOM 5277 O O . LEU A 1 368 ? 72.354 -90.300 -8.006 1.00 29.50 348 LEU A O 1
ATOM 5293 N N . PRO A 1 369 ? 70.609 -88.875 -8.000 1.00 30.38 349 PRO A N 1
ATOM 5294 C CA . PRO A 1 369 ? 69.674 -90.001 -8.058 1.00 28.57 349 PRO A CA 1
ATOM 5295 C C . PRO A 1 369 ? 69.892 -90.901 -9.270 1.00 26.83 349 PRO A C 1
ATOM 5296 O O . PRO A 1 369 ? 70.403 -90.467 -10.326 1.00 27.36 349 PRO A O 1
ATOM 5307 N N . SER A 1 370 ? 69.490 -92.156 -9.116 1.00 26.38 350 SER A N 1
ATOM 5308 C CA . SER A 1 370 ? 69.635 -93.156 -10.161 1.00 29.28 350 SER A CA 1
ATOM 5309 C C . SER A 1 370 ? 68.315 -93.880 -10.375 1.00 29.01 350 SER A C 1
ATOM 5310 O O . SER A 1 370 ? 68.149 -95.023 -9.972 1.00 28.45 350 SER A O 1
ATOM 5318 N N . PRO A 1 371 ? 67.355 -93.204 -11.028 1.00 30.66 351 PRO A N 1
ATOM 5319 C CA . PRO A 1 371 ? 66.067 -93.844 -11.299 1.00 30.58 351 PRO A CA 1
ATOM 5320 C C . PRO A 1 371 ? 66.214 -94.858 -12.419 1.00 29.76 351 PRO A C 1
ATOM 5321 O O . PRO A 1 371 ? 67.164 -94.795 -13.194 1.00 32.15 351 PRO A O 1
ATOM 5332 N N . GLY A 1 372 ? 65.258 -95.772 -12.534 1.00 28.55 352 GLY A N 1
ATOM 5333 C CA . GLY A 1 372 ? 65.231 -96.687 -13.656 1.00 30.74 352 GLY A CA 1
ATOM 5334 C C . GLY A 1 372 ? 64.779 -98.066 -13.221 1.00 30.07 352 GLY A C 1
ATOM 5335 O O . GLY A 1 372 ? 64.397 -98.276 -12.066 1.00 27.93 352 GLY A O 1
ATOM 5339 N N . LYS A 1 373 ? 64.809 -99.002 -14.165 1.00 31.57 353 LYS A N 1
ATOM 5340 C CA . LYS A 1 373 ? 64.256 -100.327 -13.924 1.00 30.35 353 LYS A CA 1
ATOM 5341 C C . LYS A 1 373 ? 65.226 -101.216 -13.165 1.00 28.97 353 LYS A C 1
ATOM 5342 O O . LYS A 1 373 ? 66.391 -101.359 -13.553 1.00 29.19 353 LYS A O 1
ATOM 5361 N N . VAL A 1 374 ? 64.746 -101.778 -12.057 1.00 28.28 354 VAL A N 1
ATOM 5362 C CA . VAL A 1 374 ? 65.491 -102.812 -11.346 1.00 28.55 354 VAL A CA 1
ATOM 5363 C C . VAL A 1 374 ? 65.282 -104.119 -12.097 1.00 31.51 354 VAL A C 1
ATOM 5364 O O . VAL A 1 374 ? 64.215 -104.727 -12.018 1.00 33.09 354 VAL A O 1
ATOM 5377 N N . ASN A 1 375 ? 66.295 -104.520 -12.858 1.00 33.20 355 ASN A N 1
ATOM 5378 C CA . ASN A 1 375 ? 66.195 -105.696 -13.702 1.00 38.01 355 ASN A CA 1
ATOM 5379 C C . ASN A 1 375 ? 66.263 -106.951 -12.864 1.00 41.03 355 ASN A C 1
ATOM 5380 O O . ASN A 1 375 ? 65.662 -107.963 -13.207 1.00 46.56 355 ASN A O 1
ATOM 5391 N N . HIS A 1 376 ? 66.996 -106.880 -11.759 1.00 36.15 356 HIS A N 1
ATOM 5392 C CA . HIS A 1 376 ? 67.156 -108.029 -10.885 1.00 37.04 356 HIS A CA 1
ATOM 5393 C C . HIS A 1 376 ? 67.336 -107.541 -9.454 1.00 33.38 356 HIS A C 1
ATOM 5394 O O . HIS A 1 376 ? 68.173 -106.688 -9.182 1.00 31.54 356 HIS A O 1
ATOM 5409 N N . LEU A 1 377 ? 66.536 -108.058 -8.544 1.00 32.93 357 LEU A N 1
ATOM 5410 C CA . LEU A 1 377 ? 66.743 -107.777 -7.134 1.00 32.55 357 LEU A CA 1
ATOM 5411 C C . LEU A 1 377 ? 67.043 -109.089 -6.445 1.00 32.72 357 LEU A C 1
ATOM 5412 O O . LEU A 1 377 ? 66.358 -110.081 -6.689 1.00 37.06 357 LEU A O 1
ATOM 5428 N N . HIS A 1 378 ? 68.092 -109.109 -5.627 1.00 25.44 358 HIS A N 1
ATOM 5429 C CA . HIS A 1 378 ? 68.267 -110.197 -4.699 1.00 23.88 358 HIS A CA 1
ATOM 5430 C C . HIS A 1 378 ? 68.436 -109.656 -3.296 1.00 23.53 358 HIS A C 1
ATOM 5431 O O . HIS A 1 378 ? 69.435 -109.016 -2.977 1.00 23.88 358 HIS A O 1
ATOM 5446 N N . SER A 1 379 ? 67.449 -109.908 -2.449 1.00 22.09 359 SER A N 1
ATOM 5447 C CA . SER A 1 379 ? 67.498 -109.403 -1.099 1.00 20.88 359 SER A CA 1
ATOM 5448 C C . SER A 1 379 ? 68.073 -110.453 -0.149 1.00 21.30 359 SER A C 1
ATOM 5449 O O . SER A 1 379 ? 67.883 -111.655 -0.338 1.00 22.53 359 SER A O 1
ATOM 5457 N N . PRO A 1 380 ? 68.805 -109.993 0.869 1.00 20.23 360 PRO A N 1
ATOM 5458 C CA . PRO A 1 380 ? 69.503 -110.891 1.793 1.00 20.70 360 PRO A CA 1
ATOM 5459 C C . PRO A 1 380 ? 68.545 -111.440 2.837 1.00 20.20 360 PRO A C 1
ATOM 5460 O O . PRO A 1 380 ? 67.429 -110.924 2.961 1.00 21.26 360 PRO A O 1
ATOM 5471 N N . GLY A 1 381 ? 68.975 -112.433 3.612 1.00 19.88 361 GLY A N 1
ATOM 5472 C CA . GLY A 1 381 ? 68.137 -113.027 4.635 1.00 19.86 361 GLY A CA 1
ATOM 5473 C C . GLY A 1 381 ? 68.950 -113.753 5.675 1.00 19.89 361 GLY A C 1
ATOM 5474 O O . GLY A 1 381 ? 70.146 -113.490 5.809 1.00 20.14 361 GLY A O 1
ATOM 5478 N N . GLY A 1 382 ? 68.316 -114.675 6.382 1.00 19.92 362 GLY A N 1
ATOM 5479 C CA . GLY A 1 382 ? 68.945 -115.423 7.443 1.00 21.15 362 GLY A CA 1
ATOM 5480 C C . GLY A 1 382 ? 68.653 -114.825 8.806 1.00 19.68 362 GLY A C 1
ATOM 5481 O O . GLY A 1 382 ? 67.892 -113.877 8.959 1.00 18.42 362 GLY A O 1
ATOM 5485 N N . LEU A 1 383 ? 69.271 -115.405 9.816 1.00 18.49 363 LEU A N 1
ATOM 5486 C CA . LEU A 1 383 ? 69.057 -114.974 11.182 1.00 18.40 363 LEU A CA 1
ATOM 5487 C C . LEU A 1 383 ? 69.563 -113.554 11.407 1.00 18.38 363 LEU A C 1
ATOM 5488 O O . LEU A 1 383 ? 70.694 -113.194 11.019 1.00 18.80 363 LEU A O 1
ATOM 5504 N N . GLY A 1 384 ? 68.722 -112.749 12.039 1.00 18.45 364 GLY A N 1
ATOM 5505 C CA . GLY A 1 384 ? 69.094 -111.395 12.396 1.00 18.26 364 GLY A CA 1
ATOM 5506 C C . GLY A 1 384 ? 69.091 -110.389 11.257 1.00 18.68 364 GLY A C 1
ATOM 5507 O O . GLY A 1 384 ? 69.626 -109.319 11.418 1.00 18.74 364 GLY A O 1
ATOM 5511 N N . VAL A 1 385 ? 68.497 -110.737 10.120 1.00 16.23 365 VAL A N 1
ATOM 5512 C CA . VAL A 1 385 ? 68.441 -109.879 8.961 1.00 16.21 365 VAL A CA 1
ATOM 5513 C C . VAL A 1 385 ? 66.973 -109.552 8.678 1.00 16.74 365 VAL A C 1
ATOM 5514 O O . VAL A 1 385 ? 66.144 -110.445 8.534 1.00 19.35 365 VAL A O 1
ATOM 5527 N N . ARG A 1 386 ? 66.670 -108.269 8.608 1.00 16.43 366 ARG A N 1
ATOM 5528 C CA . ARG A 1 386 ? 65.339 -107.761 8.312 1.00 16.24 366 ARG A CA 1
ATOM 5529 C C . ARG A 1 386 ? 65.449 -106.840 7.094 1.00 15.89 366 ARG A C 1
ATOM 5530 O O . ARG A 1 386 ? 66.361 -106.030 6.985 1.00 16.02 366 ARG A O 1
ATOM 5551 N N . TRP A 1 387 ? 64.506 -106.963 6.181 1.00 14.97 367 TRP A N 1
ATOM 5552 C CA . TRP A 1 387 ? 64.511 -106.201 4.950 1.00 15.09 367 TRP A CA 1
ATOM 5553 C C . TRP A 1 387 ? 63.162 -105.518 4.790 1.00 16.14 367 TRP A C 1
ATOM 5554 O O . TRP A 1 387 ? 62.139 -106.179 4.653 1.00 18.57 367 TRP A O 1
ATOM 5575 N N . ASP A 1 388 ? 63.172 -104.189 4.843 1.00 15.87 368 ASP A N 1
ATOM 5576 C CA . ASP A 1 388 ? 61.959 -103.383 4.707 1.00 15.64 368 ASP A CA 1
ATOM 5577 C C . ASP A 1 388 ? 62.073 -102.614 3.407 1.00 15.64 368 ASP A C 1
ATOM 5578 O O . ASP A 1 388 ? 62.775 -101.591 3.334 1.00 15.17 368 ASP A O 1
ATOM 5587 N N . SER A 1 389 ? 61.373 -103.091 2.381 1.00 16.01 369 SER A N 1
ATOM 5588 C CA . SER A 1 389 ? 61.496 -102.500 1.061 1.00 17.28 369 SER A CA 1
ATOM 5589 C C . SER A 1 389 ? 60.296 -102.796 0.202 1.00 16.67 369 SER A C 1
ATOM 5590 O O . SER A 1 389 ? 59.745 -103.915 0.224 1.00 18.29 369 SER A O 1
ATOM 5598 N N . HIS A 1 390 ? 59.909 -101.814 -0.595 1.00 16.64 370 HIS A N 1
ATOM 5599 C CA . HIS A 1 390 ? 58.846 -101.966 -1.578 1.00 18.40 370 HIS A CA 1
ATOM 5600 C C . HIS A 1 390 ? 59.345 -102.378 -2.967 1.00 19.29 370 HIS A C 1
ATOM 5601 O O . HIS A 1 390 ? 58.551 -102.595 -3.894 1.00 20.47 370 HIS A O 1
ATOM 5616 N N . VAL A 1 391 ? 60.663 -102.452 -3.130 1.00 18.13 371 VAL A N 1
ATOM 5617 C CA . VAL A 1 391 ? 61.241 -102.726 -4.424 1.00 19.73 371 VAL A CA 1
ATOM 5618 C C . VAL A 1 391 ? 61.160 -104.214 -4.753 1.00 20.40 371 VAL A C 1
ATOM 5619 O O . VAL A 1 391 ? 61.218 -105.076 -3.867 1.00 21.92 371 VAL A O 1
ATOM 5632 N N . TYR A 1 392 ? 60.977 -104.499 -6.028 1.00 22.50 372 TYR A N 1
ATOM 5633 C CA . TYR A 1 392 ? 60.892 -105.871 -6.485 1.00 24.32 372 TYR A CA 1
ATOM 5634 C C . TYR A 1 392 ? 61.532 -105.917 -7.862 1.00 25.55 372 TYR A C 1
ATOM 5635 O O . TYR A 1 392 ? 61.637 -104.891 -8.533 1.00 24.40 372 TYR A O 1
ATOM 5653 N N . GLY A 1 393 ? 61.992 -107.089 -8.280 1.00 26.21 373 GLY A N 1
ATOM 5654 C CA . GLY A 1 393 ? 62.481 -107.240 -9.641 1.00 27.32 373 GLY A CA 1
ATOM 5655 C C . GLY A 1 393 ? 61.442 -106.856 -10.675 1.00 30.05 373 GLY A C 1
ATOM 5656 O O . GLY A 1 393 ? 60.310 -107.345 -10.637 1.00 33.08 373 GLY A O 1
ATOM 5660 N N . GLY A 1 394 ? 61.819 -105.978 -11.598 1.00 30.44 374 GLY A N 1
ATOM 5661 C CA . GLY A 1 394 ? 60.902 -105.497 -12.614 1.00 33.66 374 GLY A CA 1
ATOM 5662 C C . GLY A 1 394 ? 60.303 -104.145 -12.280 1.00 32.33 374 GLY A C 1
ATOM 5663 O O . GLY A 1 394 ? 59.658 -103.513 -13.127 1.00 34.88 374 GLY A O 1
ATOM 5667 N N . TYR A 1 395 ? 60.527 -103.696 -11.050 1.00 28.51 375 TYR A N 1
ATOM 5668 C CA . TYR A 1 395 ? 60.028 -102.404 -10.597 1.00 29.45 375 TYR A CA 1
ATOM 5669 C C . TYR A 1 395 ? 60.897 -101.281 -11.131 1.00 29.82 375 TYR A C 1
ATOM 5670 O O . TYR A 1 395 ? 62.118 -101.375 -11.138 1.00 29.07 375 TYR A O 1
ATOM 5688 N N . THR A 1 396 ? 60.249 -100.204 -11.555 1.00 29.64 376 THR A N 1
ATOM 5689 C CA . THR A 1 396 ? 60.960 -99.009 -11.983 1.00 27.97 376 THR A CA 1
ATOM 5690 C C . THR A 1 396 ? 60.930 -97.947 -10.884 1.00 26.93 376 THR A C 1
ATOM 5691 O O . THR A 1 396 ? 59.867 -97.495 -10.449 1.00 27.29 376 THR A O 1
ATOM 5702 N N . VAL A 1 397 ? 62.113 -97.549 -10.448 1.00 25.56 377 VAL A N 1
ATOM 5703 C CA . VAL A 1 397 ? 62.266 -96.465 -9.492 1.00 23.28 377 VAL A CA 1
ATOM 5704 C C . VAL A 1 397 ? 62.025 -95.152 -10.204 1.00 23.42 377 VAL A C 1
ATOM 5705 O O . VAL A 1 397 ? 62.739 -94.799 -11.138 1.00 25.29 377 VAL A O 1
ATOM 5718 N N . PRO A 1 398 ? 60.990 -94.419 -9.773 1.00 24.87 378 PRO A N 1
ATOM 5719 C CA . PRO A 1 398 ? 60.623 -93.172 -10.456 1.00 27.45 378 PRO A CA 1
ATOM 5720 C C . PRO A 1 398 ? 61.531 -92.011 -10.048 1.00 25.21 378 PRO A C 1
ATOM 5721 O O . PRO A 1 398 ? 62.176 -92.073 -9.004 1.00 23.99 378 PRO A O 1
ATOM 5732 N N . PRO A 1 399 ? 61.551 -90.946 -10.845 1.00 27.06 379 PRO A N 1
ATOM 5733 C CA . PRO A 1 399 ? 62.357 -89.748 -10.566 1.00 28.06 379 PRO A CA 1
ATOM 5734 C C . PRO A 1 399 ? 61.730 -88.794 -9.543 1.00 28.41 379 PRO A C 1
ATOM 5735 O O . PRO A 1 399 ? 62.426 -87.942 -8.986 1.00 27.51 379 PRO A O 1
ATOM 5746 N N . HIS A 1 400 ? 60.428 -88.939 -9.300 1.00 26.88 380 HIS A N 1
ATOM 5747 C CA . HIS A 1 400 ? 59.649 -87.856 -8.715 1.00 26.77 380 HIS A CA 1
ATOM 5748 C C . HIS A 1 400 ? 59.766 -87.675 -7.221 1.00 24.91 380 HIS A C 1
ATOM 5749 O O . HIS A 1 400 ? 59.356 -86.640 -6.718 1.00 26.38 380 HIS A O 1
ATOM 5764 N N . TYR A 1 401 ? 60.254 -88.685 -6.509 1.00 24.27 381 TYR A N 1
ATOM 5765 C CA . TYR A 1 401 ? 60.254 -88.662 -5.051 1.00 23.67 381 TYR A CA 1
ATOM 5766 C C . TYR A 1 401 ? 61.669 -88.826 -4.538 1.00 24.92 381 TYR A C 1
ATOM 5767 O O . TYR A 1 401 ? 62.629 -88.550 -5.250 1.00 27.06 381 TYR A O 1
ATOM 5785 N N . ASP A 1 402 ? 61.809 -89.269 -3.300 1.00 23.93 382 ASP A N 1
ATOM 5786 C CA . ASP A 1 402 ? 63.129 -89.493 -2.734 1.00 24.99 382 ASP A CA 1
ATOM 5787 C C . ASP A 1 402 ? 63.734 -90.746 -3.342 1.00 25.85 382 ASP A C 1
ATOM 5788 O O . ASP A 1 402 ? 63.069 -91.479 -4.073 1.00 25.49 382 ASP A O 1
ATOM 5797 N N . SER A 1 403 ? 65.001 -91.000 -3.039 1.00 25.15 383 SER A N 1
ATOM 5798 C CA . SER A 1 403 ? 65.705 -92.110 -3.655 1.00 25.90 383 SER A CA 1
ATOM 5799 C C . SER A 1 403 ? 65.799 -93.376 -2.807 1.00 23.57 383 SER A C 1
ATOM 5800 O O . SER A 1 403 ? 66.417 -94.343 -3.241 1.00 23.65 383 SER A O 1
ATOM 5808 N N . MET A 1 404 ? 65.165 -93.406 -1.636 1.00 24.61 384 MET A N 1
ATOM 5809 C CA . MET A 1 404 ? 65.281 -94.583 -0.777 1.00 26.13 384 MET A CA 1
ATOM 5810 C C . MET A 1 404 ? 64.545 -95.755 -1.409 1.00 26.93 384 MET A C 1
ATOM 5811 O O . MET A 1 404 ? 63.392 -95.636 -1.849 1.00 32.34 384 MET A O 1
ATOM 5825 N N . ILE A 1 405 ? 65.206 -96.889 -1.497 1.00 23.09 385 ILE A N 1
ATOM 5826 C CA . ILE A 1 405 ? 64.552 -98.050 -2.084 1.00 23.78 385 ILE A CA 1
ATOM 5827 C C . ILE A 1 405 ? 64.441 -99.202 -1.097 1.00 22.27 385 ILE A C 1
ATOM 5828 O O . ILE A 1 405 ? 63.613 -100.080 -1.287 1.00 22.16 385 ILE A O 1
ATOM 5844 N N . ALA A 1 406 ? 65.285 -99.213 -0.063 1.00 20.39 386 ALA A N 1
ATOM 5845 C CA . ALA A 1 406 ? 65.208 -100.278 0.927 1.00 18.35 386 ALA A CA 1
ATOM 5846 C C . ALA A 1 406 ? 65.864 -99.885 2.239 1.00 18.19 386 ALA A C 1
ATOM 5847 O O . ALA A 1 406 ? 66.715 -99.024 2.264 1.00 20.57 386 ALA A O 1
ATOM 5854 N N . LYS A 1 407 ? 65.453 -100.528 3.332 1.00 16.45 387 LYS A N 1
ATOM 5855 C CA . LYS A 1 407 ? 66.134 -100.406 4.613 1.00 16.14 387 LYS A CA 1
ATOM 5856 C C . LYS A 1 407 ? 66.570 -101.792 4.996 1.00 16.28 387 LYS A C 1
ATOM 5857 O O . LYS A 1 407 ? 65.740 -102.659 5.132 1.00 16.33 387 LYS A O 1
ATOM 5876 N N . LEU A 1 408 ? 67.883 -101.984 5.105 1.00 16.54 388 LEU A N 1
ATOM 5877 C CA . LEU A 1 408 ? 68.460 -103.252 5.548 1.00 16.76 388 LEU A CA 1
ATOM 5878 C C . LEU A 1 408 ? 68.797 -103.085 7.014 1.00 16.80 388 LEU A C 1
ATOM 5879 O O . LEU A 1 408 ? 69.518 -102.171 7.396 1.00 17.13 388 LEU A O 1
ATOM 5895 N N . ILE A 1 409 ? 68.235 -103.950 7.833 1.00 16.38 389 ILE A N 1
ATOM 5896 C CA . ILE A 1 409 ? 68.319 -103.858 9.277 1.00 16.45 389 ILE A CA 1
ATOM 5897 C C . ILE A 1 409 ? 68.898 -105.157 9.831 1.00 16.40 389 ILE A C 1
ATOM 5898 O O . ILE A 1 409 ? 68.442 -106.223 9.478 1.00 16.54 389 ILE A O 1
ATOM 5914 N N . THR A 1 410 ? 69.912 -105.079 10.678 1.00 15.87 390 THR A N 1
ATOM 5915 C CA . THR A 1 410 ? 70.430 -106.263 11.335 1.00 16.70 390 THR A CA 1
ATOM 5916 C C . THR A 1 410 ? 70.352 -106.133 12.833 1.00 18.03 390 THR A C 1
ATOM 5917 O O . THR A 1 410 ? 70.277 -105.032 13.416 1.00 19.08 390 THR A O 1
ATOM 5928 N N . TYR A 1 411 ? 70.316 -107.299 13.463 1.00 18.41 391 TYR A N 1
ATOM 5929 C CA . TYR A 1 411 ? 70.278 -107.403 14.897 1.00 21.29 391 TYR A CA 1
ATOM 5930 C C . TYR A 1 411 ? 71.310 -108.425 15.336 1.00 23.49 391 TYR A C 1
ATOM 5931 O O . TYR A 1 411 ? 71.500 -109.444 14.654 1.00 25.87 391 TYR A O 1
ATOM 5949 N N . GLY A 1 412 ? 71.954 -108.164 16.474 1.00 23.51 392 GLY A N 1
ATOM 5950 C CA . GLY A 1 412 ? 72.853 -109.116 17.094 1.00 24.73 392 GLY A CA 1
ATOM 5951 C C . GLY A 1 412 ? 72.927 -108.944 18.604 1.00 24.89 392 GLY A C 1
ATOM 5952 O O . GLY A 1 412 ? 72.438 -107.955 19.168 1.00 24.76 392 GLY A O 1
ATOM 5956 N N A ASP A 1 413 ? 73.561 -109.909 19.264 0.33 24.91 393 ASP A N 1
ATOM 5957 N N B ASP A 1 413 ? 73.550 -109.900 19.276 0.67 24.88 393 ASP A N 1
ATOM 5958 C CA A ASP A 1 413 ? 73.708 -109.884 20.717 0.33 26.11 393 ASP A CA 1
ATOM 5959 C CA B ASP A 1 413 ? 73.682 -109.808 20.719 0.67 25.69 393 ASP A CA 1
ATOM 5960 C C A ASP A 1 413 ? 74.705 -108.826 21.18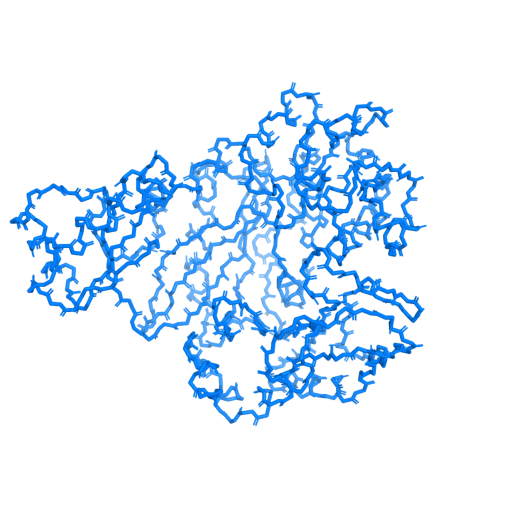3 0.33 25.51 393 ASP A C 1
ATOM 5961 C C B ASP A 1 413 ? 74.579 -108.679 21.127 0.67 25.32 393 ASP A C 1
ATOM 5962 O O A ASP A 1 413 ? 74.738 -108.465 22.365 0.33 25.99 393 ASP A O 1
ATOM 5963 O O B ASP A 1 413 ? 74.423 -108.130 22.224 0.67 25.84 393 ASP A O 1
ATOM 5980 N N . THR A 1 414 ? 75.524 -108.352 20.250 1.00 25.34 394 THR A N 1
ATOM 5981 C CA . THR A 1 414 ? 76.466 -107.260 20.482 1.00 27.62 394 THR A CA 1
ATOM 5982 C C . THR A 1 414 ? 76.508 -106.368 19.238 1.00 25.28 394 THR A C 1
ATOM 5983 O O . THR A 1 414 ? 76.081 -106.767 18.164 1.00 23.46 394 THR A O 1
ATOM 5995 N N . ARG A 1 415 ? 77.052 -105.170 19.406 1.00 25.04 395 ARG A N 1
ATOM 5996 C CA . ARG A 1 415 ? 77.247 -104.262 18.296 1.00 22.41 395 ARG A CA 1
ATOM 5997 C C . ARG A 1 415 ? 78.139 -104.892 17.222 1.00 22.05 395 ARG A C 1
ATOM 5998 O O . ARG A 1 415 ? 77.859 -104.746 16.024 1.00 23.55 395 ARG A O 1
ATOM 6019 N N . GLU A 1 416 ? 79.202 -105.583 17.638 1.00 23.84 396 GLU A N 1
ATOM 6020 C CA . GLU A 1 416 ? 80.106 -106.218 16.696 1.00 26.64 396 GLU A CA 1
ATOM 6021 C C . GLU A 1 416 ? 79.359 -107.216 15.801 1.00 26.35 396 GLU A C 1
ATOM 6022 O O . GLU A 1 416 ? 79.594 -107.265 14.594 1.00 26.19 396 GLU A O 1
ATOM 6034 N N . VAL A 1 417 ? 78.471 -108.013 16.391 1.00 24.82 397 VAL A N 1
ATOM 6035 C CA . VAL A 1 417 ? 77.720 -108.985 15.602 1.00 24.26 397 VAL A CA 1
ATOM 6036 C C . VAL A 1 417 ? 76.769 -108.286 14.628 1.00 23.53 397 VAL A C 1
ATOM 6037 O O . VAL A 1 417 ? 76.646 -108.695 13.477 1.00 22.17 397 VAL A O 1
ATOM 6050 N N . ALA A 1 418 ? 76.081 -107.242 15.080 1.00 21.88 398 ALA A N 1
ATOM 6051 C CA . ALA A 1 418 ? 75.171 -106.507 14.192 1.00 19.99 398 ALA A CA 1
ATOM 6052 C C . ALA A 1 418 ? 75.927 -105.968 12.986 1.00 18.74 398 ALA A C 1
ATOM 6053 O O . ALA A 1 418 ? 75.425 -105.985 11.862 1.00 19.14 398 ALA A O 1
ATOM 6060 N N . ILE A 1 419 ? 77.132 -105.467 13.230 1.00 20.03 399 ILE A N 1
ATOM 6061 C CA . ILE A 1 419 ? 77.947 -104.918 12.158 1.00 21.22 399 ILE A CA 1
ATOM 6062 C C . ILE A 1 419 ? 78.394 -105.990 11.166 1.00 21.25 399 ILE A C 1
ATOM 6063 O O . ILE A 1 419 ? 78.249 -105.810 9.950 1.00 21.28 399 ILE A O 1
ATOM 6079 N N . ARG A 1 420 ? 78.911 -107.103 11.665 1.00 21.65 400 ARG A N 1
ATOM 6080 C CA . ARG A 1 420 ? 79.368 -108.179 10.789 1.00 23.30 400 ARG A CA 1
ATOM 6081 C C . ARG A 1 420 ? 78.207 -108.728 9.947 1.00 22.73 400 ARG A C 1
ATOM 6082 O O . ARG A 1 420 ? 78.362 -109.042 8.771 1.00 24.29 400 ARG A O 1
ATOM 6103 N N . ARG A 1 421 ? 77.036 -108.815 10.560 1.00 20.93 401 ARG A N 1
ATOM 6104 C CA . ARG A 1 421 ? 75.854 -109.335 9.911 1.00 20.17 401 ARG A CA 1
ATOM 6105 C C . ARG A 1 421 ? 75.413 -108.375 8.799 1.00 19.91 401 ARG A C 1
ATOM 6106 O O . ARG A 1 421 ? 75.000 -108.811 7.723 1.00 19.41 401 ARG A O 1
ATOM 6127 N N . MET A 1 422 ? 75.504 -107.074 9.074 1.00 19.63 402 MET A N 1
ATOM 6128 C CA . MET A 1 422 ? 75.227 -106.056 8.061 1.00 19.22 402 MET A CA 1
ATOM 6129 C C . MET A 1 422 ? 76.214 -106.163 6.901 1.00 20.35 402 MET A C 1
ATOM 6130 O O . MET A 1 422 ? 75.834 -106.034 5.751 1.00 19.64 402 MET A O 1
ATOM 6144 N N . GLN A 1 423 ? 77.494 -106.364 7.194 1.00 20.78 403 GLN A N 1
ATOM 6145 C CA . GLN A 1 423 ? 78.475 -106.506 6.139 1.00 22.72 403 GLN A CA 1
ATOM 6146 C C . GLN A 1 423 ? 78.147 -107.704 5.248 1.00 23.15 403 GLN A C 1
ATOM 6147 O O . GLN A 1 423 ? 78.208 -107.615 4.009 1.00 24.82 403 GLN A O 1
ATOM 6161 N N . ASN A 1 424 ? 77.793 -108.824 5.861 1.00 22.69 404 ASN A N 1
ATOM 6162 C CA . ASN A 1 424 ? 77.546 -110.038 5.084 1.00 25.99 404 ASN A CA 1
ATOM 6163 C C . ASN A 1 424 ? 76.243 -109.895 4.267 1.00 23.37 404 ASN A C 1
ATOM 6164 O O . ASN A 1 424 ? 76.173 -110.270 3.085 1.00 23.29 404 ASN A O 1
ATOM 6175 N N . ALA A 1 425 ? 75.246 -109.251 4.863 1.00 21.05 405 ALA A N 1
ATOM 6176 C CA . ALA A 1 425 ? 73.978 -109.082 4.201 1.00 19.74 405 ALA A CA 1
ATOM 6177 C C . ALA A 1 425 ? 74.144 -108.147 3.002 1.00 20.16 405 ALA A C 1
ATOM 6178 O O . ALA A 1 425 ? 73.596 -108.406 1.943 1.00 21.16 405 ALA A O 1
ATOM 6185 N N . LEU A 1 426 ? 74.940 -107.100 3.156 1.00 20.92 406 LEU A N 1
ATOM 6186 C CA . LEU A 1 426 ? 75.203 -106.194 2.048 1.00 21.66 406 LEU A CA 1
ATOM 6187 C C . LEU A 1 426 ? 75.928 -106.951 0.939 1.00 24.01 406 LEU A C 1
ATOM 6188 O O . LEU A 1 426 ? 75.640 -106.765 -0.253 1.00 25.03 406 LEU A O 1
ATOM 6204 N N . SER A 1 427 ? 76.875 -107.816 1.311 1.00 25.66 407 SER A N 1
ATOM 6205 C CA . SER A 1 427 ? 77.625 -108.571 0.325 1.00 27.98 407 SER A CA 1
ATOM 6206 C C . SER A 1 427 ? 76.696 -109.448 -0.497 1.00 27.62 407 SER A C 1
ATOM 6207 O O . SER A 1 427 ? 76.999 -109.763 -1.649 1.00 28.64 407 SER A O 1
ATOM 6215 N N . GLU A 1 428 ? 75.612 -109.925 0.117 1.00 24.84 408 GLU A N 1
ATOM 6216 C CA . GLU A 1 428 ? 74.628 -110.736 -0.615 1.00 25.46 408 GLU A CA 1
ATOM 6217 C C . GLU A 1 428 ? 73.614 -109.971 -1.467 1.00 25.17 408 GLU A C 1
ATOM 6218 O O . GLU A 1 428 ? 72.911 -110.566 -2.292 1.00 27.39 408 GLU A O 1
ATOM 6230 N N . THR A 1 429 ? 73.508 -108.674 -1.249 1.00 21.96 409 THR A N 1
ATOM 6231 C CA . THR A 1 429 ? 72.444 -107.880 -1.836 1.00 22.77 409 THR A CA 1
ATOM 6232 C C . THR A 1 429 ? 72.800 -107.533 -3.279 1.00 25.61 409 THR A C 1
ATOM 6233 O O . THR A 1 429 ? 73.898 -107.054 -3.560 1.00 27.77 409 THR A O 1
ATOM 6244 N N . ILE A 1 430 ? 71.882 -107.796 -4.196 1.00 24.36 410 ILE A N 1
ATOM 6245 C CA . ILE A 1 430 ? 72.096 -107.468 -5.603 1.00 26.86 410 ILE A CA 1
ATOM 6246 C C . ILE A 1 430 ? 70.953 -106.590 -6.085 1.00 27.27 410 ILE A C 1
ATOM 6247 O O . ILE A 1 430 ? 69.803 -106.972 -6.000 1.00 26.76 410 ILE A O 1
ATOM 6263 N N . ILE A 1 431 ? 71.278 -105.399 -6.575 1.00 27.62 411 ILE A N 1
ATOM 6264 C CA . ILE A 1 431 ? 70.289 -104.531 -7.186 1.00 28.96 411 ILE A CA 1
ATOM 6265 C C . ILE A 1 431 ? 70.858 -104.142 -8.551 1.00 30.42 411 ILE A C 1
ATOM 6266 O O . ILE A 1 431 ? 71.735 -103.282 -8.649 1.00 34.94 411 ILE A O 1
ATOM 6282 N N A ASP A 1 432 ? 70.344 -104.766 -9.604 0.44 30.12 412 ASP A N 1
ATOM 6283 N N B ASP A 1 432 ? 70.361 -104.821 -9.584 0.56 30.05 412 ASP A N 1
ATOM 6284 C CA A ASP A 1 432 ? 70.897 -104.648 -10.950 0.44 33.38 412 ASP A CA 1
ATOM 6285 C CA B ASP A 1 432 ? 70.844 -104.648 -10.953 0.56 33.13 412 ASP A CA 1
ATOM 6286 C C A ASP A 1 432 ? 70.004 -103.801 -11.853 0.44 33.01 412 ASP A C 1
ATOM 6287 C C B ASP A 1 432 ? 69.965 -103.688 -11.739 0.56 32.59 412 ASP A C 1
ATOM 6288 O O A ASP A 1 432 ? 68.804 -104.055 -11.962 0.44 32.47 412 ASP A O 1
ATOM 6289 O O B ASP A 1 432 ? 68.737 -103.761 -11.666 0.56 32.05 412 ASP A O 1
ATOM 6306 N N . GLY A 1 433 ? 70.605 -102.806 -12.502 1.00 34.19 413 GLY A N 1
ATOM 6307 C CA . GLY A 1 433 ? 69.906 -101.947 -13.442 1.00 33.74 413 GLY A CA 1
ATOM 6308 C C . GLY A 1 433 ? 69.981 -100.488 -13.039 1.00 32.85 413 GLY A C 1
ATOM 6309 O O . GLY A 1 433 ? 69.782 -99.602 -13.864 1.00 34.40 413 GLY A O 1
ATOM 6314 N N . ILE A 1 434 ? 70.227 -100.249 -11.756 1.00 30.89 414 ILE A N 1
ATOM 6315 C CA . ILE A 1 434 ? 70.416 -98.897 -11.240 1.00 31.46 414 ILE A CA 1
ATOM 6316 C C . ILE A 1 434 ? 71.598 -98.903 -10.286 1.00 32.42 414 ILE A C 1
ATOM 6317 O O . ILE A 1 434 ? 72.007 -99.956 -9.786 1.00 33.73 414 ILE A O 1
ATOM 6333 N N . LYS A 1 435 ? 72.168 -97.727 -10.071 1.00 31.45 415 LYS A N 1
ATOM 6334 C CA . LYS A 1 435 ? 73.225 -97.552 -9.085 1.00 29.07 415 LYS A CA 1
ATOM 6335 C C . LYS A 1 435 ? 72.642 -97.429 -7.679 1.00 26.16 415 LYS A C 1
ATOM 6336 O O . LYS A 1 435 ? 71.520 -96.943 -7.488 1.00 24.92 415 LYS A O 1
ATOM 6355 N N . THR A 1 436 ? 73.398 -97.874 -6.681 1.00 23.39 416 THR A N 1
ATOM 6356 C CA . THR A 1 436 ? 72.987 -97.699 -5.299 1.00 19.94 416 THR A CA 1
ATOM 6357 C C . THR A 1 436 ? 74.150 -97.211 -4.439 1.00 22.23 416 THR A C 1
ATOM 6358 O O . THR A 1 436 ? 75.300 -97.183 -4.872 1.00 25.03 416 THR A O 1
ATOM 6369 N N . ASN A 1 437 ? 73.829 -96.854 -3.207 1.00 22.55 417 ASN A N 1
ATOM 6370 C CA . ASN A 1 437 ? 74.842 -96.465 -2.247 1.00 22.78 417 ASN A CA 1
ATOM 6371 C C . ASN A 1 437 ? 75.355 -97.631 -1.413 1.00 22.53 417 ASN A C 1
ATOM 6372 O O . ASN A 1 437 ? 76.011 -97.421 -0.393 1.00 23.73 417 ASN A O 1
ATOM 6383 N N . ILE A 1 438 ? 75.109 -98.867 -1.848 1.00 21.68 418 ILE A N 1
ATOM 6384 C CA . ILE A 1 438 ? 75.684 -99.995 -1.120 1.00 21.72 418 ILE A CA 1
ATOM 6385 C C . ILE A 1 438 ? 77.203 -99.834 -0.930 1.00 23.00 418 ILE A C 1
ATOM 6386 O O . ILE A 1 438 ? 77.718 -100.084 0.158 1.00 24.16 418 ILE A O 1
ATOM 6402 N N . PRO A 1 439 ? 77.938 -99.392 -1.963 1.00 25.18 419 PRO A N 1
ATOM 6403 C CA . PRO A 1 439 ? 79.383 -99.213 -1.731 1.00 26.68 419 PRO A CA 1
ATOM 6404 C C . PRO A 1 439 ? 79.731 -98.231 -0.604 1.00 26.70 419 PRO A C 1
ATOM 6405 O O . PRO A 1 439 ? 80.725 -98.447 0.105 1.00 28.67 419 PRO A O 1
ATOM 6416 N N . LEU A 1 440 ? 78.932 -97.182 -0.417 1.00 24.62 420 LEU A N 1
ATOM 6417 C CA . LEU A 1 440 ? 79.153 -96.280 0.706 1.00 24.64 420 LEU A CA 1
ATOM 6418 C C . LEU A 1 440 ? 78.946 -97.016 2.045 1.00 23.38 420 LEU A C 1
ATOM 6419 O O . LEU A 1 440 ? 79.766 -96.901 2.957 1.00 24.82 420 LEU A O 1
ATOM 6435 N N . HIS A 1 441 ? 77.862 -97.766 2.176 1.00 21.37 421 HIS A N 1
ATOM 6436 C CA . HIS A 1 441 ? 77.637 -98.525 3.406 1.00 20.37 421 HIS A CA 1
ATOM 6437 C C . HIS A 1 441 ? 78.802 -99.453 3.706 1.00 22.34 421 HIS A C 1
ATOM 6438 O O . HIS A 1 441 ? 79.217 -99.593 4.848 1.00 23.93 421 HIS A O 1
ATOM 6453 N N . GLU A 1 442 ? 79.331 -100.103 2.681 1.00 23.98 422 GLU A N 1
ATOM 6454 C CA . GLU A 1 442 ? 80.436 -101.030 2.890 1.00 24.80 422 GLU A CA 1
ATOM 6455 C C . GLU A 1 442 ? 81.671 -100.324 3.402 1.00 27.09 422 GLU A C 1
ATOM 6456 O O . GLU A 1 442 ? 82.379 -100.857 4.288 1.00 28.68 422 GLU A O 1
ATOM 6468 N N . LEU A 1 443 ? 81.950 -99.147 2.836 1.00 28.13 423 LEU A N 1
ATOM 6469 C CA . LEU A 1 443 ? 83.056 -98.309 3.303 1.00 30.29 423 LEU A CA 1
ATOM 6470 C C . LEU A 1 443 ? 82.870 -97.914 4.777 1.00 29.88 423 LEU A C 1
ATOM 6471 O O . LEU A 1 443 ? 83.825 -97.958 5.565 1.00 32.27 423 LEU A O 1
ATOM 6487 N N . ILE A 1 444 ? 81.649 -97.532 5.147 1.00 26.97 424 ILE A N 1
ATOM 6488 C CA . ILE A 1 444 ? 81.362 -97.098 6.512 1.00 26.74 424 ILE A CA 1
ATOM 6489 C C . ILE A 1 444 ? 81.560 -98.252 7.503 1.00 26.89 424 ILE A C 1
ATOM 6490 O O . ILE A 1 444 ? 82.203 -98.087 8.554 1.00 26.05 424 ILE A O 1
ATOM 6506 N N . LEU A 1 445 ? 81.053 -99.425 7.144 1.00 26.43 425 LEU A N 1
ATOM 6507 C CA . LEU A 1 445 ? 80.984 -100.536 8.084 1.00 28.24 425 LEU A CA 1
ATOM 6508 C C . LEU A 1 445 ? 82.376 -101.067 8.415 1.00 31.04 425 LEU A C 1
ATOM 6509 O O . LEU A 1 445 ? 82.595 -101.607 9.506 1.00 31.99 425 LEU A O 1
ATOM 6525 N N . GLU A 1 446 ? 83.312 -100.906 7.483 1.00 32.70 426 GLU A N 1
ATOM 6526 C CA . GLU A 1 446 ? 84.668 -101.399 7.688 1.00 35.14 426 GLU A CA 1
ATOM 6527 C C . GLU A 1 446 ? 85.606 -100.320 8.226 1.00 31.74 426 GLU A C 1
ATOM 6528 O O . GLU A 1 446 ? 86.799 -100.566 8.446 1.00 31.79 426 GLU A O 1
ATOM 6540 N N . ASP A 1 447 ? 85.080 -99.116 8.437 1.00 30.03 427 ASP A N 1
ATOM 6541 C CA . ASP A 1 447 ? 85.871 -98.023 8.999 1.00 31.20 427 ASP A CA 1
ATOM 6542 C C . ASP A 1 447 ? 86.192 -98.325 10.471 1.00 31.54 427 ASP A C 1
ATOM 6543 O O . ASP A 1 447 ? 85.293 -98.646 11.271 1.00 30.53 427 ASP A O 1
ATOM 6552 N N . GLU A 1 448 ? 87.475 -98.256 10.817 1.00 34.66 428 GLU A N 1
ATOM 6553 C CA . GLU A 1 448 ? 87.921 -98.614 12.163 1.00 39.32 428 GLU A CA 1
ATOM 6554 C C . GLU A 1 448 ? 87.316 -97.729 13.254 1.00 37.87 428 GLU A C 1
ATOM 6555 O O . GLU A 1 448 ? 87.020 -98.200 14.358 1.00 37.59 428 GLU A O 1
ATOM 6567 N N . ASN A 1 449 ? 87.116 -96.453 12.945 1.00 36.86 429 ASN A N 1
ATOM 6568 C CA . ASN A 1 449 ? 86.495 -95.551 13.909 1.00 35.90 429 ASN A CA 1
ATOM 6569 C C . ASN A 1 449 ? 85.029 -95.876 14.148 1.00 33.62 429 ASN A C 1
ATOM 6570 O O . ASN A 1 449 ? 84.562 -95.840 15.291 1.00 34.54 429 ASN A O 1
ATOM 6581 N N . PHE A 1 450 ? 84.308 -96.222 13.079 1.00 29.27 430 PHE A N 1
ATOM 6582 C CA . PHE A 1 450 ? 82.908 -96.601 13.198 1.00 27.85 430 PHE A CA 1
ATOM 6583 C C . PHE A 1 450 ? 82.827 -97.910 13.980 1.00 28.62 430 PHE A C 1
ATOM 6584 O O . PHE A 1 450 ? 81.932 -98.114 14.788 1.00 27.63 430 PHE A O 1
ATOM 6601 N N . GLN A 1 451 ? 83.782 -98.798 13.744 1.00 30.22 431 GLN A N 1
ATOM 6602 C CA . GLN A 1 451 ? 83.796 -100.066 14.461 1.00 31.09 431 GLN A CA 1
ATOM 6603 C C . GLN A 1 451 ? 84.027 -99.867 15.951 1.00 30.68 431 GLN A C 1
ATOM 6604 O O . GLN A 1 451 ? 83.446 -100.597 16.766 1.00 31.88 431 GLN A O 1
ATOM 6618 N N . LYS A 1 452 ? 84.837 -98.877 16.302 1.00 31.36 432 LYS A N 1
ATOM 6619 C CA . LYS A 1 452 ? 85.012 -98.506 17.708 1.00 34.93 432 LYS A CA 1
ATOM 6620 C C . LYS A 1 452 ? 83.730 -97.887 18.268 1.00 36.13 432 LYS A C 1
ATOM 6621 O O . LYS A 1 452 ? 83.346 -98.156 19.402 1.00 38.62 432 LYS A O 1
ATOM 6640 N N . GLY A 1 453 ? 83.066 -97.067 17.458 1.00 33.33 433 GLY A N 1
ATOM 6641 C CA . GLY A 1 453 ? 81.786 -96.489 17.834 1.00 31.67 433 GLY A CA 1
ATOM 6642 C C . GLY A 1 453 ? 81.924 -95.062 18.344 1.00 31.17 433 GLY A C 1
ATOM 6643 O O . GLY A 1 453 ? 83.002 -94.647 18.752 1.00 31.85 433 GLY A O 1
ATOM 6647 N N . GLY A 1 454 ? 80.826 -94.317 18.282 1.00 29.88 434 GLY A N 1
ATOM 6648 C CA . GLY A 1 454 ? 80.752 -93.013 18.907 1.00 32.45 434 GLY A CA 1
ATOM 6649 C C . GLY A 1 454 ? 81.265 -91.863 18.060 1.00 31.96 434 GLY A C 1
ATOM 6650 O O . GLY A 1 454 ? 81.545 -90.795 18.593 1.00 32.52 434 GLY A O 1
ATOM 6654 N N . THR A 1 455 ? 81.370 -92.056 16.745 1.00 30.55 435 THR A N 1
ATOM 6655 C CA . THR A 1 455 ? 81.848 -90.964 15.899 1.00 31.94 435 THR A CA 1
ATOM 6656 C C . THR A 1 455 ? 80.789 -89.876 15.844 1.00 29.92 435 THR A C 1
ATOM 6657 O O . THR A 1 455 ? 79.598 -90.162 16.005 1.00 28.62 435 THR A O 1
ATOM 6668 N N . ASN A 1 456 ? 81.220 -88.644 15.601 1.00 30.72 436 ASN A N 1
ATOM 6669 C CA . ASN A 1 456 ? 80.317 -87.487 15.655 1.00 30.86 436 ASN A CA 1
ATOM 6670 C C . ASN A 1 456 ? 79.608 -87.241 14.321 1.00 29.63 436 ASN A C 1
ATOM 6671 O O . ASN A 1 456 ? 79.807 -87.984 13.359 1.00 28.36 436 ASN A O 1
ATOM 6682 N N . ILE A 1 457 ? 78.733 -86.242 14.294 1.00 30.62 437 ILE A N 1
ATOM 6683 C CA . ILE A 1 457 ? 77.884 -85.991 13.136 1.00 31.33 437 ILE A CA 1
ATOM 6684 C C . ILE A 1 457 ? 78.657 -85.479 11.916 1.00 33.51 437 ILE A C 1
ATOM 6685 O O . ILE A 1 457 ? 78.109 -85.418 10.805 1.00 35.96 437 ILE A O 1
ATOM 6701 N N . HIS A 1 458 ? 79.914 -85.120 12.125 1.00 33.22 438 HIS A N 1
ATOM 6702 C CA . HIS A 1 458 ? 80.752 -84.594 11.053 1.00 34.45 438 HIS A CA 1
ATOM 6703 C C . HIS A 1 458 ? 81.625 -85.658 10.417 1.00 36.30 438 HIS A C 1
ATOM 6704 O O . HIS A 1 458 ? 82.331 -85.381 9.438 1.00 38.18 438 HIS A O 1
ATOM 6719 N N . TYR A 1 459 ? 81.590 -86.863 10.974 1.00 35.17 439 TYR A N 1
ATOM 6720 C CA . TYR A 1 459 ? 82.579 -87.859 10.620 1.00 34.91 439 TYR A CA 1
ATOM 6721 C C . TYR A 1 459 ? 82.483 -88.278 9.162 1.00 35.00 439 TYR A C 1
ATOM 6722 O O . TYR A 1 459 ? 83.500 -88.347 8.476 1.00 36.42 439 TYR A O 1
ATOM 6740 N N . LEU A 1 460 ? 81.278 -88.548 8.684 1.00 34.06 440 LEU A N 1
ATOM 6741 C CA . LEU A 1 460 ? 81.134 -89.093 7.333 1.00 33.21 440 LEU A CA 1
ATOM 6742 C C . LEU A 1 460 ? 81.583 -88.078 6.281 1.00 33.29 440 LEU A C 1
ATOM 6743 O O . LEU A 1 460 ? 82.213 -88.440 5.291 1.00 34.38 440 LEU A O 1
ATOM 6759 N N . GLU A 1 461 ? 81.282 -86.802 6.490 1.00 32.94 441 GLU A N 1
ATOM 6760 C CA . GLU A 1 461 ? 81.701 -85.809 5.519 1.00 35.18 441 GLU A CA 1
ATOM 6761 C C . GLU A 1 461 ? 83.227 -85.665 5.548 1.00 38.85 441 GLU A C 1
ATOM 6762 O O . GLU A 1 461 ? 83.858 -85.507 4.504 1.00 42.59 441 GLU A O 1
ATOM 6774 N N . LYS A 1 462 ? 83.818 -85.744 6.739 1.00 39.45 442 LYS A N 1
ATOM 6775 C CA . LYS A 1 462 ? 85.271 -85.663 6.875 1.00 44.68 442 LYS A CA 1
ATOM 6776 C C . LYS A 1 462 ? 85.939 -86.832 6.144 1.00 44.92 442 LYS A C 1
ATOM 6777 O O . LYS A 1 462 ? 86.942 -86.655 5.446 1.00 47.35 442 LYS A O 1
ATOM 6796 N N . LYS A 1 463 ? 85.364 -88.017 6.283 1.00 43.94 443 LYS A N 1
ATOM 6797 C CA . LYS A 1 463 ? 85.947 -89.229 5.727 1.00 46.68 443 LYS A CA 1
ATOM 6798 C C . LYS A 1 463 ? 85.832 -89.191 4.206 1.00 50.59 443 LYS A C 1
ATOM 6799 O O . LYS A 1 463 ? 86.751 -89.601 3.488 1.00 54.70 443 LYS A O 1
ATOM 6818 N N . LEU A 1 464 ? 84.717 -88.665 3.715 1.00 48.56 444 LEU A N 1
ATOM 6819 C CA . LEU A 1 464 ? 84.493 -88.597 2.283 1.00 48.18 444 LEU A CA 1
ATOM 6820 C C . LEU A 1 464 ? 85.345 -87.509 1.636 1.00 50.95 444 LEU A C 1
ATOM 6821 O O . LEU A 1 464 ? 85.525 -87.517 0.425 1.00 54.51 444 LEU A O 1
ATOM 6837 N N . GLY A 1 465 ? 85.872 -86.587 2.438 1.00 51.55 445 GLY A N 1
ATOM 6838 C CA . GLY A 1 465 ? 86.666 -85.489 1.912 1.00 56.17 445 GLY A CA 1
ATOM 6839 C C . GLY A 1 465 ? 85.777 -84.394 1.343 1.00 59.68 445 GLY A C 1
ATOM 6840 O O . GLY A 1 465 ? 86.178 -83.664 0.431 1.00 64.69 445 GLY A O 1
#

Foldseek 3Di:
DFAEEEELDAWLQSVLLLVLCVVVNHAYEYEEAPVRCPFLVNVVHPHYHDQYHQFCVRGSQPLVSSLVSCVVVVGAEYENADPRCQLPLVSQAVNVVSRHFYLFWHSVLSVQQLQQLSVVVLLVVLVAAAFAWPSFFDDLPLVVVLVRCVVQDPQKWKVFSPIDTDGDSVCPNVRLVCSLVVVCVVPVGSTIIMGYDDDFWWKKKWKKAAAPVLFIFILAIKTQLCDDPNHGFKMKPDAPPQDVVNRCVNGVSVRSSCSSSVTHAIKMFIFTAPPRDTHTGGIGRHDDPPCVNSCQFWVDSRSSQSVCRSVRHDRPDHNVSTDGAFMKMKGFKFQAAQQPRHHWWFAQQDWDFFDDPFWDKRFRDDHGDTGDPNDGGGGIMIMGTDRYPLVNLVVVLVRLVRTDGPDTHINSVVSNVQSPDPVVSVHDGGNCVNVVVSD

Radius of gyration: 21.86 Å; Cα contacts (8 Å, |Δi|>4): 1017; chains: 1; bounding box: 54×61×48 Å

Solvent-accessible surface area: 17900 Å² total; per-residue (Å²): 160,20,122,34,0,0,0,4,3,14,3,7,2,0,3,21,0,2,105,1,0,136,122,69,62,13,115,3,0,0,0,4,0,66,31,0,131,54,0,68,0,10,106,86,17,92,64,68,44,52,10,15,70,16,69,26,69,122,0,2,71,43,25,97,24,0,14,42,2,0,103,116,19,53,8,47,0,0,0,4,1,33,40,61,8,1,68,52,11,82,0,0,37,76,0,72,188,49,67,18,38,1,3,11,1,50,11,105,11,5,98,55,7,64,32,53,22,31,3,16,154,16,0,114,163,8,32,3,49,17,4,61,2,20,82,24,80,17,54,114,78,29,67,116,4,73,104,38,0,145,132,18,22,61,23,0,11,0,19,8,27,65,109,67,60,2,144,47,57,142,45,0,98,114,9,5,57,92,0,32,67,79,2,35,92,71,115,110,59,77,55,1,7,0,6,47,50,19,81,93,0,28,10,0,0,2,1,0,0,2,8,81,101,57,51,22,6,22,0,2,2,0,10,0,5,9,21,61,174,157,104,24,10,3,1,11,0,19,2,26,70,16,76,56,137,60,18,134,74,8,1,53,103,0,12,66,0,0,86,79,24,47,9,46,4,2,0,0,0,20,0,32,32,42,145,44,98,16,46,1,34,76,2,8,4,44,1,5,16,1,0,0,0,0,13,59,2,18,75,11,45,0,0,48,9,8,2,53,2,20,25,34,58,46,8,67,28,116,42,138,94,20,121,40,144,22,12,0,0,0,0,18,0,16,1,20,23,26,140,88,32,121,92,17,65,22,114,0,93,88,38,92,44,10,42,66,154,16,32,50,49,9,10,6,12,53,44,37,3,63,8,19,94,80,29,86,26,24,2,0,0,0,0,0,46,0,104,65,34,132,44,0,9,143,59,0,45,75,3,2,78,85,8,81,20,68,45,18,114,13,1,19,55,4,0,65,65,1,0,103,12,138,66,6,85,173,22,32,24,28,39,54,38,0,83,141,73,69,101

Nearest PDB structures (foldseek):
  4mv3-assembly1_A  TM=1.002E+00  e=2.330E-99  Haemophilus influenzae Rd KW20
  4mv4-assembly1_A  TM=1.002E+00  e=1.040E-95  Haemophilus influenzae Rd KW20
  6ojh-assembly1_A-2  TM=9.992E-01  e=1.890E-94  Haemophilus influenzae Rd KW20
  2gpw-assembly1_A  TM=9.216E-01  e=1.710E-80  Escherichia coli
  2c00-assembly2_B  TM=9.152E-01  e=5.992E-78  Pseudomonas aeruginosa

Secondary structure (DSSP, 8-state):
---EEEE---HHHHHHHHHHHHHHT-EEEEEEEGGGTT-HHHHH-SEEEEEESSSGGGTTT-HHHHHHHHHHHT-SEEE--SSTTTT-HHHHHHHHHTT-EESSS-HHHHHHHTSHHHHHHHHHHHT--B--B-SS---S-HHHHHHHHHHH-SSEEEEE--EEEE-SGGGHHHHHHHHHHHHHHHSS---EEEEE--SS-EEEEEEEEE-TTS-EEEEEEEEEEEEETTEEEEEEES-TT--HHHHHHHHHHHHHHHHHHT--EEEEEEEEEETTEEEEEEEE-S--TTHHHHHHHH---HHHHHHHHHTTPPPSS-GGG----SEEEEEEEESB-TTT--B--EE--EEE---STTEEEE----TTPEEPSSS--EEEEEEEEESSHHHHHHHHHHHHHH-EEESS--SHHHHHHHHT-HHHHH----TTHHHHHH-

CATH classification: 3.40.50.20 (+2 more: 3.30.470.20, 3.30.1490.20)